Protein AF-0000000076605448 (afdb_homodimer)

Solvent-accessible surface area (backbone atoms only — not comparable to full-atom values): 35329 Å² total; per-residue (Å²): 127,83,78,73,81,75,77,63,27,32,28,42,49,19,48,53,49,54,51,42,38,50,31,31,46,46,46,43,55,46,53,42,50,64,69,63,55,75,52,65,72,60,41,52,53,51,51,50,52,46,49,53,36,51,49,51,47,53,51,50,50,51,52,27,58,76,66,60,32,56,75,71,80,66,45,50,75,84,36,37,42,72,81,44,75,69,47,61,39,64,70,44,54,48,54,51,46,44,49,50,22,48,49,46,35,53,52,27,52,55,41,49,71,63,40,75,54,64,70,61,34,52,51,30,53,49,52,28,53,54,26,50,50,50,33,51,53,40,50,52,50,29,51,76,69,70,65,61,76,68,58,58,65,60,82,65,56,86,61,79,48,59,40,77,54,73,52,68,40,36,29,48,98,82,52,82,59,68,53,55,34,14,52,39,48,33,35,49,47,52,51,40,52,51,33,40,49,49,31,29,50,36,54,47,48,52,43,23,47,77,50,67,69,58,41,52,51,40,52,52,51,35,51,50,26,52,52,52,45,50,58,53,42,48,59,34,48,75,46,75,37,86,66,75,75,78,54,53,84,36,37,51,86,55,54,61,56,38,52,31,62,65,52,52,50,52,48,48,36,51,54,42,26,50,44,33,32,52,40,22,48,35,46,40,60,46,62,35,51,47,60,43,51,50,40,53,48,51,42,52,54,38,51,55,51,36,54,54,46,50,51,54,30,33,77,68,62,65,32,68,51,69,54,59,45,69,62,66,75,65,56,67,74,104,126,83,79,73,79,75,76,61,26,31,30,42,50,18,48,52,49,52,51,43,38,52,31,30,46,44,48,43,55,45,54,42,50,63,69,63,54,75,52,67,73,60,41,53,53,51,51,50,52,48,50,54,35,53,49,50,46,53,51,48,50,50,52,27,60,77,64,61,34,56,76,71,81,65,45,50,74,85,37,37,43,72,82,44,76,68,48,60,40,64,70,46,55,48,52,51,44,44,48,50,23,48,50,47,35,53,54,27,52,55,41,50,71,64,40,75,55,65,71,61,34,53,50,29,53,48,52,28,54,54,27,49,50,50,32,52,53,38,49,52,51,29,50,75,69,70,65,61,75,68,59,57,65,61,81,66,56,87,59,81,48,61,40,79,53,73,51,68,40,37,27,48,97,84,53,80,58,68,52,54,33,14,50,41,48,34,35,51,46,53,50,42,53,49,34,38,48,48,30,31,50,36,54,47,49,52,44,23,48,77,50,67,68,58,40,53,51,40,52,51,52,35,51,51,27,53,50,52,41,50,57,54,41,50,59,33,47,75,47,76,37,85,67,77,76,78,54,55,83,36,38,50,87,56,54,62,55,36,52,31,60,64,53,53,52,51,50,49,37,52,54,43,26,50,45,32,32,51,41,21,49,36,47,41,61,47,62,35,50,48,59,44,51,50,39,53,50,52,41,51,54,38,51,54,52,37,52,54,47,50,51,54,30,33,76,69,61,64,33,68,50,69,53,60,46,68,60,66,75,66,55,69,75,102

Nearest PDB structures (foldseek):
  2rbd-assembly1_A  TM=9.156E-01  e=3.306E-04  Halalkalibacterium halodurans C-125
  2ib0-assembly1_B  TM=8.607E-01  e=9.104E-03  Mycobacterium tuberculosis
  2ib0-assembly1_A  TM=8.042E-01  e=9.982E-03  Mycobacterium tuberculosis
  2iu2-assembly1_A  TM=7.416E-01  e=3.624E-01  Homo sapiens
  6ls3-assembly1_A  TM=6.711E-01  e=2.749E-01  Thermotoga maritima

Structure (mmCIF, N/CA/C/O backbone):
data_AF-0000000076605448-model_v1
#
loop_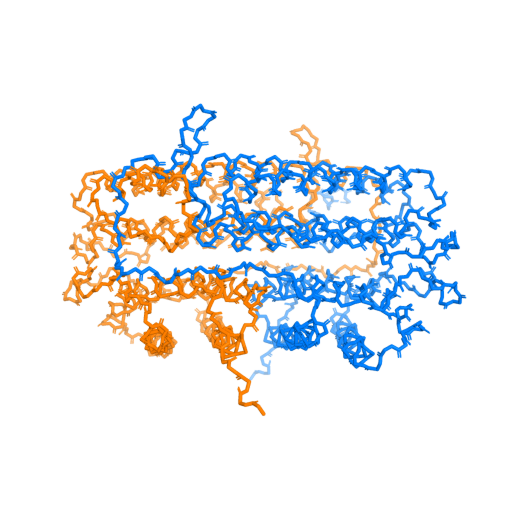
_entity.id
_entity.type
_entity.pdbx_description
1 polymer 'DUF3231 family protein'
#
loop_
_atom_site.group_PDB
_atom_site.id
_atom_site.type_symbol
_atom_site.label_atom_id
_atom_site.label_alt_id
_atom_site.label_comp_id
_atom_site.label_asym_id
_atom_site.label_entity_id
_atom_site.label_seq_id
_atom_site.pdbx_PDB_ins_code
_atom_site.Cartn_x
_atom_site.Cartn_y
_atom_site.Cartn_z
_atom_site.occupancy
_atom_site.B_iso_or_equiv
_atom_site.auth_seq_id
_atom_site.auth_comp_id
_atom_site.auth_asym_id
_atom_site.auth_atom_id
_atom_site.pdbx_PDB_model_num
ATOM 1 N N . MET A 1 1 ? 28.766 19.156 -20.5 1 31.03 1 MET A N 1
ATOM 2 C CA . MET A 1 1 ? 29.297 17.984 -19.781 1 31.03 1 MET A CA 1
ATOM 3 C C . MET A 1 1 ? 28.328 16.828 -19.812 1 31.03 1 MET A C 1
ATOM 5 O O . MET A 1 1 ? 27.156 16.984 -19.453 1 31.03 1 MET A O 1
ATOM 9 N N . SER A 1 2 ? 28.156 15.867 -20.625 1 38.28 2 SER A N 1
ATOM 10 C CA . SER A 1 2 ? 27.203 14.797 -20.906 1 38.28 2 SER A CA 1
ATOM 11 C C . SER A 1 2 ? 26.75 14.117 -19.625 1 38.28 2 SER A C 1
ATOM 13 O O . SER A 1 2 ? 27.562 13.586 -18.859 1 38.28 2 SER A O 1
ATOM 15 N N . MET A 1 3 ? 25.906 14.648 -18.797 1 47.44 3 MET A N 1
ATOM 16 C CA . MET A 1 3 ? 25.641 14.305 -17.406 1 47.44 3 MET A CA 1
ATOM 17 C C . MET A 1 3 ? 25.562 12.789 -17.234 1 47.44 3 MET A C 1
ATOM 19 O O . MET A 1 3 ? 24.766 12.117 -17.891 1 47.44 3 MET A O 1
ATOM 23 N N . GLU A 1 4 ? 26.562 11.984 -16.953 1 62.69 4 GLU A N 1
ATOM 24 C CA . GLU A 1 4 ? 26.781 10.562 -16.703 1 62.69 4 GLU A CA 1
ATOM 25 C C . GLU A 1 4 ? 25.609 9.938 -15.961 1 62.69 4 GLU A C 1
ATOM 27 O O . GLU A 1 4 ? 25.094 10.523 -15.008 1 62.69 4 GLU A O 1
ATOM 32 N N . LYS A 1 5 ? 25.047 8.984 -16.625 1 79.88 5 LYS A N 1
ATOM 33 C CA . LYS A 1 5 ? 23.953 8.188 -16.062 1 79.88 5 LYS A CA 1
ATOM 34 C C . LYS A 1 5 ? 24.359 7.586 -14.719 1 79.88 5 LYS A C 1
ATOM 36 O O . LYS A 1 5 ? 25.344 6.852 -14.641 1 79.88 5 LYS A O 1
ATOM 41 N N . PRO A 1 6 ? 23.719 8.062 -13.648 1 85.25 6 PRO A N 1
ATOM 42 C CA . PRO A 1 6 ? 24.094 7.5 -12.352 1 85.25 6 PRO A CA 1
ATOM 43 C C . PRO A 1 6 ? 23.891 5.988 -12.281 1 85.25 6 PRO A C 1
ATOM 45 O O . PRO A 1 6 ? 23.016 5.449 -12.969 1 85.25 6 PRO A O 1
ATOM 48 N N . ASN A 1 7 ? 24.734 5.367 -11.508 1 89.5 7 ASN A N 1
ATOM 49 C CA . ASN A 1 7 ? 24.562 3.938 -11.266 1 89.5 7 ASN A CA 1
ATOM 50 C C . ASN A 1 7 ? 23.25 3.654 -10.555 1 89.5 7 ASN A C 1
ATOM 52 O O . ASN A 1 7 ? 22.672 4.539 -9.906 1 89.5 7 ASN A O 1
ATOM 56 N N . LEU A 1 8 ? 22.766 2.438 -10.711 1 94.81 8 LEU A N 1
ATOM 57 C CA . LEU A 1 8 ? 21.578 2.025 -9.977 1 94.81 8 LEU A CA 1
ATOM 58 C C . LEU A 1 8 ? 21.828 2.064 -8.469 1 94.81 8 LEU A C 1
ATOM 60 O O . LEU A 1 8 ? 22.891 1.667 -8 1 94.81 8 LEU A O 1
ATOM 64 N N . THR A 1 9 ? 20.859 2.602 -7.793 1 94.69 9 THR A N 1
ATOM 65 C CA . THR A 1 9 ? 20.891 2.488 -6.34 1 94.69 9 THR A CA 1
ATOM 66 C C . THR A 1 9 ? 20.484 1.083 -5.898 1 94.69 9 THR A C 1
ATOM 68 O O . THR A 1 9 ? 19.922 0.316 -6.688 1 94.69 9 THR A O 1
ATOM 71 N N . LEU A 1 10 ? 20.781 0.785 -4.641 1 94.94 10 LEU A N 1
ATOM 72 C CA . LEU A 1 10 ? 20.344 -0.486 -4.074 1 94.94 10 LEU A CA 1
ATOM 73 C C . LEU A 1 10 ? 18.828 -0.64 -4.203 1 94.94 10 LEU A C 1
ATOM 75 O O . LEU A 1 10 ? 18.344 -1.722 -4.531 1 94.94 10 LEU A O 1
ATOM 79 N N . ALA A 1 11 ? 18.109 0.428 -3.949 1 95.81 11 ALA A N 1
ATOM 80 C CA . ALA A 1 11 ? 16.641 0.4 -4.055 1 95.81 11 ALA A CA 1
ATOM 81 C C . ALA A 1 11 ? 16.203 0.07 -5.48 1 95.81 11 ALA A C 1
ATOM 83 O O . ALA A 1 11 ? 15.297 -0.738 -5.684 1 95.81 11 ALA A O 1
ATOM 84 N N . GLU A 1 12 ? 16.844 0.663 -6.445 1 97.25 12 GLU A N 1
ATOM 85 C CA . GLU A 1 12 ? 16.5 0.428 -7.844 1 97.25 12 GLU A CA 1
ATOM 86 C C . GLU A 1 12 ? 16.844 -0.998 -8.266 1 97.25 12 GLU A C 1
ATOM 88 O O . GLU A 1 12 ? 16.078 -1.65 -8.961 1 97.25 12 GLU A O 1
ATOM 93 N N . MET A 1 13 ? 18.016 -1.539 -7.789 1 97.19 13 MET A N 1
ATOM 94 C CA . MET A 1 13 ? 18.391 -2.922 -8.07 1 97.19 13 MET A CA 1
ATOM 95 C C . MET A 1 13 ? 17.359 -3.893 -7.523 1 97.19 13 MET A C 1
ATOM 97 O O . MET A 1 13 ? 16.938 -4.816 -8.219 1 97.19 13 MET A O 1
ATOM 101 N N . GLY A 1 14 ? 16.984 -3.6 -6.305 1 97.06 14 GLY A N 1
ATOM 102 C CA . GLY A 1 14 ? 16 -4.461 -5.668 1 97.06 14 GLY A CA 1
ATOM 103 C C . GLY A 1 14 ? 14.648 -4.441 -6.359 1 97.06 14 GLY A C 1
ATOM 104 O O . GLY A 1 14 ? 14.055 -5.492 -6.602 1 97.06 14 GLY A O 1
ATOM 105 N N . LYS A 1 15 ? 14.164 -3.264 -6.695 1 97.94 15 LYS A N 1
ATOM 106 C CA . LYS A 1 15 ? 12.836 -3.135 -7.297 1 97.94 15 LYS A CA 1
ATOM 107 C C . LYS A 1 15 ? 12.812 -3.732 -8.695 1 97.94 15 LYS A C 1
ATOM 109 O O . LYS A 1 15 ? 11.844 -4.398 -9.078 1 97.94 15 LYS A O 1
ATOM 114 N N . LEU A 1 16 ? 13.859 -3.512 -9.438 1 98.5 16 LEU A N 1
ATOM 115 C CA . LEU A 1 16 ? 13.945 -4.121 -10.766 1 98.5 16 LEU A CA 1
ATOM 116 C C . LEU A 1 16 ? 13.984 -5.645 -10.656 1 98.5 16 LEU A C 1
ATOM 118 O O . LEU A 1 16 ? 13.305 -6.34 -11.406 1 98.5 16 LEU A O 1
ATOM 122 N N . TRP A 1 17 ? 14.773 -6.133 -9.719 1 98.19 17 TRP A N 1
ATOM 123 C CA . TRP A 1 17 ? 14.93 -7.57 -9.523 1 98.19 17 TRP A CA 1
ATOM 124 C C . TRP A 1 17 ? 13.586 -8.219 -9.195 1 98.19 17 TRP A C 1
ATOM 126 O O . TRP A 1 17 ? 13.18 -9.18 -9.844 1 98.19 17 TRP A O 1
ATOM 136 N N . VAL A 1 18 ? 12.898 -7.676 -8.234 1 97.94 18 VAL A N 1
ATOM 137 C CA . VAL A 1 18 ? 11.656 -8.289 -7.789 1 97.94 18 VAL A CA 1
ATOM 138 C C . VAL A 1 18 ? 10.602 -8.195 -8.891 1 97.94 18 VAL A C 1
ATOM 140 O O . VAL A 1 18 ? 9.773 -9.094 -9.047 1 97.94 18 VAL A O 1
ATOM 143 N N . THR A 1 19 ? 10.57 -7.09 -9.641 1 98.62 19 THR A N 1
ATOM 144 C CA . THR A 1 19 ? 9.656 -6.938 -10.758 1 98.62 19 THR A CA 1
ATOM 145 C C . THR A 1 19 ? 9.93 -7.996 -11.828 1 98.62 19 THR A C 1
ATOM 147 O O . THR A 1 19 ? 8.992 -8.578 -12.383 1 98.62 19 THR A O 1
ATOM 150 N N . TYR A 1 20 ? 11.219 -8.211 -12.086 1 98.62 20 TYR A N 1
ATOM 151 C CA . TYR A 1 20 ? 11.602 -9.242 -13.047 1 98.62 20 TYR A CA 1
ATOM 152 C C . TYR A 1 20 ? 11.133 -10.617 -12.586 1 98.62 20 TYR A C 1
ATOM 154 O O . TYR A 1 20 ? 10.516 -11.359 -13.352 1 98.62 20 TYR A O 1
ATOM 162 N N . MET A 1 21 ? 11.398 -10.953 -11.359 1 98.25 21 MET A N 1
ATOM 163 C CA . MET A 1 21 ? 11.008 -12.234 -10.797 1 98.25 21 MET A CA 1
ATOM 164 C C . MET A 1 21 ? 9.5 -12.438 -10.891 1 98.25 21 MET A C 1
ATOM 166 O O . MET A 1 21 ? 9.031 -13.484 -11.328 1 98.25 21 MET A O 1
ATOM 170 N N . GLY A 1 22 ? 8.773 -11.414 -10.461 1 98.06 22 GLY A N 1
ATOM 171 C CA . GLY A 1 22 ? 7.324 -11.508 -10.469 1 98.06 22 GLY A CA 1
ATOM 172 C C . GLY A 1 22 ? 6.746 -11.68 -11.859 1 98.06 22 GLY A C 1
ATOM 173 O O . GLY A 1 22 ? 5.809 -12.461 -12.047 1 98.06 22 GLY A O 1
ATOM 174 N N . ASN A 1 23 ? 7.281 -10.977 -12.773 1 98.69 23 ASN A N 1
ATOM 175 C CA . ASN A 1 23 ? 6.715 -11.023 -14.117 1 98.69 23 ASN A CA 1
ATOM 176 C C . ASN A 1 23 ? 7.117 -12.297 -14.852 1 98.69 23 ASN A C 1
ATOM 178 O O . ASN A 1 23 ? 6.363 -12.805 -15.68 1 98.69 23 ASN A O 1
ATOM 182 N N . THR A 1 24 ? 8.328 -12.898 -14.562 1 98.81 24 THR A N 1
ATOM 183 C CA . THR A 1 24 ? 8.641 -14.203 -15.133 1 98.81 24 THR A CA 1
ATOM 184 C C . THR A 1 24 ? 7.699 -15.273 -14.586 1 98.81 24 THR A C 1
ATOM 186 O O . THR A 1 24 ? 7.305 -16.188 -15.312 1 98.81 24 THR A O 1
ATOM 189 N N . MET A 1 25 ? 7.34 -15.18 -13.32 1 98.56 25 MET A N 1
ATOM 190 C CA . MET A 1 25 ? 6.316 -16.047 -12.742 1 98.56 25 MET A CA 1
ATOM 191 C C . MET A 1 25 ? 4.973 -15.844 -13.438 1 98.56 25 MET A C 1
ATOM 193 O O . MET A 1 25 ? 4.312 -16.812 -13.82 1 98.56 25 MET A O 1
ATOM 197 N N . GLY A 1 26 ? 4.594 -14.547 -13.578 1 98.44 26 GLY A N 1
ATOM 198 C CA . GLY A 1 26 ? 3.352 -14.195 -14.25 1 98.44 26 GLY A CA 1
ATOM 199 C C . GLY A 1 26 ? 3.281 -14.703 -15.68 1 98.44 26 GLY A C 1
ATOM 200 O O . GLY A 1 26 ? 2.223 -15.148 -16.141 1 98.44 26 GLY A O 1
ATOM 201 N N . LYS A 1 27 ? 4.383 -14.656 -16.344 1 98.56 27 LYS A N 1
ATOM 202 C CA . LYS A 1 27 ? 4.438 -15.133 -17.719 1 98.56 27 LYS A CA 1
ATOM 203 C C . LYS A 1 27 ? 4.078 -16.609 -17.797 1 98.56 27 LYS A C 1
ATOM 205 O O . LYS A 1 27 ? 3.328 -17.016 -18.688 1 98.56 27 LYS A O 1
ATOM 210 N N . CYS A 1 28 ? 4.625 -17.422 -16.906 1 98.62 28 CYS A N 1
ATOM 211 C CA . CYS A 1 28 ? 4.316 -18.844 -16.891 1 98.62 28 CYS A CA 1
ATOM 212 C C . CYS A 1 28 ? 2.826 -19.078 -16.656 1 98.62 28 CYS A C 1
ATOM 214 O O . CYS A 1 28 ? 2.191 -19.828 -17.406 1 98.62 28 CYS A O 1
ATOM 216 N N . ILE A 1 29 ? 2.236 -18.422 -15.703 1 98.5 29 ILE A N 1
ATOM 217 C CA . ILE A 1 29 ? 0.841 -18.609 -15.32 1 98.5 29 ILE A CA 1
ATOM 218 C C . ILE A 1 29 ? -0.073 -18.141 -16.453 1 98.5 29 ILE A C 1
ATOM 220 O O . ILE A 1 29 ? -0.992 -18.859 -16.859 1 98.5 29 ILE A O 1
ATOM 224 N N . LEU A 1 30 ? 0.195 -16.953 -16.969 1 98.56 30 LEU A N 1
ATOM 225 C CA . LEU A 1 30 ? -0.639 -16.359 -18.016 1 98.56 30 LEU A CA 1
ATOM 226 C C . LEU A 1 30 ? -0.559 -17.172 -19.297 1 98.56 30 LEU A C 1
ATOM 228 O O . LEU A 1 30 ? -1.541 -17.266 -20.047 1 98.56 30 LEU A O 1
ATOM 232 N N . SER A 1 31 ? 0.624 -17.703 -19.594 1 98.44 31 SER A N 1
ATOM 233 C CA . SER A 1 31 ? 0.763 -18.547 -20.781 1 98.44 31 SER A CA 1
ATOM 234 C C . SER A 1 31 ? -0.16 -19.75 -20.719 1 98.44 31 SER A C 1
ATOM 236 O O . SER A 1 31 ? -0.774 -20.125 -21.719 1 98.44 31 SER A O 1
ATOM 238 N N . TYR A 1 32 ? -0.255 -20.312 -19.594 1 98.56 32 TYR A N 1
ATOM 239 C CA . TYR A 1 32 ? -1.14 -21.453 -19.406 1 98.56 32 TYR A CA 1
ATOM 240 C C . TYR A 1 32 ? -2.6 -21.047 -19.562 1 98.56 32 TYR A C 1
ATOM 242 O O . TYR A 1 32 ? -3.385 -21.75 -20.203 1 98.56 32 TYR A O 1
ATOM 250 N N . TYR A 1 33 ? -2.984 -19.922 -18.922 1 98.62 33 TYR A N 1
ATOM 251 C CA . TYR A 1 33 ? -4.355 -19.438 -19.031 1 98.62 33 TYR A CA 1
ATOM 252 C C . TYR A 1 33 ? -4.715 -19.156 -20.484 1 98.62 33 TYR A C 1
ATOM 254 O O . TYR A 1 33 ? -5.82 -19.469 -20.922 1 98.62 33 TYR A O 1
ATOM 262 N N . ARG A 1 34 ? -3.83 -18.594 -21.234 1 97.56 34 ARG A N 1
ATOM 263 C CA . ARG A 1 34 ? -4.039 -18.234 -22.625 1 97.56 34 ARG A CA 1
ATOM 264 C C . ARG A 1 34 ? -4.293 -19.484 -23.469 1 97.56 34 ARG A C 1
ATOM 266 O O . ARG A 1 34 ? -5.016 -19.422 -24.469 1 97.56 34 ARG A O 1
ATOM 273 N N . ARG A 1 35 ? -3.709 -20.547 -23.109 1 97.25 35 ARG A N 1
ATOM 274 C CA . ARG A 1 35 ? -3.832 -21.797 -23.844 1 97.25 35 ARG A CA 1
ATOM 275 C C . ARG A 1 35 ? -5.246 -22.344 -23.75 1 97.25 35 ARG A C 1
ATOM 277 O O . ARG A 1 35 ? -5.727 -23.016 -24.672 1 97.25 35 ARG A O 1
ATOM 284 N N . HIS A 1 36 ? -5.977 -22 -22.688 1 97.88 36 HIS A N 1
ATOM 285 C CA . HIS A 1 36 ? -7.219 -22.719 -22.406 1 97.88 36 HIS A CA 1
ATOM 286 C C . HIS A 1 36 ? -8.422 -21.781 -22.484 1 97.88 36 HIS A C 1
ATOM 288 O O . HIS A 1 36 ? -9.57 -22.234 -22.453 1 97.88 36 HIS A O 1
ATOM 294 N N . ILE A 1 37 ? -8.195 -20.5 -22.609 1 98.31 37 ILE A N 1
ATOM 295 C CA . ILE A 1 37 ? -9.25 -19.5 -22.562 1 98.31 37 ILE A CA 1
ATOM 296 C C . ILE A 1 37 ? -10.211 -19.703 -23.734 1 98.31 37 ILE A C 1
ATOM 298 O O . ILE A 1 37 ? -9.781 -19.969 -24.859 1 98.31 37 ILE A O 1
ATOM 302 N N . GLU A 1 38 ? -11.523 -19.609 -23.469 1 97.88 38 GLU A N 1
ATOM 303 C CA . GLU A 1 38 ? -12.547 -19.797 -24.5 1 97.88 38 GLU A CA 1
ATOM 304 C C . GLU A 1 38 ? -13.367 -18.516 -24.688 1 97.88 38 GLU A C 1
ATOM 306 O O . GLU A 1 38 ? -13.789 -18.203 -25.797 1 97.88 38 GLU A O 1
ATOM 311 N N . ASP A 1 39 ? -13.641 -17.797 -23.625 1 97.88 39 ASP A N 1
ATOM 312 C CA . ASP A 1 39 ? -14.445 -16.578 -23.672 1 97.88 39 ASP A CA 1
ATOM 313 C C . ASP A 1 39 ? -13.672 -15.43 -24.328 1 97.88 39 ASP A C 1
ATOM 315 O O . ASP A 1 39 ? -12.656 -14.984 -23.797 1 97.88 39 ASP A O 1
ATOM 319 N N . PRO A 1 40 ? -14.156 -14.875 -25.375 1 97.69 40 PRO A N 1
ATOM 320 C CA . PRO A 1 40 ? -13.383 -13.875 -26.109 1 97.69 40 PRO A CA 1
ATOM 321 C C . PRO A 1 40 ? -13.18 -12.586 -25.312 1 97.69 40 PRO A C 1
ATOM 323 O O . PRO A 1 40 ? -12.156 -11.922 -25.469 1 97.69 40 PRO A O 1
ATOM 326 N N . ASP A 1 41 ? -14.164 -12.227 -24.547 1 97.31 41 ASP A N 1
ATOM 327 C CA . ASP A 1 41 ? -14.016 -11.023 -23.734 1 97.31 41 ASP A CA 1
ATOM 328 C C . ASP A 1 41 ? -12.898 -11.188 -22.703 1 97.31 41 ASP A C 1
ATOM 330 O O . ASP A 1 41 ? -12.078 -10.281 -22.516 1 97.31 41 ASP A O 1
ATOM 334 N N . ILE A 1 42 ? -12.898 -12.328 -22.094 1 98.31 42 ILE A N 1
ATOM 335 C CA . ILE A 1 42 ? -11.875 -12.602 -21.094 1 98.31 42 ILE A CA 1
ATOM 336 C C . ILE A 1 42 ? -10.516 -12.781 -21.781 1 98.31 42 ILE A C 1
ATOM 338 O O . ILE A 1 42 ? -9.484 -12.375 -21.25 1 98.31 42 ILE A O 1
ATOM 342 N N . GLN A 1 43 ? -10.531 -13.312 -22.969 1 98.44 43 GLN A N 1
ATOM 343 C CA . GLN A 1 43 ? -9.305 -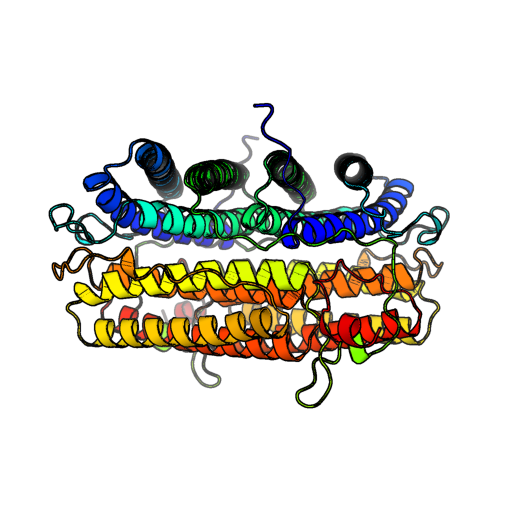13.492 -23.734 1 98.44 43 GLN A CA 1
ATOM 344 C C . GLN A 1 43 ? -8.633 -12.148 -24.016 1 98.44 43 GLN A C 1
ATOM 346 O O . GLN A 1 43 ? -7.406 -12.039 -23.969 1 98.44 43 GLN A O 1
ATOM 351 N N . SER A 1 44 ? -9.383 -11.133 -24.281 1 98.06 44 SER A N 1
ATOM 352 C CA . SER A 1 44 ? -8.82 -9.828 -24.594 1 98.06 44 SER A CA 1
ATOM 353 C C . SER A 1 44 ? -8.023 -9.266 -23.422 1 98.06 44 SER A C 1
ATOM 355 O O . SER A 1 44 ? -6.93 -8.727 -23.609 1 98.06 44 SER A O 1
ATOM 357 N N . VAL A 1 45 ? -8.578 -9.375 -22.219 1 98.25 45 VAL A N 1
ATOM 358 C CA . VAL A 1 45 ? -7.887 -8.828 -21.062 1 98.25 45 VAL A CA 1
ATOM 359 C C . VAL A 1 45 ? -6.691 -9.719 -20.703 1 98.25 45 VAL A C 1
ATOM 361 O O . VAL A 1 45 ? -5.648 -9.219 -20.281 1 98.25 45 VAL A O 1
ATOM 364 N N . LEU A 1 46 ? -6.824 -11 -20.875 1 98.44 46 LEU A N 1
ATOM 365 C CA . LEU A 1 46 ? -5.719 -11.922 -20.656 1 98.44 46 LEU A CA 1
ATOM 366 C C . LEU A 1 46 ? -4.562 -11.633 -21.594 1 98.44 46 LEU A C 1
ATOM 368 O O . LEU A 1 46 ? -3.398 -11.664 -21.203 1 98.44 46 LEU A O 1
ATOM 372 N N . GLU A 1 47 ? -4.855 -11.336 -22.859 1 98.56 47 GLU A N 1
ATOM 373 C CA . GLU A 1 47 ? -3.834 -11.008 -23.859 1 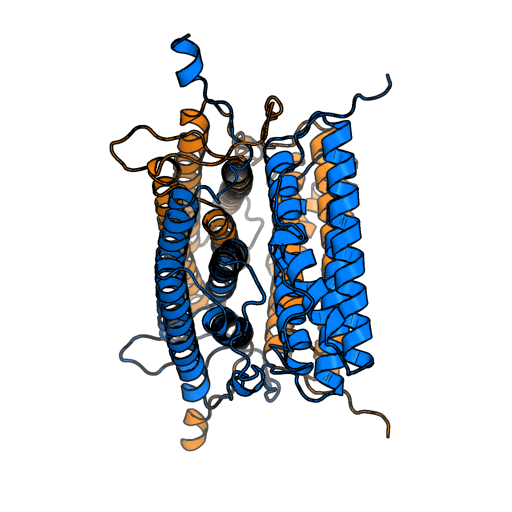98.56 47 GLU A CA 1
ATOM 374 C C . GLU A 1 47 ? -3.131 -9.695 -23.516 1 98.56 47 GLU A C 1
ATOM 376 O O . GLU A 1 47 ? -1.922 -9.562 -23.719 1 98.56 47 GLU A O 1
ATOM 381 N N . TYR A 1 48 ? -3.902 -8.789 -23.047 1 98.69 48 TYR A N 1
ATOM 382 C CA . TYR A 1 48 ? -3.303 -7.531 -22.609 1 98.69 48 TYR A CA 1
ATOM 383 C C . TYR A 1 48 ? -2.326 -7.766 -21.453 1 98.69 48 TYR A C 1
ATOM 385 O O . TYR A 1 48 ? -1.198 -7.266 -21.484 1 98.69 48 TYR A O 1
ATOM 393 N N . ALA A 1 49 ? -2.758 -8.531 -20.453 1 98.81 49 ALA A N 1
ATOM 394 C CA . ALA A 1 49 ? -1.907 -8.852 -19.312 1 98.81 49 ALA A CA 1
ATOM 395 C C . ALA A 1 49 ? -0.624 -9.547 -19.766 1 98.81 49 ALA A C 1
ATOM 397 O O . ALA A 1 49 ? 0.466 -9.219 -19.281 1 98.81 49 ALA A O 1
ATOM 398 N N . TRP A 1 50 ? -0.77 -10.484 -20.625 1 98.5 50 TRP A N 1
ATOM 399 C CA . TRP A 1 50 ? 0.374 -11.219 -21.156 1 98.5 50 TRP A CA 1
ATOM 400 C C . TRP A 1 50 ? 1.338 -10.281 -21.875 1 98.5 50 TRP A C 1
ATOM 402 O O . TRP A 1 50 ? 2.555 -10.383 -21.719 1 98.5 50 TRP A O 1
ATOM 412 N N . THR A 1 51 ? 0.839 -9.359 -22.641 1 98.69 51 THR A N 1
ATOM 413 C CA . THR A 1 51 ? 1.649 -8.445 -23.438 1 98.69 51 THR A CA 1
ATOM 414 C C . THR A 1 51 ? 2.467 -7.523 -22.531 1 98.69 51 THR A C 1
ATOM 416 O O . THR A 1 51 ? 3.674 -7.363 -22.719 1 98.69 51 THR A O 1
ATOM 419 N N . ILE A 1 52 ? 1.816 -6.953 -21.562 1 98.75 52 ILE A N 1
ATOM 420 C CA . ILE A 1 52 ? 2.545 -6.004 -20.719 1 98.75 52 ILE A CA 1
ATOM 421 C C . ILE A 1 52 ? 3.559 -6.75 -19.859 1 98.75 52 ILE A C 1
ATOM 423 O O . ILE A 1 52 ? 4.656 -6.246 -19.609 1 98.75 52 ILE A O 1
ATOM 427 N N . THR A 1 53 ? 3.232 -7.949 -19.438 1 98.75 53 THR A N 1
ATOM 428 C CA . THR A 1 53 ? 4.156 -8.781 -18.672 1 98.75 53 THR A CA 1
ATOM 429 C C . THR A 1 53 ? 5.422 -9.062 -19.469 1 98.75 53 THR A C 1
ATOM 431 O O . THR A 1 53 ? 6.531 -8.883 -18.969 1 98.75 53 THR A O 1
ATOM 434 N N . ASN A 1 54 ? 5.285 -9.438 -20.688 1 98.62 54 ASN A N 1
ATOM 435 C CA . ASN A 1 54 ? 6.422 -9.727 -21.547 1 98.62 54 ASN A CA 1
ATOM 436 C C . ASN A 1 54 ? 7.238 -8.477 -21.859 1 98.62 54 ASN A C 1
ATOM 438 O O . ASN A 1 54 ? 8.469 -8.531 -21.922 1 98.62 54 ASN A O 1
ATOM 442 N N . ASN A 1 55 ? 6.535 -7.395 -22.062 1 98.75 55 ASN A N 1
ATOM 443 C CA . ASN A 1 55 ? 7.223 -6.129 -22.312 1 98.75 55 ASN A CA 1
ATOM 444 C C . ASN A 1 55 ? 8.078 -5.715 -21.125 1 98.75 55 ASN A C 1
ATOM 446 O O . ASN A 1 55 ? 9.188 -5.207 -21.297 1 98.75 55 ASN A O 1
ATOM 450 N N . TYR A 1 56 ? 7.547 -5.871 -19.922 1 98.81 56 TYR A N 1
ATOM 451 C CA . TYR A 1 56 ? 8.297 -5.527 -18.719 1 98.81 56 TYR A CA 1
ATOM 452 C C . TYR A 1 56 ? 9.562 -6.367 -18.609 1 98.81 56 TYR A C 1
ATOM 454 O O . TYR A 1 56 ? 10.641 -5.844 -18.312 1 98.81 56 TYR A O 1
ATOM 462 N N . ILE A 1 57 ? 9.43 -7.695 -18.828 1 98.81 57 ILE A N 1
ATOM 463 C CA . ILE A 1 57 ? 10.578 -8.594 -18.766 1 98.81 57 ILE A CA 1
ATOM 464 C C . ILE A 1 57 ? 11.641 -8.148 -19.766 1 98.81 57 ILE A C 1
ATOM 466 O O . ILE A 1 57 ? 12.82 -8.062 -19.422 1 98.81 57 ILE A O 1
ATOM 470 N N . LYS A 1 58 ? 11.219 -7.863 -20.969 1 98.75 58 LYS A N 1
ATOM 471 C CA . LYS A 1 58 ? 12.133 -7.438 -22.016 1 98.75 58 LYS A CA 1
ATOM 472 C C . LYS A 1 58 ? 12.852 -6.148 -21.641 1 98.75 58 LYS A C 1
ATOM 474 O O . LYS A 1 58 ? 14.062 -6.031 -21.812 1 98.75 58 LYS A O 1
ATOM 479 N N . GLU A 1 59 ? 12.133 -5.215 -21.141 1 98.69 59 GLU A N 1
ATOM 480 C CA . GLU A 1 59 ? 12.711 -3.914 -20.812 1 98.69 59 GLU A CA 1
ATOM 481 C C . GLU A 1 59 ? 13.672 -4.023 -19.641 1 98.69 59 GLU A C 1
ATOM 483 O O . GLU A 1 59 ? 14.734 -3.389 -19.625 1 98.69 59 GLU A O 1
ATOM 488 N N . ILE A 1 60 ? 13.312 -4.773 -18.641 1 98.81 60 ILE A N 1
ATOM 489 C CA . ILE A 1 60 ? 14.188 -4.945 -17.484 1 98.81 60 ILE A CA 1
ATOM 490 C C . ILE A 1 60 ? 15.461 -5.684 -17.906 1 98.81 60 ILE A C 1
ATOM 492 O O . ILE A 1 60 ? 16.562 -5.359 -17.453 1 98.81 60 ILE A O 1
ATOM 496 N N . THR A 1 61 ? 15.305 -6.707 -18.75 1 98.69 61 THR A N 1
ATOM 497 C CA . THR A 1 61 ? 16.453 -7.41 -19.281 1 98.69 61 THR A CA 1
ATOM 498 C C . THR A 1 61 ? 17.406 -6.441 -19.984 1 98.69 61 THR A C 1
ATOM 500 O O . THR A 1 61 ? 18.625 -6.52 -19.812 1 98.69 61 THR A O 1
ATOM 503 N N . HIS A 1 62 ? 16.859 -5.555 -20.766 1 98.56 62 HIS A N 1
ATOM 504 C CA . HIS A 1 62 ? 17.656 -4.539 -21.438 1 98.56 62 HIS A CA 1
ATOM 505 C C . HIS A 1 62 ? 18.391 -3.662 -20.422 1 98.56 62 HIS A C 1
ATOM 507 O O . HIS A 1 62 ? 19.578 -3.393 -20.594 1 98.56 62 HIS A O 1
ATOM 513 N N . ILE A 1 63 ? 17.719 -3.221 -19.375 1 97.94 63 ILE A N 1
ATOM 514 C CA . ILE A 1 63 ? 18.312 -2.398 -18.328 1 97.94 63 ILE A CA 1
ATOM 515 C C . ILE A 1 63 ? 19.453 -3.17 -17.656 1 97.94 63 ILE A C 1
ATOM 517 O O . ILE A 1 63 ? 20.531 -2.631 -17.453 1 97.94 63 ILE A O 1
ATOM 521 N N . PHE A 1 64 ? 19.234 -4.438 -17.297 1 98 64 PHE A N 1
ATOM 522 C CA . PHE A 1 64 ? 20.234 -5.266 -16.641 1 98 64 PHE A CA 1
ATOM 523 C C . PHE A 1 64 ? 21.469 -5.43 -17.516 1 98 64 PHE A C 1
ATOM 525 O O . PHE A 1 64 ? 22.594 -5.352 -17.031 1 98 64 PHE A O 1
ATOM 532 N N . ASN A 1 65 ? 21.234 -5.66 -18.797 1 97.69 65 ASN A N 1
ATOM 533 C CA . ASN A 1 65 ? 22.344 -5.777 -19.719 1 97.69 65 ASN A CA 1
ATOM 534 C C . ASN A 1 65 ? 23.156 -4.488 -19.797 1 97.69 65 ASN A C 1
ATOM 536 O O . ASN A 1 65 ? 24.391 -4.52 -19.734 1 97.69 65 ASN A O 1
ATOM 540 N N . GLU A 1 66 ? 22.5 -3.361 -19.891 1 96.25 66 GLU A N 1
ATOM 541 C CA . GLU A 1 66 ? 23.156 -2.064 -19.969 1 96.25 66 GLU A CA 1
ATOM 542 C C . GLU A 1 66 ? 23.969 -1.787 -18.703 1 96.25 66 GLU A C 1
ATOM 544 O O . GLU A 1 66 ? 25.031 -1.161 -18.75 1 96.25 66 GLU A O 1
ATOM 549 N N . GLU A 1 67 ? 23.469 -2.33 -17.609 1 96.06 67 GLU A N 1
ATOM 550 C CA . GLU A 1 67 ? 24.094 -2.047 -16.312 1 96.06 67 GLU A CA 1
ATOM 551 C C . GLU A 1 67 ? 25.062 -3.156 -15.914 1 96.06 67 GLU A C 1
ATOM 553 O O . GLU A 1 67 ? 25.656 -3.104 -14.836 1 96.06 67 GLU A O 1
ATOM 558 N N . ASN A 1 68 ? 25.219 -4.18 -16.75 1 95.62 68 ASN A N 1
ATOM 559 C CA . ASN A 1 68 ? 26.016 -5.359 -16.438 1 95.62 68 ASN A CA 1
ATOM 560 C C . ASN A 1 68 ? 25.547 -6.039 -15.156 1 95.62 68 ASN A C 1
ATOM 562 O O . ASN A 1 68 ? 26.359 -6.434 -14.32 1 95.62 68 ASN A O 1
ATOM 566 N N . PHE A 1 69 ? 24.297 -5.934 -14.898 1 96.44 69 PHE A N 1
ATOM 567 C CA . PHE A 1 69 ? 23.625 -6.672 -13.836 1 96.44 69 PHE A CA 1
ATOM 568 C C . PHE A 1 69 ? 23.234 -8.062 -14.312 1 96.44 69 PHE A C 1
ATOM 570 O O . PHE A 1 69 ? 22.625 -8.219 -15.375 1 96.44 69 PHE A O 1
ATOM 577 N N . PRO A 1 70 ? 23.641 -9.094 -13.586 1 97.25 70 PRO A N 1
ATOM 578 C CA . PRO A 1 70 ? 23.297 -10.43 -14.055 1 97.25 70 PRO A CA 1
ATOM 579 C C . PRO A 1 70 ? 21.781 -10.648 -14.164 1 97.25 70 PRO A C 1
ATOM 581 O O . PRO A 1 70 ? 21.031 -10.273 -13.258 1 97.25 70 PRO A O 1
ATOM 584 N N . ILE A 1 71 ? 21.359 -11.195 -15.227 1 98.06 71 ILE A N 1
ATOM 585 C CA . ILE A 1 71 ? 19.938 -11.484 -15.414 1 98.06 71 ILE A CA 1
ATOM 586 C C . ILE A 1 71 ? 19.516 -12.609 -14.477 1 98.06 71 ILE A C 1
ATOM 588 O O . ILE A 1 71 ? 20.062 -13.711 -14.531 1 98.06 71 ILE A O 1
ATOM 592 N N . PRO A 1 72 ? 18.547 -12.367 -13.617 1 97.94 72 PRO A N 1
ATOM 593 C CA . PRO A 1 72 ? 18.047 -13.453 -12.758 1 97.94 72 PRO A CA 1
ATOM 594 C C . PRO A 1 72 ? 17.5 -14.633 -13.562 1 97.94 72 PRO A C 1
ATOM 596 O O . PRO A 1 72 ? 17 -14.445 -14.68 1 97.94 72 PRO A O 1
ATOM 599 N N . VAL A 1 73 ? 17.562 -15.805 -12.969 1 97.81 73 VAL A N 1
ATOM 600 C CA . VAL A 1 73 ? 17.016 -16.984 -13.633 1 97.81 73 VAL A CA 1
ATOM 601 C C . VAL A 1 73 ? 15.5 -16.875 -13.727 1 97.81 73 VAL A C 1
ATOM 603 O O . VAL A 1 73 ? 14.914 -17.125 -14.781 1 97.81 73 VAL A O 1
ATOM 606 N N . GLY A 1 74 ? 14.891 -16.422 -12.57 1 97.81 74 GLY A N 1
ATOM 607 C CA . GLY A 1 74 ? 13.445 -16.312 -12.508 1 97.81 74 GLY A CA 1
ATOM 608 C C . GLY A 1 74 ? 12.734 -17.625 -12.773 1 97.81 74 GLY A C 1
ATOM 609 O O . GLY A 1 74 ? 13.164 -18.672 -12.281 1 97.81 74 GLY A O 1
ATOM 610 N N . PHE A 1 75 ? 11.602 -17.594 -13.414 1 98.56 75 PHE A N 1
ATOM 611 C CA . PHE A 1 75 ? 10.812 -18.75 -13.805 1 98.56 75 PHE A CA 1
ATOM 612 C C . PHE A 1 75 ? 10.812 -18.906 -15.32 1 98.56 75 PHE A C 1
ATOM 614 O O . PHE A 1 75 ? 10.828 -17.922 -16.062 1 98.56 75 PHE A O 1
ATOM 621 N N . THR A 1 76 ? 10.836 -20.125 -15.75 1 97.69 76 THR A N 1
ATOM 622 C CA . THR A 1 76 ? 11.031 -20.422 -17.172 1 97.69 76 THR A CA 1
ATOM 623 C C . THR A 1 76 ? 9.953 -21.375 -17.672 1 97.69 76 THR A C 1
ATOM 625 O O . THR A 1 76 ? 9.039 -21.734 -16.922 1 97.69 76 THR A O 1
ATOM 628 N N . GLU A 1 77 ? 10.086 -21.75 -18.891 1 96.06 77 GLU A N 1
ATOM 629 C CA . GLU A 1 77 ? 9.141 -22.672 -19.5 1 96.06 77 GLU A CA 1
ATOM 630 C C . GLU A 1 77 ? 9.148 -24.031 -18.797 1 96.06 77 GLU A C 1
ATOM 632 O O . GLU A 1 77 ? 8.203 -24.812 -18.906 1 96.06 77 GLU A O 1
ATOM 637 N N . GLU A 1 78 ? 10.188 -24.281 -18.047 1 97.12 78 GLU A N 1
ATOM 638 C CA . GLU A 1 78 ? 10.273 -25.531 -17.297 1 97.12 78 GLU A CA 1
ATOM 639 C C . GLU A 1 78 ? 9.312 -25.531 -16.109 1 97.12 78 GLU A C 1
ATOM 641 O O . GLU A 1 78 ? 9.039 -26.578 -15.523 1 97.12 78 GLU A O 1
ATOM 646 N N . ASP A 1 79 ? 8.758 -24.406 -15.82 1 98.38 79 ASP A N 1
ATOM 647 C CA . ASP A 1 79 ? 7.938 -24.281 -14.625 1 98.38 79 ASP A CA 1
ATOM 648 C C . ASP A 1 79 ? 6.453 -24.391 -14.961 1 98.38 79 ASP A C 1
ATOM 650 O O . ASP A 1 79 ? 5.602 -24.234 -14.086 1 98.38 79 ASP A O 1
ATOM 654 N N . VAL A 1 80 ? 6.113 -24.641 -16.188 1 98.62 80 VAL A N 1
ATOM 655 C CA . VAL A 1 80 ? 4.711 -24.719 -16.578 1 98.62 80 VAL A CA 1
ATOM 656 C C . VAL A 1 80 ? 4.551 -25.734 -17.703 1 98.62 80 VAL A C 1
ATOM 658 O O . VAL A 1 80 ? 5.395 -25.812 -18.594 1 98.62 80 VAL A O 1
ATOM 661 N N . ASN A 1 81 ? 3.59 -26.594 -17.594 1 98.31 81 ASN A N 1
ATOM 662 C CA . ASN A 1 81 ? 3.195 -27.547 -18.641 1 98.31 81 ASN A CA 1
ATOM 663 C C . ASN A 1 81 ? 1.981 -27.047 -19.422 1 98.31 81 ASN A C 1
ATOM 665 O O . ASN A 1 81 ? 0.841 -27.25 -19 1 98.31 81 ASN A O 1
ATOM 669 N N . LEU A 1 82 ? 2.152 -26.484 -20.578 1 97.62 82 LEU A N 1
ATOM 670 C CA . LEU A 1 82 ? 1.098 -25.844 -21.344 1 97.62 82 LEU A CA 1
ATOM 671 C C . LEU A 1 82 ? 0.16 -26.891 -21.953 1 97.62 82 LEU A C 1
ATOM 673 O O . LEU A 1 82 ? -0.939 -26.547 -22.406 1 97.62 82 LEU A O 1
ATOM 677 N N . ASP A 1 83 ? 0.577 -28.109 -21.953 1 96.56 83 ASP A N 1
ATOM 678 C CA . ASP A 1 83 ? -0.209 -29.156 -22.594 1 96.56 83 ASP A CA 1
ATOM 679 C C . ASP A 1 83 ? -1.143 -29.828 -21.594 1 96.56 83 ASP A C 1
ATOM 681 O O . ASP A 1 83 ? -1.979 -30.656 -21.969 1 96.56 83 ASP A O 1
ATOM 685 N N . ALA A 1 84 ? -0.943 -29.516 -20.344 1 97.69 84 ALA A N 1
ATOM 686 C CA . ALA A 1 84 ? -1.82 -30.078 -19.328 1 97.69 84 ALA A CA 1
ATOM 687 C C . ALA A 1 84 ? -3.268 -29.641 -19.547 1 97.69 84 ALA A C 1
ATOM 689 O O . ALA A 1 84 ? -3.523 -28.562 -20.078 1 97.69 84 ALA A O 1
ATOM 690 N N . PRO A 1 85 ? -4.219 -30.531 -19.125 1 97.81 85 PRO A N 1
ATOM 691 C CA . PRO A 1 85 ? -5.629 -30.141 -19.234 1 97.81 85 PRO A CA 1
ATOM 692 C C . PRO A 1 85 ? -5.965 -28.891 -18.438 1 97.81 85 PRO A C 1
ATOM 694 O O . PRO A 1 85 ? -5.207 -28.5 -17.547 1 97.81 85 PRO A O 1
ATOM 697 N N . ARG A 1 86 ? -7.09 -28.344 -18.766 1 97.38 86 ARG A N 1
ATOM 698 C CA . ARG A 1 86 ? -7.547 -27.094 -18.141 1 97.38 86 ARG A CA 1
ATOM 699 C C . ARG A 1 86 ? -7.738 -27.281 -16.641 1 97.38 86 ARG A C 1
ATOM 701 O O . ARG A 1 86 ? -8.414 -28.219 -16.203 1 97.38 86 ARG A O 1
ATOM 708 N N . LEU A 1 87 ? -7.188 -26.328 -15.883 1 98 87 LEU A N 1
ATOM 709 C CA . LEU A 1 87 ? -7.234 -26.406 -14.422 1 98 87 LEU A CA 1
ATOM 710 C C . LEU A 1 87 ? -8.273 -25.438 -13.859 1 98 87 LEU A C 1
ATOM 712 O O . LEU A 1 87 ? -8.852 -25.688 -12.797 1 98 87 LEU A O 1
ATOM 716 N N . PHE A 1 88 ? -8.508 -24.297 -14.516 1 98.56 88 PHE A N 1
ATOM 717 C CA . PHE A 1 88 ? -9.438 -23.266 -14.07 1 98.56 88 PHE A CA 1
ATOM 718 C C . PHE A 1 88 ? -10.422 -22.906 -15.172 1 98.56 88 PHE A C 1
ATOM 720 O O . PHE A 1 88 ? -10.055 -22.875 -16.344 1 98.56 88 PHE A O 1
ATOM 727 N N . LYS A 1 89 ? -11.625 -22.609 -14.789 1 98.5 89 LYS A N 1
ATOM 728 C CA . LYS A 1 89 ? -12.609 -22.094 -15.727 1 98.5 89 LYS A CA 1
ATOM 729 C C . LYS A 1 89 ? -12.297 -20.641 -16.094 1 98.5 89 LYS A C 1
ATOM 731 O O . LYS A 1 89 ? -11.594 -19.953 -15.359 1 98.5 89 LYS A O 1
ATOM 736 N N . ASP A 1 90 ? -12.867 -20.172 -17.172 1 98.38 90 ASP A N 1
ATOM 737 C CA . ASP A 1 90 ? -12.562 -18.844 -17.719 1 98.38 90 ASP A CA 1
ATOM 738 C C . ASP A 1 90 ? -12.805 -17.75 -16.672 1 98.38 90 ASP A C 1
ATOM 740 O O . ASP A 1 90 ? -12.016 -16.812 -16.578 1 98.38 90 ASP A O 1
ATOM 744 N N . GLU A 1 91 ? -13.859 -17.875 -15.914 1 98.25 91 GLU A N 1
ATOM 745 C CA . GLU A 1 91 ? -14.234 -16.844 -14.953 1 98.25 91 GLU A CA 1
ATOM 746 C C . GLU A 1 91 ? -13.148 -16.641 -13.898 1 98.25 91 GLU A C 1
ATOM 748 O O . GLU A 1 91 ? -12.953 -15.531 -13.406 1 98.25 91 GLU A O 1
ATOM 753 N N . PHE A 1 92 ? -12.469 -17.734 -13.625 1 98.56 92 PHE A N 1
ATOM 754 C CA . PHE A 1 92 ? -11.406 -17.641 -12.625 1 98.56 92 PHE A CA 1
ATOM 755 C C . PHE A 1 92 ? -10.32 -16.672 -13.078 1 98.56 92 PHE A C 1
ATOM 757 O O . PHE A 1 92 ? -9.734 -15.969 -12.266 1 98.56 92 PHE A O 1
ATOM 764 N N . TYR A 1 93 ? -10.055 -16.672 -14.383 1 98.69 93 TYR A N 1
ATOM 765 C CA . TYR A 1 93 ? -9 -15.82 -14.906 1 98.69 93 TYR A CA 1
ATOM 766 C C . TYR A 1 93 ? -9.273 -14.359 -14.594 1 98.69 93 TYR A C 1
ATOM 768 O O . TYR A 1 93 ? -8.336 -13.578 -14.375 1 98.69 93 TYR A O 1
ATOM 776 N N . LEU A 1 94 ? -10.523 -13.953 -14.539 1 98.19 94 LEU A N 1
ATOM 777 C CA . LEU A 1 94 ? -10.875 -12.57 -14.219 1 98.19 94 LEU A CA 1
ATOM 778 C C . LEU A 1 94 ? -10.531 -12.242 -12.773 1 98.19 94 LEU A C 1
ATOM 780 O O . LEU A 1 94 ? -9.969 -11.18 -12.492 1 98.19 94 LEU A O 1
ATOM 784 N N . TYR A 1 95 ? -10.883 -13.156 -11.883 1 98.12 95 TYR A N 1
ATOM 785 C CA . TYR A 1 95 ? -10.586 -12.938 -10.469 1 98.12 95 TYR A CA 1
ATOM 786 C C . TYR A 1 95 ? -9.078 -12.906 -10.227 1 98.12 95 TYR A C 1
ATOM 788 O O . TYR A 1 95 ? -8.586 -12.109 -9.438 1 98.12 95 TYR A O 1
ATOM 796 N N . TYR A 1 96 ? -8.398 -13.781 -10.953 1 98.5 96 TYR A N 1
ATOM 797 C CA . TYR A 1 96 ? -6.941 -13.812 -10.852 1 98.5 96 TYR A CA 1
ATOM 798 C C . TYR A 1 96 ? -6.336 -12.508 -11.352 1 98.5 96 TYR A C 1
ATOM 800 O O . TYR A 1 96 ? -5.434 -11.953 -10.719 1 98.5 96 TYR A O 1
ATOM 808 N N . LEU A 1 97 ? -6.82 -12.016 -12.461 1 98.56 97 LEU A N 1
ATOM 809 C CA . LEU A 1 97 ? -6.301 -10.773 -13.039 1 98.56 97 LEU A CA 1
ATOM 810 C C . LEU A 1 97 ? -6.648 -9.578 -12.156 1 98.56 97 LEU A C 1
ATOM 812 O O . LEU A 1 97 ? -5.871 -8.625 -12.062 1 98.56 97 LEU A O 1
ATOM 816 N N . GLN A 1 98 ? -7.812 -9.586 -11.547 1 97.56 98 GLN A N 1
ATOM 817 C CA . GLN A 1 98 ? -8.156 -8.547 -10.586 1 97.56 98 GLN A CA 1
ATOM 818 C C . GLN A 1 98 ? -7.152 -8.5 -9.438 1 97.56 98 GLN A C 1
ATOM 820 O O . GLN A 1 98 ? -6.664 -7.426 -9.078 1 97.56 98 GLN A O 1
ATOM 825 N N . TYR A 1 99 ? -6.867 -9.672 -8.953 1 97.38 99 TYR A N 1
ATOM 826 C CA . TYR A 1 99 ? -5.898 -9.758 -7.871 1 97.38 99 TYR A CA 1
ATOM 827 C C . TYR A 1 99 ? -4.52 -9.297 -8.328 1 97.38 99 TYR A C 1
ATOM 829 O O . TYR A 1 99 ? -3.893 -8.453 -7.68 1 97.38 99 TYR A O 1
ATOM 837 N N . THR A 1 100 ? -4.023 -9.812 -9.398 1 97.75 100 THR A N 1
ATOM 838 C CA . THR A 1 100 ? -2.666 -9.5 -9.844 1 97.75 100 THR A CA 1
ATOM 839 C C . THR A 1 100 ? -2.553 -8.039 -10.258 1 97.75 100 THR A C 1
ATOM 841 O O . THR A 1 100 ? -1.499 -7.418 -10.086 1 97.75 100 THR A O 1
ATOM 844 N N . GLY A 1 101 ? -3.666 -7.492 -10.844 1 97.38 101 GLY A N 1
ATOM 845 C CA . GLY A 1 101 ? -3.678 -6.062 -11.117 1 97.38 101 GLY A CA 1
ATOM 846 C C . GLY A 1 101 ? -3.469 -5.219 -9.875 1 97.38 101 GLY A C 1
ATOM 847 O O . GLY A 1 101 ? -2.688 -4.266 -9.891 1 97.38 101 GLY A O 1
ATOM 848 N N . LYS A 1 102 ? -4.129 -5.59 -8.805 1 97.12 102 LYS A N 1
ATOM 849 C CA . LYS A 1 102 ? -3.975 -4.887 -7.539 1 97.12 102 LYS A CA 1
ATOM 850 C C . LYS A 1 102 ? -2.545 -5.008 -7.016 1 97.12 102 LYS A C 1
ATOM 852 O O . LYS A 1 102 ? -1.977 -4.035 -6.512 1 97.12 102 LYS A O 1
ATOM 857 N N . VAL A 1 103 ? -2.029 -6.16 -7.137 1 96.75 103 VAL A N 1
ATOM 858 C CA . VAL A 1 103 ? -0.667 -6.422 -6.688 1 96.75 103 VAL A CA 1
ATOM 859 C C . VAL A 1 103 ? 0.313 -5.562 -7.484 1 96.75 103 VAL A C 1
ATOM 861 O O . VAL A 1 103 ? 1.176 -4.895 -6.91 1 96.75 103 VAL A O 1
ATOM 864 N N . GLY A 1 104 ? 0.178 -5.629 -8.812 1 97.38 104 GLY A N 1
ATOM 865 C CA . GLY A 1 104 ? 1.041 -4.82 -9.656 1 97.38 104 GLY A CA 1
ATOM 866 C C . GLY A 1 104 ? 0.983 -3.342 -9.328 1 97.38 104 GLY A C 1
ATOM 867 O O . GLY A 1 104 ? 2.02 -2.682 -9.227 1 97.38 104 GLY A O 1
ATOM 868 N N . MET A 1 105 ? -0.215 -2.865 -9.148 1 97.38 105 MET A N 1
ATOM 869 C CA . MET A 1 105 ? -0.385 -1.457 -8.797 1 97.38 105 MET A CA 1
ATOM 870 C C . MET A 1 105 ? 0.341 -1.127 -7.5 1 97.38 105 MET A C 1
ATOM 872 O O . MET A 1 105 ? 0.999 -0.09 -7.398 1 97.38 105 MET A O 1
ATOM 876 N N . SER A 1 106 ? 0.212 -1.997 -6.555 1 95.94 106 SER A N 1
ATOM 877 C CA . SER A 1 106 ? 0.874 -1.815 -5.266 1 95.94 106 SER A CA 1
ATOM 878 C C . SER A 1 106 ? 2.391 -1.815 -5.422 1 95.94 106 SER A C 1
ATOM 880 O O . SER A 1 106 ? 3.078 -0.962 -4.855 1 95.94 106 SER A O 1
ATOM 882 N N . ILE A 1 107 ? 2.92 -2.699 -6.184 1 96.69 107 ILE A N 1
ATOM 883 C CA . ILE A 1 107 ? 4.359 -2.875 -6.344 1 96.69 107 ILE A CA 1
ATOM 884 C C . ILE A 1 107 ? 4.938 -1.692 -7.117 1 96.69 107 ILE A C 1
ATOM 886 O O . ILE A 1 107 ? 5.953 -1.118 -6.715 1 96.69 107 ILE A O 1
ATOM 890 N N . TYR A 1 108 ? 4.312 -1.279 -8.133 1 98.38 108 TYR A N 1
ATOM 891 C CA . TYR A 1 108 ? 4.879 -0.252 -9 1 98.38 108 TYR A CA 1
ATOM 892 C C . TYR A 1 108 ? 4.746 1.129 -8.375 1 98.38 108 TYR A C 1
ATOM 894 O O . TYR A 1 108 ? 5.629 1.977 -8.523 1 98.38 108 TYR A O 1
ATOM 902 N N . SER A 1 109 ? 3.613 1.346 -7.668 1 97.56 109 SER A N 1
ATOM 903 C CA . SER A 1 109 ? 3.52 2.594 -6.918 1 97.56 109 SER A CA 1
ATOM 904 C C . SER A 1 109 ? 4.598 2.676 -5.844 1 97.56 109 SER A C 1
ATOM 906 O O . SER A 1 109 ? 5.191 3.736 -5.633 1 97.56 109 SER A O 1
ATOM 908 N N . SER A 1 110 ? 4.836 1.595 -5.203 1 96.38 110 SER A N 1
ATOM 909 C CA . SER A 1 110 ? 5.883 1.547 -4.188 1 96.38 110 SER A CA 1
ATOM 910 C C . SER A 1 110 ? 7.258 1.779 -4.801 1 96.38 110 SER A C 1
ATOM 912 O O . SER A 1 110 ? 8.125 2.389 -4.176 1 96.38 110 SER A O 1
ATOM 914 N N . ALA A 1 111 ? 7.445 1.253 -5.961 1 97.75 111 ALA A N 1
ATOM 915 C CA . ALA A 1 111 ? 8.711 1.466 -6.652 1 97.75 111 ALA A CA 1
ATOM 916 C C . ALA A 1 111 ? 8.914 2.939 -6.992 1 97.75 111 ALA A C 1
ATOM 918 O O . ALA A 1 111 ? 9.984 3.496 -6.762 1 97.75 111 ALA A O 1
ATOM 919 N N . ILE A 1 112 ? 7.898 3.57 -7.477 1 97.88 112 ILE A N 1
ATOM 920 C CA . ILE A 1 112 ? 7.965 4.98 -7.844 1 97.88 112 ILE A CA 1
ATOM 921 C C . ILE A 1 112 ? 8.375 5.812 -6.633 1 97.88 112 ILE A C 1
ATOM 923 O O . ILE A 1 112 ? 9.109 6.797 -6.766 1 97.88 112 ILE A O 1
ATOM 927 N N . SER A 1 113 ? 8.031 5.406 -5.465 1 95.62 113 SER A N 1
ATOM 928 C CA . SER A 1 113 ? 8.289 6.145 -4.234 1 95.62 113 SER A CA 1
ATOM 929 C C . SER A 1 113 ? 9.773 6.152 -3.895 1 95.62 113 SER A C 1
ATOM 931 O O . SER A 1 113 ? 10.242 7.027 -3.162 1 95.62 113 SER A O 1
ATOM 933 N N . VAL A 1 114 ? 10.555 5.199 -4.5 1 94.94 114 VAL A N 1
ATOM 934 C CA . VAL A 1 114 ? 11.898 5.074 -3.949 1 94.94 114 VAL A CA 1
ATOM 935 C C . VAL A 1 114 ? 12.93 5.176 -5.07 1 94.94 114 VAL A C 1
ATOM 937 O O . VAL A 1 114 ? 14.117 5.355 -4.816 1 94.94 114 VAL A O 1
ATOM 940 N N . VAL A 1 115 ? 12.484 5 -6.305 1 95.81 115 VAL A N 1
ATOM 941 C CA . VAL A 1 115 ? 13.445 5.082 -7.398 1 95.81 115 VAL A CA 1
ATOM 942 C C . VAL A 1 115 ? 13.711 6.543 -7.746 1 95.81 115 VAL A C 1
ATOM 944 O O . VAL A 1 115 ? 12.828 7.391 -7.605 1 95.81 115 VAL A O 1
ATOM 947 N N . THR A 1 116 ? 14.891 6.863 -8.266 1 91.81 116 THR A N 1
ATOM 948 C CA . THR A 1 116 ? 15.242 8.266 -8.469 1 91.81 116 THR A CA 1
ATOM 949 C C . THR A 1 116 ? 15.789 8.484 -9.883 1 91.81 116 THR A C 1
ATOM 951 O O . THR A 1 116 ? 15.688 9.586 -10.422 1 91.81 116 THR A O 1
ATOM 954 N N . ARG A 1 117 ? 16.484 7.484 -10.43 1 94.19 117 ARG A N 1
ATOM 955 C CA . ARG A 1 117 ? 16.984 7.652 -11.789 1 94.19 117 ARG A CA 1
ATOM 956 C C . ARG A 1 117 ? 15.836 7.863 -12.773 1 94.19 117 ARG A C 1
ATOM 958 O O . ARG A 1 117 ? 14.812 7.172 -12.703 1 94.19 117 ARG A O 1
ATOM 965 N N . LYS A 1 118 ? 15.984 8.758 -13.664 1 94.62 118 LYS A N 1
ATOM 966 C CA . LYS A 1 118 ? 14.898 9.234 -14.516 1 94.62 118 LYS A CA 1
ATOM 967 C C . LYS A 1 118 ? 14.328 8.102 -15.359 1 94.62 118 LYS A C 1
ATOM 969 O O . LYS A 1 118 ? 13.109 7.926 -15.438 1 94.62 118 LYS A O 1
ATOM 974 N N . ASP A 1 119 ? 15.148 7.344 -16.031 1 96.44 119 ASP A N 1
ATOM 975 C CA . ASP A 1 119 ? 14.664 6.293 -16.922 1 96.44 119 ASP A CA 1
ATOM 976 C C . ASP A 1 119 ? 13.977 5.18 -16.141 1 96.44 119 ASP A C 1
ATOM 978 O O . ASP A 1 119 ? 13 4.586 -16.609 1 96.44 119 ASP A O 1
ATOM 982 N N . ILE A 1 120 ? 14.492 4.902 -14.914 1 97.69 120 ILE A N 1
ATOM 983 C CA . ILE A 1 120 ? 13.875 3.891 -14.07 1 97.69 120 ILE A CA 1
ATOM 984 C C . ILE A 1 120 ? 12.523 4.391 -13.562 1 97.69 120 ILE A C 1
ATOM 986 O O . ILE A 1 120 ? 11.547 3.635 -13.539 1 97.69 120 ILE A O 1
ATOM 990 N N . ASN A 1 121 ? 12.523 5.633 -13.164 1 97.38 121 ASN A N 1
ATOM 991 C CA . ASN A 1 121 ? 11.258 6.23 -12.758 1 97.38 121 ASN A CA 1
ATOM 992 C C . ASN A 1 121 ? 10.227 6.176 -13.883 1 97.38 121 ASN A C 1
ATOM 994 O O . ASN A 1 121 ? 9.07 5.82 -13.656 1 97.38 121 ASN A O 1
ATOM 998 N N . GLU A 1 122 ? 10.578 6.52 -15.062 1 97.88 122 GLU A N 1
ATOM 999 C CA . GLU A 1 122 ? 9.68 6.5 -16.219 1 97.88 122 GLU A CA 1
ATOM 1000 C C . GLU A 1 122 ? 9.172 5.09 -16.5 1 97.88 122 GLU A C 1
ATOM 1002 O O . GLU A 1 122 ? 8.008 4.902 -16.859 1 97.88 122 GLU A O 1
ATOM 1007 N N . PHE A 1 123 ? 10.094 4.117 -16.375 1 98.62 123 PHE A N 1
ATOM 1008 C CA . PHE A 1 123 ? 9.711 2.719 -16.531 1 98.62 123 PHE A CA 1
ATOM 1009 C C . PHE A 1 123 ? 8.57 2.359 -15.57 1 98.62 123 PHE A C 1
ATOM 1011 O O . PHE A 1 123 ? 7.551 1.813 -15.992 1 98.62 123 PHE A O 1
ATOM 1018 N N . TYR A 1 124 ? 8.672 2.744 -14.32 1 98.75 124 TYR A N 1
ATOM 1019 C CA . TYR A 1 124 ? 7.684 2.342 -13.32 1 98.75 124 TYR A CA 1
ATOM 1020 C C . TYR A 1 124 ? 6.402 3.158 -13.461 1 98.75 124 TYR A C 1
ATOM 1022 O O . TYR A 1 124 ? 5.309 2.662 -13.188 1 98.75 124 TYR A O 1
ATOM 1030 N N . VAL A 1 125 ? 6.504 4.395 -13.852 1 98.56 125 VAL A N 1
ATOM 1031 C CA . VAL A 1 125 ? 5.309 5.184 -14.133 1 98.56 125 VAL A CA 1
ATOM 1032 C C . VAL A 1 125 ? 4.484 4.512 -15.227 1 98.56 125 VAL A C 1
ATOM 1034 O O . VAL A 1 125 ? 3.266 4.387 -15.109 1 98.56 125 VAL A O 1
ATOM 1037 N N . ARG A 1 126 ? 5.133 4.035 -16.219 1 98.44 126 ARG A N 1
ATOM 1038 C CA . ARG A 1 126 ? 4.438 3.33 -17.281 1 98.44 126 ARG A CA 1
ATOM 1039 C C . ARG A 1 126 ? 3.85 2.014 -16.781 1 98.44 126 ARG A C 1
ATOM 1041 O O . ARG A 1 126 ? 2.713 1.671 -17.109 1 98.44 126 ARG A O 1
ATOM 1048 N N . CYS A 1 127 ? 4.664 1.23 -16.047 1 98.81 127 CYS A N 1
ATOM 1049 C CA . CYS A 1 127 ? 4.148 -0.006 -15.469 1 98.81 127 CYS A CA 1
ATOM 1050 C C . CYS A 1 127 ? 2.857 0.246 -14.695 1 98.81 127 CYS A C 1
ATOM 1052 O O . CYS A 1 127 ? 1.89 -0.504 -14.836 1 98.81 127 CYS A O 1
ATOM 1054 N N . LEU A 1 128 ? 2.863 1.319 -13.906 1 98.69 128 LEU A N 1
ATOM 1055 C CA . LEU A 1 128 ? 1.694 1.646 -13.102 1 98.69 128 LEU A CA 1
ATOM 1056 C C . LEU A 1 128 ? 0.499 1.98 -13.984 1 98.69 128 LEU A C 1
ATOM 1058 O O . LEU A 1 128 ? -0.605 1.478 -13.758 1 98.69 128 LEU A O 1
ATOM 1062 N N . GLN A 1 129 ? 0.715 2.771 -14.977 1 98.44 129 GLN A N 1
ATOM 1063 C CA . GLN A 1 129 ? -0.361 3.178 -15.875 1 98.44 129 GLN A CA 1
ATOM 1064 C C . GLN A 1 129 ? -0.958 1.974 -16.594 1 98.44 129 GLN A C 1
ATOM 1066 O O . GLN A 1 129 ? -2.18 1.846 -16.688 1 98.44 129 GLN A O 1
ATOM 1071 N N . GLU A 1 130 ? -0.135 1.109 -17.047 1 98.81 130 GLU A N 1
ATOM 1072 C CA . GLU A 1 130 ? -0.586 -0.069 -17.781 1 98.81 130 GLU A CA 1
ATOM 1073 C C . GLU A 1 130 ? -1.305 -1.051 -16.875 1 98.81 130 GLU A C 1
ATOM 1075 O O . GLU A 1 130 ? -2.264 -1.708 -17.281 1 98.81 130 GLU A O 1
ATOM 1080 N N . THR A 1 131 ? -0.86 -1.159 -15.664 1 98.62 131 THR A N 1
ATOM 1081 C CA . THR A 1 131 ? -1.498 -2.033 -14.688 1 98.62 131 THR A CA 1
ATOM 1082 C C . THR A 1 131 ? -2.865 -1.488 -14.289 1 98.62 131 THR A C 1
ATOM 1084 O O . THR A 1 131 ? -3.811 -2.254 -14.086 1 98.62 131 THR A O 1
ATOM 1087 N N . VAL A 1 132 ? -2.955 -0.175 -14.141 1 98.5 132 VAL A N 1
ATOM 1088 C CA . VAL A 1 132 ? -4.238 0.459 -13.859 1 98.5 132 VAL A CA 1
ATOM 1089 C C . VAL A 1 132 ? -5.215 0.168 -15 1 98.5 132 VAL A C 1
ATOM 1091 O O . VAL A 1 132 ? -6.387 -0.129 -14.758 1 98.5 132 VAL A O 1
ATOM 1094 N N . LYS A 1 133 ? -4.73 0.281 -16.219 1 98.38 133 LYS A N 1
ATOM 1095 C CA . LYS A 1 133 ? -5.562 -0.054 -17.359 1 98.38 133 LYS A CA 1
ATOM 1096 C C . LYS A 1 133 ? -6.023 -1.508 -17.312 1 98.38 133 LYS A C 1
ATOM 1098 O O . LYS A 1 133 ? -7.188 -1.807 -17.578 1 98.38 133 LYS A O 1
ATOM 1103 N N . LEU A 1 134 ? -5.148 -2.43 -16.969 1 98.56 134 LEU A N 1
ATOM 1104 C CA . LEU A 1 134 ? -5.492 -3.838 -16.812 1 98.56 134 LEU A CA 1
ATOM 1105 C C . LEU A 1 134 ? -6.621 -4.016 -15.805 1 98.56 134 LEU A C 1
ATOM 1107 O O . LEU A 1 134 ? -7.586 -4.738 -16.062 1 98.56 134 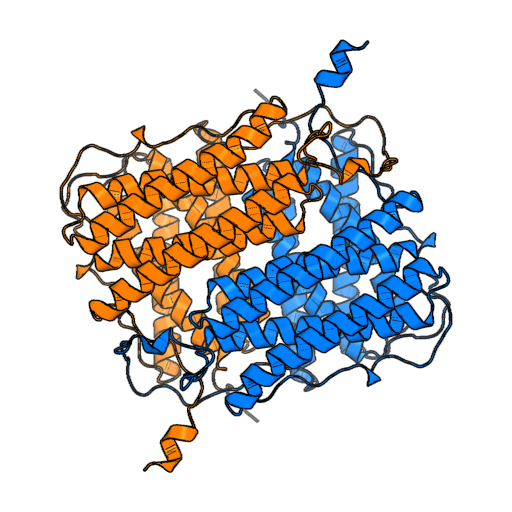LEU A O 1
ATOM 1111 N N . LEU A 1 135 ? -6.496 -3.387 -14.695 1 97.75 135 LEU A N 1
ATOM 1112 C CA . LEU A 1 135 ? -7.488 -3.498 -13.633 1 97.75 135 LEU A CA 1
ATOM 1113 C C . LEU A 1 135 ? -8.828 -2.932 -14.086 1 97.75 135 LEU A C 1
ATOM 1115 O O . LEU A 1 135 ? -9.883 -3.502 -13.789 1 97.75 135 LEU A O 1
ATOM 1119 N N . THR A 1 136 ? -8.766 -1.826 -14.781 1 97 136 THR A N 1
ATOM 1120 C CA . THR A 1 136 ? -9.977 -1.197 -15.281 1 97 136 THR A CA 1
ATOM 1121 C C . THR A 1 136 ? -10.688 -2.107 -16.281 1 97 136 THR A C 1
ATOM 1123 O O . THR A 1 136 ? -11.898 -2.316 -16.203 1 97 136 THR A O 1
ATOM 1126 N N . MET A 1 137 ? -9.93 -2.701 -17.203 1 97.38 137 MET A N 1
ATOM 1127 C CA . MET A 1 137 ? -10.484 -3.645 -18.172 1 97.38 137 MET A CA 1
ATOM 1128 C C . MET A 1 137 ? -11.125 -4.836 -17.469 1 97.38 137 MET A C 1
ATOM 1130 O O . MET A 1 137 ? -12.227 -5.254 -17.812 1 97.38 137 MET A O 1
ATOM 1134 N N . THR A 1 138 ? -10.422 -5.348 -16.516 1 97.81 138 THR A N 1
ATOM 1135 C CA . THR A 1 138 ? -10.883 -6.52 -15.773 1 97.81 138 THR A CA 1
ATOM 1136 C C . THR A 1 138 ? -12.188 -6.215 -15.047 1 97.81 138 THR A C 1
ATOM 1138 O O . THR A 1 138 ? -13.133 -7.004 -15.102 1 97.81 138 THR A O 1
ATOM 1141 N N . LYS A 1 139 ? -12.25 -5.066 -14.422 1 95.5 139 LYS A N 1
ATOM 1142 C CA . LYS A 1 139 ? -13.445 -4.656 -13.688 1 95.5 139 LYS A CA 1
ATOM 1143 C C . LYS A 1 139 ? -14.641 -4.488 -14.625 1 95.5 139 LYS A C 1
ATOM 1145 O O . LYS A 1 139 ? -15.758 -4.855 -14.281 1 95.5 139 LYS A O 1
ATOM 1150 N N . GLU A 1 140 ? -14.398 -3.943 -15.742 1 95.56 140 GLU A N 1
ATOM 1151 C CA . GLU A 1 140 ? -15.461 -3.736 -16.719 1 95.56 140 GLU A CA 1
ATOM 1152 C C . GLU A 1 140 ? -16.047 -5.066 -17.188 1 95.56 140 GLU A C 1
ATOM 1154 O O . GLU A 1 140 ? -17.266 -5.203 -17.297 1 95.56 140 GLU A O 1
ATOM 1159 N N . ILE A 1 141 ? -15.219 -6.039 -17.422 1 97.19 141 ILE A N 1
ATOM 1160 C CA . ILE A 1 141 ? -15.688 -7.34 -17.875 1 97.19 141 ILE A CA 1
ATOM 1161 C C . ILE A 1 141 ? -16.391 -8.07 -16.719 1 97.19 141 ILE A C 1
ATOM 1163 O O . ILE A 1 141 ? -17.438 -8.688 -16.922 1 97.19 141 ILE A O 1
ATOM 1167 N N . LEU A 1 142 ? -15.797 -7.992 -15.508 1 96.56 142 LEU A N 1
ATOM 1168 C CA . LEU A 1 142 ? -16.453 -8.57 -14.336 1 96.56 142 LEU A CA 1
ATOM 1169 C C . LEU A 1 142 ? -17.844 -7.996 -14.148 1 96.56 142 LEU A C 1
ATOM 1171 O O . LEU A 1 142 ? -18.797 -8.727 -13.859 1 96.56 142 LEU A O 1
ATOM 1175 N N . THR A 1 143 ? -17.953 -6.695 -14.312 1 93.62 143 THR A N 1
ATOM 1176 C CA . THR A 1 143 ? -19.234 -6.016 -14.172 1 93.62 143 THR A CA 1
ATOM 1177 C C . THR A 1 143 ? -20.203 -6.461 -15.258 1 93.62 143 THR A C 1
ATOM 1179 O O . THR A 1 143 ? -21.359 -6.805 -14.969 1 93.62 143 THR A O 1
ATOM 1182 N N . ALA A 1 144 ? -19.75 -6.477 -16.484 1 94.88 144 ALA A N 1
ATOM 1183 C CA . ALA A 1 144 ? -20.578 -6.832 -17.625 1 94.88 144 ALA A CA 1
ATOM 1184 C C . ALA A 1 144 ? -21.094 -8.258 -17.5 1 94.88 144 ALA A C 1
ATOM 1186 O O . ALA A 1 144 ? -22.219 -8.555 -17.922 1 94.88 144 ALA A O 1
ATOM 1187 N N . LYS A 1 145 ? -20.375 -9.148 -16.844 1 95.88 145 LYS A N 1
ATOM 1188 C CA . LYS A 1 145 ? -20.734 -10.562 -16.766 1 95.88 145 LYS A CA 1
ATOM 1189 C C . LYS A 1 145 ? -21.453 -10.867 -15.445 1 95.88 145 LYS A C 1
ATOM 1191 O O . LYS A 1 145 ? -21.828 -12.016 -15.188 1 95.88 145 LYS A O 1
ATOM 1196 N N . GLY A 1 146 ? -21.609 -9.836 -14.625 1 93.44 146 GLY A N 1
ATOM 1197 C CA . GLY A 1 146 ? -22.297 -10.016 -13.352 1 93.44 146 GLY A CA 1
ATOM 1198 C C . GLY A 1 146 ? -21.484 -10.797 -12.344 1 93.44 146 GLY A C 1
ATOM 1199 O O . GLY A 1 146 ? -22.047 -11.5 -11.5 1 93.44 146 GLY A O 1
ATOM 1200 N N . LEU A 1 147 ? -20.156 -10.688 -12.438 1 94.94 147 LEU A N 1
ATOM 1201 C CA . LEU A 1 147 ? -19.266 -11.492 -11.609 1 94.94 147 LEU A CA 1
ATOM 1202 C C . LEU A 1 147 ? -18.578 -10.633 -10.555 1 94.94 147 LEU A C 1
ATOM 1204 O O . LEU A 1 147 ? -17.844 -11.148 -9.711 1 94.94 147 LEU A O 1
ATOM 1208 N N . LEU A 1 148 ? -18.859 -9.32 -10.602 1 90.62 148 LEU A N 1
ATOM 1209 C CA . LEU A 1 148 ? -18.203 -8.414 -9.664 1 90.62 148 LEU A CA 1
ATOM 1210 C C . LEU A 1 148 ? -18.766 -8.602 -8.258 1 90.62 148 LEU A C 1
ATOM 1212 O O . LEU A 1 148 ? -19.969 -8.617 -8.055 1 90.62 148 LEU A O 1
ATOM 1216 N N . MET A 1 149 ? -17.875 -8.836 -7.312 1 86.31 149 MET A N 1
ATOM 1217 C CA . MET A 1 149 ? -18.234 -8.945 -5.906 1 86.31 149 MET A CA 1
ATOM 1218 C C . MET A 1 149 ? -17.828 -7.699 -5.133 1 86.31 149 MET A C 1
ATOM 1220 O O . MET A 1 149 ? -16.734 -7.648 -4.566 1 86.31 149 MET A O 1
ATOM 1224 N N . ASN A 1 150 ? -18.656 -6.715 -5.051 1 81.88 150 ASN A N 1
ATOM 1225 C CA . ASN A 1 150 ? -18.344 -5.426 -4.453 1 81.88 150 ASN A CA 1
ATOM 1226 C C . ASN A 1 150 ? -19.172 -5.172 -3.197 1 81.88 150 ASN A C 1
ATOM 1228 O O . ASN A 1 150 ? -20.109 -5.906 -2.916 1 81.88 150 ASN A O 1
ATOM 1232 N N . ALA A 1 151 ? -18.656 -4.129 -2.506 1 85.5 151 ALA A N 1
ATOM 1233 C CA . ALA A 1 151 ? -19.422 -3.674 -1.355 1 85.5 151 ALA A CA 1
ATOM 1234 C C . ALA A 1 151 ? -20.812 -3.193 -1.784 1 85.5 151 ALA A C 1
ATOM 1236 O O . ALA A 1 151 ? -20.969 -2.623 -2.865 1 85.5 151 ALA A O 1
ATOM 1237 N N . PRO A 1 152 ? -21.75 -3.463 -0.94 1 86.06 152 PRO A N 1
ATOM 1238 C CA . PRO A 1 152 ? -23.109 -3.029 -1.297 1 86.06 152 PRO A CA 1
ATOM 1239 C C . PRO A 1 152 ? -23.297 -1.521 -1.163 1 86.06 152 PRO A C 1
ATOM 1241 O O . PRO A 1 152 ? -22.422 -0.829 -0.632 1 86.06 152 PRO A O 1
ATOM 1244 N N . GLY A 1 153 ? -24.406 -1.09 -1.753 1 84.62 153 GLY A N 1
ATOM 1245 C CA . GLY A 1 153 ? -24.812 0.286 -1.508 1 84.62 153 GLY A CA 1
ATOM 1246 C C . GLY A 1 153 ? -25.578 0.46 -0.215 1 84.62 153 GLY A C 1
ATOM 1247 O O . GLY A 1 153 ? -25.938 -0.522 0.436 1 84.62 153 GLY A O 1
ATOM 1248 N N . THR A 1 154 ? -25.688 1.681 0.256 1 83.88 154 THR A N 1
ATOM 1249 C CA . THR A 1 154 ? -26.531 2.072 1.378 1 83.88 154 THR A CA 1
ATOM 1250 C C . THR A 1 154 ? -27.203 3.42 1.11 1 83.88 154 THR A C 1
ATOM 1252 O O . THR A 1 154 ? -26.812 4.137 0.187 1 83.88 154 THR A O 1
ATOM 1255 N N . PRO A 1 155 ? -28.312 3.568 1.826 1 82.69 155 PRO A N 1
ATOM 1256 C CA . PRO A 1 155 ? -28.875 4.918 1.705 1 82.69 155 PRO A CA 1
ATOM 1257 C C . PRO A 1 155 ? -27.859 6.008 2.068 1 82.69 155 PRO A C 1
ATOM 1259 O O . PRO A 1 155 ? -27.031 5.805 2.949 1 82.69 155 PRO A O 1
ATOM 1262 N N . MET A 1 156 ? -28.016 7.086 1.324 1 88.12 156 MET A N 1
ATOM 1263 C CA . MET A 1 156 ? -27.141 8.219 1.606 1 88.12 156 MET A CA 1
ATOM 1264 C C . MET A 1 156 ? -27.422 8.797 2.988 1 88.12 156 MET A C 1
ATOM 1266 O O . MET A 1 156 ? -28.578 8.859 3.41 1 88.12 156 MET A O 1
ATOM 1270 N N . PRO A 1 157 ? -26.328 9.172 3.68 1 88.94 157 PRO A N 1
ATOM 1271 C CA . PRO A 1 157 ? -26.594 9.883 4.934 1 88.94 157 PRO A CA 1
ATOM 1272 C C . PRO A 1 157 ? -27.359 11.18 4.723 1 88.94 157 PRO A C 1
ATOM 1274 O O . PRO A 1 157 ? -27.188 11.852 3.709 1 88.94 157 PRO A O 1
ATOM 1277 N N . GLU A 1 158 ? -28.156 11.516 5.688 1 89.06 158 GLU A N 1
ATOM 1278 C CA . GLU A 1 158 ? -29 12.695 5.566 1 89.06 158 GLU A CA 1
ATOM 1279 C C . GLU A 1 158 ? -28.234 13.961 5.93 1 89.06 158 GLU A C 1
ATOM 1281 O O . GLU A 1 158 ? -28.516 15.039 5.402 1 89.06 158 GLU A O 1
ATOM 1286 N N . GLU A 1 159 ? -27.344 13.805 6.875 1 92.5 159 GLU A N 1
ATOM 1287 C CA . GLU A 1 159 ? -26.594 14.961 7.344 1 92.5 159 GLU A CA 1
ATOM 1288 C C . GLU A 1 159 ? -25.203 14.547 7.832 1 92.5 159 GLU A C 1
ATOM 1290 O O . GLU A 1 159 ? -24.938 13.359 8.047 1 92.5 159 GLU A O 1
ATOM 1295 N N . VAL A 1 160 ? -24.406 15.539 7.91 1 93.88 160 VAL A N 1
ATOM 1296 C CA . VAL A 1 160 ? -23.094 15.328 8.508 1 93.88 160 VAL A CA 1
ATOM 1297 C C . VAL A 1 160 ? -23.234 15.094 10.008 1 93.88 160 VAL A C 1
ATOM 1299 O O . VAL A 1 160 ? -24 15.789 10.68 1 93.88 160 VAL A O 1
ATOM 1302 N N . GLN A 1 161 ? -22.531 14.102 10.492 1 90.69 161 GLN A N 1
ATOM 1303 C CA . GLN A 1 161 ? -22.562 13.805 11.922 1 90.69 161 GLN A CA 1
ATOM 1304 C C . GLN A 1 161 ? -21.156 13.75 12.508 1 90.69 161 GLN A C 1
ATOM 1306 O O . GLN A 1 161 ? -20.203 13.438 11.797 1 90.69 161 GLN A O 1
ATOM 1311 N N . PHE A 1 162 ? -21.078 14.156 13.734 1 93.5 162 PHE A N 1
ATOM 1312 C CA . PHE A 1 162 ? -19.828 14.039 14.477 1 93.5 162 PHE A CA 1
ATOM 1313 C C . PHE A 1 162 ? -19.922 12.945 15.531 1 93.5 162 PHE A C 1
ATOM 1315 O O . PHE A 1 162 ? -20.969 12.766 16.156 1 93.5 162 PHE A O 1
ATOM 1322 N N . VAL A 1 163 ? -18.844 12.25 15.703 1 90.44 163 VAL A N 1
ATOM 1323 C CA . VAL A 1 163 ? -18.812 11.133 16.641 1 90.44 163 VAL A CA 1
ATOM 1324 C C . VAL A 1 163 ? -18.906 11.664 18.078 1 90.44 163 VAL A C 1
ATOM 1326 O O . VAL A 1 163 ? -18.172 12.57 18.469 1 90.44 163 VAL A O 1
ATOM 1329 N N . LYS A 1 164 ? -19.828 11.102 18.891 1 82.69 164 LYS A N 1
ATOM 1330 C CA . LYS A 1 164 ? -20.094 11.633 20.219 1 82.69 164 LYS A CA 1
ATOM 1331 C C . LYS A 1 164 ? -19.578 10.68 21.297 1 82.69 164 LYS A C 1
ATOM 1333 O O . LYS A 1 164 ? -19.281 11.102 22.422 1 82.69 164 LYS A O 1
ATOM 1338 N N . ASN A 1 165 ? -19.625 9.438 21.016 1 74.19 165 ASN A N 1
ATOM 1339 C CA . ASN A 1 165 ? -19.219 8.555 22.109 1 74.19 165 ASN A CA 1
ATOM 1340 C C . ASN A 1 165 ? -18 7.719 21.75 1 74.19 165 ASN A C 1
ATOM 1342 O O . ASN A 1 165 ? -17.766 7.445 20.562 1 74.19 165 ASN A O 1
ATOM 1346 N N . LYS A 1 166 ? -17.328 7.531 22.812 1 65.19 166 LYS A N 1
ATOM 1347 C CA . LYS A 1 166 ? -16.094 6.754 22.719 1 65.19 166 LYS A CA 1
ATOM 1348 C C . LYS A 1 166 ? -16.391 5.336 22.219 1 65.19 166 LYS A C 1
ATOM 1350 O O . LYS A 1 166 ? -15.477 4.648 21.75 1 65.19 166 LYS A O 1
ATOM 1355 N N . SER A 1 167 ? -17.609 5.078 22.297 1 65.88 167 SER A N 1
ATOM 1356 C CA . SER A 1 167 ? -17.938 3.727 21.859 1 65.88 167 SER A CA 1
ATOM 1357 C C . SER A 1 167 ? -17.734 3.562 20.359 1 65.88 167 SER A C 1
ATOM 1359 O O . SER A 1 167 ? -17.766 2.445 19.844 1 65.88 167 SER A O 1
ATOM 1361 N N . PHE A 1 168 ? -17.5 4.613 19.766 1 71.06 168 PHE A N 1
ATOM 1362 C CA . PHE A 1 168 ? -17.25 4.57 18.328 1 71.06 168 PHE A CA 1
ATOM 1363 C C . PHE A 1 168 ? -16.016 3.742 18 1 71.06 168 PHE A C 1
ATOM 1365 O O . PHE A 1 168 ? -15.953 3.082 16.969 1 71.06 168 PHE A O 1
ATOM 1372 N N . SER A 1 169 ? -15.172 3.904 18.953 1 64.81 169 SER A N 1
ATOM 1373 C CA . SER A 1 169 ? -13.93 3.16 18.766 1 64.81 169 SER A CA 1
ATOM 1374 C C . SER A 1 169 ? -14.023 1.766 19.375 1 64.81 169 SER A C 1
ATOM 1376 O O . SER A 1 169 ? -13.164 0.913 19.109 1 64.81 169 SER A O 1
ATOM 1378 N N . SER A 1 170 ? -15.07 1.635 20.391 1 59.34 170 SER A N 1
ATOM 1379 C CA . SER A 1 170 ? -15.172 0.452 21.234 1 59.34 170 SER A CA 1
ATOM 1380 C C . SER A 1 170 ? -15.836 -0.705 20.5 1 59.34 170 SER A C 1
ATOM 1382 O O . SER A 1 170 ? -16.938 -0.564 19.969 1 59.34 170 SER A O 1
ATOM 1384 N N . GLY A 1 171 ? -15.188 -1.44 19.766 1 59.06 171 GLY A N 1
ATOM 1385 C CA . GLY A 1 171 ? -15.609 -2.768 19.359 1 59.06 171 GLY A CA 1
ATOM 1386 C C . GLY A 1 171 ? -15.219 -3.855 20.328 1 59.06 171 GLY A C 1
ATOM 1387 O O . GLY A 1 171 ? -14.789 -4.938 19.938 1 59.06 171 GLY A O 1
ATOM 1388 N N . GLY A 1 172 ? -15.242 -3.418 21.625 1 51.56 172 GLY A N 1
ATOM 1389 C CA . GLY A 1 172 ? -14.75 -4.324 22.656 1 51.56 172 GLY A CA 1
ATOM 1390 C C . GLY A 1 172 ? -15.445 -5.672 22.641 1 51.56 172 GLY A C 1
ATOM 1391 O O . GLY A 1 172 ? -16.453 -5.852 21.953 1 51.56 172 GLY A O 1
ATOM 1392 N N . PHE A 1 173 ? -14.828 -6.676 23.266 1 52.5 173 PHE A N 1
ATOM 1393 C CA . PHE A 1 173 ? -15.281 -8.062 23.266 1 52.5 173 PHE A CA 1
ATOM 1394 C C . PHE A 1 173 ? -16.625 -8.188 23.969 1 52.5 173 PHE A C 1
ATOM 1396 O O . PHE A 1 173 ? -17.422 -9.062 23.641 1 52.5 173 PHE A O 1
ATOM 1403 N N . LEU A 1 174 ? -17.016 -7.184 24.781 1 52.28 174 LEU A N 1
ATOM 1404 C CA . LEU A 1 174 ? -18.188 -7.434 25.594 1 52.28 174 LEU A CA 1
ATOM 1405 C C . LEU A 1 174 ? -19.297 -6.445 25.266 1 52.28 174 LEU A C 1
ATOM 1407 O O . LEU A 1 174 ? -20.484 -6.707 25.531 1 52.28 174 LEU A O 1
ATOM 1411 N N . GLY A 1 175 ? -18.938 -5.352 24.609 1 58.75 175 GLY A N 1
ATOM 1412 C CA . GLY A 1 175 ? -19.984 -4.359 24.469 1 58.75 175 GLY A CA 1
ATOM 1413 C C . GLY A 1 175 ? -20.547 -4.289 23.047 1 58.75 175 GLY A C 1
ATOM 1414 O O . GLY A 1 175 ? -20.125 -5.059 22.172 1 58.75 175 GLY A O 1
ATOM 1415 N N . LYS A 1 176 ? -21.672 -3.586 22.969 1 69.25 176 LYS A N 1
ATOM 1416 C CA . LYS A 1 176 ? -22.344 -3.391 21.672 1 69.25 176 LYS A CA 1
ATOM 1417 C C . LYS A 1 176 ? -21.391 -2.762 20.656 1 69.25 176 LYS A C 1
ATOM 1419 O O . LYS A 1 176 ? -20.688 -1.798 20.969 1 69.25 176 LYS A O 1
ATOM 1424 N N . LYS A 1 177 ? -21.344 -3.389 19.516 1 82.06 177 LYS A N 1
ATOM 1425 C CA . LYS A 1 177 ? -20.453 -2.928 18.453 1 82.06 177 LYS A CA 1
ATOM 1426 C C . LYS A 1 177 ? -21.203 -2.072 17.438 1 82.06 177 LYS A C 1
ATOM 1428 O O . LYS A 1 177 ? -22.344 -2.381 17.094 1 82.06 177 LYS A O 1
ATOM 1433 N N . ARG A 1 178 ? -20.562 -0.958 17.141 1 85.81 178 ARG A N 1
ATOM 1434 C CA . ARG A 1 178 ? -21.172 -0.18 16.062 1 85.81 178 ARG A CA 1
ATOM 1435 C C . ARG A 1 178 ? -21.062 -0.914 14.727 1 85.81 178 ARG A C 1
ATOM 1437 O O . ARG A 1 178 ? -20.203 -1.791 14.562 1 85.81 178 ARG A O 1
ATOM 1444 N N . ALA A 1 179 ? -21.922 -0.466 13.836 1 88.5 179 ALA A N 1
ATOM 1445 C CA . ALA A 1 179 ? -21.766 -0.939 12.461 1 88.5 179 ALA A CA 1
ATOM 1446 C C . ALA A 1 179 ? -20.438 -0.467 11.867 1 88.5 179 ALA A C 1
ATOM 1448 O O . ALA A 1 179 ? -19.953 0.607 12.219 1 88.5 179 ALA A O 1
ATOM 1449 N N . PRO A 1 180 ? -19.859 -1.316 11.023 1 92.75 180 PRO A N 1
ATOM 1450 C CA . PRO A 1 180 ? -18.641 -0.828 10.367 1 92.75 180 PRO A CA 1
ATOM 1451 C C . PRO A 1 180 ? -18.906 0.394 9.484 1 92.75 180 PRO A C 1
ATOM 1453 O O . PRO A 1 180 ? -19.969 0.499 8.867 1 92.75 180 PRO A O 1
ATOM 1456 N N . HIS A 1 181 ? -17.969 1.331 9.539 1 94.19 181 HIS A N 1
ATOM 1457 C CA . HIS A 1 181 ? -18.125 2.453 8.617 1 94.19 181 HIS A CA 1
ATOM 1458 C C . HIS A 1 181 ? -17.641 2.082 7.215 1 94.19 181 HIS A C 1
ATOM 1460 O O . HIS A 1 181 ? -17.078 1.003 7.012 1 94.19 181 HIS A O 1
ATOM 1466 N N . ALA A 1 182 ? -17.844 2.936 6.285 1 95.5 182 ALA A N 1
ATOM 1467 C CA . ALA A 1 182 ? -17.719 2.666 4.855 1 95.5 182 ALA A CA 1
ATOM 1468 C C . ALA A 1 182 ? -16.297 2.207 4.504 1 95.5 182 ALA A C 1
ATOM 1470 O O . ALA A 1 182 ? -16.125 1.302 3.686 1 95.5 182 ALA A O 1
ATOM 1471 N N . LEU A 1 183 ? -15.266 2.814 5.082 1 96.44 183 LEU A N 1
ATOM 1472 C CA . LEU A 1 183 ? -13.883 2.459 4.781 1 96.44 183 LEU A CA 1
ATOM 1473 C C . LEU A 1 183 ? -13.547 1.072 5.32 1 96.44 183 LEU A C 1
ATOM 1475 O O . LEU A 1 183 ? -12.812 0.316 4.684 1 96.44 183 LEU A O 1
ATOM 1479 N N . GLU A 1 184 ? -14.047 0.744 6.477 1 96.44 184 GLU A N 1
ATOM 1480 C CA . GLU A 1 184 ? -13.867 -0.597 7.023 1 96.44 184 GLU A CA 1
ATOM 1481 C C . GLU A 1 184 ? -14.484 -1.653 6.109 1 96.44 184 GLU A C 1
ATOM 1483 O O . GLU A 1 184 ? -13.836 -2.654 5.785 1 96.44 184 GLU A O 1
ATOM 1488 N N . VAL A 1 185 ? -15.703 -1.364 5.664 1 96.12 185 VAL A N 1
ATOM 1489 C CA . VAL A 1 185 ? -16.406 -2.289 4.777 1 96.12 185 VAL A CA 1
ATOM 1490 C C . VAL A 1 185 ? -15.617 -2.453 3.477 1 96.12 185 VAL A C 1
ATOM 1492 O O . VAL A 1 185 ? -15.445 -3.57 2.986 1 96.12 185 VAL A O 1
ATOM 1495 N N . ALA A 1 186 ? -15.133 -1.359 2.961 1 96.12 186 ALA A N 1
ATOM 1496 C CA . ALA A 1 186 ? -14.391 -1.381 1.705 1 96.12 186 ALA A CA 1
ATOM 1497 C C . ALA A 1 186 ? -13.188 -2.316 1.796 1 96.12 186 ALA A C 1
ATOM 1499 O O . ALA A 1 186 ? -12.969 -3.143 0.907 1 96.12 186 ALA A O 1
ATOM 1500 N N . HIS A 1 187 ? -12.445 -2.266 2.84 1 96.69 187 HIS A N 1
ATOM 1501 C CA . HIS A 1 187 ? -11.203 -3.021 2.934 1 96.69 187 HIS A CA 1
ATOM 1502 C C . HIS A 1 187 ? -11.461 -4.457 3.385 1 96.69 187 HIS A C 1
ATOM 1504 O O . HIS A 1 187 ? -10.711 -5.367 3.033 1 96.69 187 HIS A O 1
ATOM 1510 N N . ILE A 1 188 ? -12.523 -4.641 4.148 1 96.88 188 ILE A N 1
ATOM 1511 C CA . ILE A 1 188 ? -12.922 -6.012 4.457 1 96.88 188 ILE A CA 1
ATOM 1512 C C . ILE A 1 188 ? -13.289 -6.742 3.166 1 96.88 188 ILE A C 1
ATOM 1514 O O . ILE A 1 188 ? -12.836 -7.867 2.936 1 96.88 188 ILE A O 1
ATOM 1518 N N . PHE A 1 189 ? -14.031 -6.117 2.311 1 95.25 189 PHE A N 1
ATOM 1519 C CA . PHE A 1 189 ? -14.406 -6.723 1.038 1 95.25 189 PHE A CA 1
ATOM 1520 C C . PHE A 1 189 ? -13.18 -6.984 0.175 1 95.25 189 PHE A C 1
ATOM 1522 O O . PHE A 1 189 ? -13.078 -8.031 -0.467 1 95.25 189 PHE A O 1
ATOM 1529 N N . ASP A 1 190 ? -12.32 -6.047 0.115 1 95.81 190 ASP A N 1
ATOM 1530 C CA . ASP A 1 190 ? -11.102 -6.199 -0.68 1 95.81 190 ASP A CA 1
ATOM 1531 C C . ASP A 1 190 ? -10.289 -7.406 -0.219 1 95.81 190 ASP A C 1
ATOM 1533 O O . ASP A 1 190 ? -9.836 -8.203 -1.042 1 95.81 190 ASP A O 1
ATOM 1537 N N . ASN A 1 191 ? -10.109 -7.535 1.063 1 97.5 191 ASN A N 1
ATOM 1538 C CA . ASN A 1 191 ? -9.352 -8.648 1.622 1 97.5 191 ASN A CA 1
ATOM 1539 C C . ASN A 1 191 ? -10.07 -9.984 1.408 1 97.5 191 ASN A C 1
ATOM 1541 O O . ASN A 1 191 ? -9.43 -10.992 1.119 1 97.5 191 ASN A O 1
ATOM 1545 N N . LEU A 1 192 ? -11.375 -9.945 1.529 1 97.75 192 LEU A N 1
ATOM 1546 C CA . LEU A 1 192 ? -12.164 -11.148 1.287 1 97.75 192 LEU A CA 1
ATOM 1547 C C . LEU A 1 192 ? -12 -11.617 -0.154 1 97.75 192 LEU A C 1
ATOM 1549 O O . LEU A 1 192 ? -11.789 -12.812 -0.403 1 97.75 192 LEU A O 1
ATOM 1553 N N . ASN A 1 193 ? -12.078 -10.688 -1.03 1 96.56 193 ASN A N 1
ATOM 1554 C CA . ASN A 1 193 ? -11.906 -11.039 -2.436 1 96.56 193 ASN A CA 1
ATOM 1555 C C . ASN A 1 193 ? -10.539 -11.672 -2.688 1 96.56 193 ASN A C 1
ATOM 1557 O O . ASN A 1 193 ? -10.43 -12.648 -3.43 1 96.56 193 ASN A O 1
ATOM 1561 N N . ASN A 1 194 ? -9.531 -11.117 -2.104 1 97.31 194 ASN A N 1
ATOM 1562 C CA . ASN A 1 194 ? -8.188 -11.656 -2.246 1 97.31 194 ASN A CA 1
ATOM 1563 C C . ASN A 1 194 ? -8.086 -13.07 -1.678 1 97.31 194 ASN A C 1
ATOM 1565 O O . ASN A 1 194 ? -7.492 -13.953 -2.299 1 97.31 194 ASN A O 1
ATOM 1569 N N . ASP A 1 195 ? -8.656 -13.258 -0.517 1 98.38 195 ASP A N 1
ATOM 1570 C CA . ASP A 1 195 ? -8.57 -14.547 0.162 1 98.38 195 ASP A CA 1
ATOM 1571 C C . ASP A 1 195 ? -9.359 -15.617 -0.591 1 98.38 195 ASP A C 1
ATOM 1573 O O . ASP A 1 195 ? -8.922 -16.766 -0.679 1 98.38 195 ASP A O 1
ATOM 1577 N N . VAL A 1 196 ? -10.5 -15.234 -1.102 1 98.44 196 VAL A N 1
ATOM 1578 C CA . VAL A 1 196 ? -11.328 -16.156 -1.874 1 98.44 196 VAL A CA 1
ATOM 1579 C C . VAL A 1 196 ? -10.578 -16.594 -3.125 1 98.44 196 VAL A C 1
ATOM 1581 O O . VAL A 1 196 ? -10.531 -17.797 -3.434 1 98.44 196 VAL A O 1
ATOM 1584 N N . THR A 1 197 ? -9.992 -15.703 -3.797 1 98.44 197 THR A N 1
ATOM 1585 C CA . THR A 1 197 ? -9.219 -16.016 -4.996 1 98.44 197 THR A CA 1
ATOM 1586 C C . THR A 1 197 ? -8 -16.859 -4.648 1 98.44 197 THR A C 1
ATOM 1588 O O . THR A 1 197 ? -7.688 -17.828 -5.355 1 98.44 197 THR A O 1
ATOM 1591 N N . SER A 1 198 ? -7.336 -16.5 -3.564 1 98.69 198 SER A N 1
ATOM 1592 C CA . SER A 1 198 ? -6.16 -17.234 -3.115 1 98.69 198 SER A CA 1
ATOM 1593 C C . SER A 1 198 ? -6.504 -18.688 -2.799 1 98.69 198 SER A C 1
ATOM 1595 O O . SER A 1 198 ? -5.762 -19.594 -3.164 1 98.69 198 SER A O 1
ATOM 1597 N N . LYS A 1 199 ? -7.578 -18.859 -2.121 1 98.81 199 LYS A N 1
ATOM 1598 C CA . LYS A 1 199 ? -8 -20.203 -1.752 1 98.81 199 LYS A CA 1
ATOM 1599 C C . LYS A 1 199 ? -8.258 -21.062 -2.99 1 98.81 199 LYS A C 1
ATOM 1601 O O . LYS A 1 199 ? -7.789 -22.203 -3.072 1 98.81 199 LYS A O 1
ATOM 1606 N N . ALA A 1 200 ? -8.969 -20.516 -3.93 1 98.75 200 ALA A N 1
ATOM 1607 C CA . ALA A 1 200 ? -9.258 -21.234 -5.164 1 98.75 200 ALA A CA 1
ATOM 1608 C C . ALA A 1 200 ? -7.973 -21.594 -5.902 1 98.75 200 ALA A C 1
ATOM 1610 O O . ALA A 1 200 ? -7.836 -22.703 -6.426 1 98.75 200 ALA A O 1
ATOM 1611 N N . LEU A 1 201 ? -7.094 -20.672 -5.961 1 98.81 201 LEU A N 1
ATOM 1612 C CA . LEU A 1 201 ? -5.816 -20.906 -6.625 1 98.81 201 LEU A CA 1
ATOM 1613 C C . LEU A 1 201 ? -5.062 -22.047 -5.953 1 98.81 201 LEU A C 1
ATOM 1615 O O . LEU A 1 201 ? -4.484 -22.906 -6.629 1 98.81 201 LEU A O 1
ATOM 1619 N N . ILE A 1 202 ? -5.047 -22.078 -4.625 1 98.81 202 ILE A N 1
ATOM 1620 C CA . ILE A 1 202 ? -4.34 -23.109 -3.873 1 98.81 202 ILE A CA 1
ATOM 1621 C C . ILE A 1 202 ? -4.969 -24.469 -4.156 1 98.81 202 ILE A C 1
ATOM 1623 O O . ILE A 1 202 ? -4.262 -25.469 -4.273 1 98.81 202 ILE A O 1
ATOM 1627 N N . ILE A 1 203 ? -6.281 -24.484 -4.234 1 98.69 203 ILE A N 1
ATOM 1628 C CA . ILE A 1 203 ? -6.961 -25.734 -4.562 1 98.69 203 ILE A CA 1
ATOM 1629 C C . ILE A 1 203 ? -6.453 -26.25 -5.906 1 98.69 203 ILE A C 1
ATOM 1631 O O . ILE A 1 203 ? -6.113 -27.438 -6.031 1 98.69 203 ILE A O 1
ATOM 1635 N N . GLY A 1 204 ? -6.355 -25.391 -6.883 1 98.56 204 GLY A N 1
ATOM 1636 C CA . GLY A 1 204 ? -5.812 -25.781 -8.172 1 98.56 204 GLY A CA 1
ATOM 1637 C C . GLY A 1 204 ? -4.379 -26.281 -8.094 1 98.56 204 GLY A C 1
ATOM 1638 O O . GLY A 1 204 ? -4.035 -27.312 -8.672 1 98.56 204 GLY A O 1
ATOM 1639 N N . PHE A 1 205 ? -3.529 -25.547 -7.398 1 98.62 205 PHE A N 1
ATOM 1640 C CA . PHE A 1 205 ? -2.129 -25.906 -7.23 1 98.62 205 PHE A CA 1
ATOM 1641 C C . PHE A 1 205 ? -2.008 -27.266 -6.527 1 98.62 205 PHE A C 1
ATOM 1643 O O . PHE A 1 205 ? -1.216 -28.109 -6.941 1 98.62 205 PHE A O 1
ATOM 1650 N N . TYR A 1 206 ? -2.77 -27.406 -5.504 1 98.12 206 TYR A N 1
ATOM 1651 C CA . TYR A 1 206 ? -2.73 -28.594 -4.652 1 98.12 206 TYR A CA 1
ATOM 1652 C C . TYR A 1 206 ? -2.982 -29.859 -5.461 1 98.12 206 TYR A C 1
ATOM 1654 O O . TYR A 1 206 ? -2.373 -30.891 -5.207 1 98.12 206 TYR A O 1
ATOM 1662 N N . GLN A 1 207 ? -3.848 -29.797 -6.469 1 97.12 207 GLN A N 1
ATOM 1663 C CA . GLN A 1 207 ? -4.27 -30.938 -7.277 1 97.12 207 GLN A CA 1
ATOM 1664 C C . GLN A 1 207 ? -3.109 -31.484 -8.102 1 97.12 207 GLN A C 1
ATOM 1666 O O . GLN A 1 207 ? -3.078 -32.688 -8.414 1 97.12 207 GLN A O 1
ATOM 1671 N N . GLY A 1 208 ? -2.131 -30.641 -8.406 1 95.69 208 GLY A N 1
ATOM 1672 C CA . GLY A 1 208 ? -1.062 -31.078 -9.297 1 95.69 208 GLY A CA 1
ATOM 1673 C C . GLY A 1 208 ? 0.289 -31.141 -8.609 1 95.69 208 GLY A C 1
ATOM 1674 O O . GLY A 1 208 ? 1.282 -31.547 -9.227 1 95.69 208 GLY A O 1
ATOM 1675 N N . THR A 1 209 ? 0.378 -30.797 -7.332 1 97.12 209 THR A N 1
ATOM 1676 C CA . THR A 1 209 ? 1.643 -30.734 -6.605 1 97.12 209 THR A CA 1
ATOM 1677 C C . THR A 1 209 ? 2.199 -32.156 -6.391 1 97.12 209 THR A C 1
ATOM 1679 O O . THR A 1 209 ? 1.442 -33.094 -6.184 1 97.12 209 THR A O 1
ATOM 1682 N N . GLN A 1 210 ? 3.545 -32.281 -6.445 1 95.88 210 GLN A N 1
ATOM 1683 C CA . GLN A 1 210 ? 4.176 -33.594 -6.32 1 95.88 210 GLN A CA 1
ATOM 1684 C C . GLN A 1 210 ? 5.043 -33.688 -5.066 1 95.88 210 GLN A C 1
ATOM 1686 O O . GLN A 1 210 ? 5.18 -34.75 -4.465 1 95.88 210 GLN A O 1
ATOM 1691 N N . ASP A 1 211 ? 5.641 -32.656 -4.688 1 96.5 211 ASP A N 1
ATOM 1692 C CA . ASP A 1 211 ? 6.484 -32.594 -3.498 1 96.5 211 ASP A CA 1
ATOM 1693 C C . ASP A 1 211 ? 5.641 -32.594 -2.225 1 96.5 211 ASP A C 1
ATOM 1695 O O . ASP A 1 211 ? 4.738 -31.781 -2.07 1 96.5 211 ASP A O 1
ATOM 1699 N N . LYS A 1 212 ? 5.992 -33.5 -1.32 1 97.06 212 LYS A N 1
ATOM 1700 C CA . LYS A 1 212 ? 5.188 -33.688 -0.114 1 97.06 212 LYS A CA 1
ATOM 1701 C C . LYS A 1 212 ? 5.211 -32.438 0.759 1 97.06 212 LYS A C 1
ATOM 1703 O O . LYS A 1 212 ? 4.191 -32.062 1.34 1 97.06 212 LYS A O 1
ATOM 1708 N N . LYS A 1 213 ? 6.328 -31.828 0.92 1 97.75 213 LYS A N 1
ATOM 1709 C CA . LYS A 1 213 ? 6.445 -30.641 1.743 1 97.75 213 LYS A CA 1
ATOM 1710 C C . LYS A 1 213 ? 5.66 -29.469 1.138 1 97.75 213 LYS A C 1
ATOM 1712 O O . LYS A 1 213 ? 5.023 -28.703 1.86 1 97.75 213 LYS A O 1
ATOM 1717 N N . VAL A 1 214 ? 5.727 -29.375 -0.138 1 98.44 214 VAL A N 1
ATOM 1718 C CA . VAL A 1 214 ? 4.98 -28.328 -0.826 1 98.44 214 VAL A CA 1
ATOM 1719 C C . VAL A 1 214 ? 3.482 -28.594 -0.698 1 98.44 214 VAL A C 1
ATOM 1721 O O . VAL A 1 214 ? 2.695 -27.656 -0.51 1 98.44 214 VAL A O 1
ATOM 1724 N N . LYS A 1 215 ? 3.115 -29.812 -0.818 1 98.25 215 LYS A N 1
ATOM 1725 C CA . LYS A 1 215 ? 1.712 -30.188 -0.666 1 98.25 215 LYS A CA 1
ATOM 1726 C C . LYS A 1 215 ? 1.181 -29.781 0.706 1 98.25 215 LYS A C 1
ATOM 1728 O O . LYS A 1 215 ? 0.096 -29.203 0.812 1 98.25 215 LYS A O 1
ATOM 1733 N N . GLU A 1 216 ? 1.92 -30.094 1.736 1 98.5 216 GLU A N 1
ATOM 1734 C CA . GLU A 1 216 ? 1.539 -29.703 3.092 1 98.5 216 GLU A CA 1
ATOM 1735 C C . GLU A 1 216 ? 1.475 -28.188 3.236 1 98.5 216 GLU A C 1
ATOM 1737 O O . GLU A 1 216 ? 0.581 -27.656 3.9 1 98.5 216 GLU A O 1
ATOM 1742 N N . PHE A 1 217 ? 2.424 -27.562 2.682 1 98.69 217 PHE A N 1
ATOM 1743 C CA . PHE A 1 217 ? 2.471 -26.109 2.689 1 98.69 217 PHE A CA 1
ATOM 1744 C C . PHE A 1 217 ? 1.216 -25.516 2.055 1 98.69 217 PHE A C 1
ATOM 1746 O O . PHE A 1 217 ? 0.603 -24.609 2.609 1 98.69 217 PHE A O 1
ATOM 1753 N N . LEU A 1 218 ? 0.849 -26.016 0.927 1 98.81 218 LEU A N 1
ATOM 1754 C CA . LEU A 1 218 ? -0.336 -25.531 0.228 1 98.81 218 LEU A CA 1
ATOM 1755 C C . LEU A 1 218 ? -1.595 -25.797 1.05 1 98.81 218 LEU A C 1
ATOM 1757 O O . LEU A 1 218 ? -2.482 -24.938 1.117 1 98.81 218 LEU A O 1
ATOM 1761 N N . GLU A 1 219 ? -1.664 -26.922 1.643 1 98.62 219 GLU A N 1
ATOM 1762 C CA . GLU A 1 219 ? -2.812 -27.25 2.482 1 98.62 219 GLU A CA 1
ATOM 1763 C C . GLU A 1 219 ? -2.941 -26.266 3.646 1 98.62 219 GLU A C 1
ATOM 1765 O O . GLU A 1 219 ? -4.051 -25.859 3.992 1 98.62 219 GLU A O 1
ATOM 1770 N N . ARG A 1 220 ? -1.87 -25.953 4.262 1 98.69 220 ARG A N 1
ATOM 1771 C CA . ARG A 1 220 ? -1.883 -24.969 5.348 1 98.69 220 ARG A CA 1
ATOM 1772 C C . ARG A 1 220 ? -2.354 -23.609 4.852 1 98.69 220 ARG A C 1
ATOM 1774 O O . ARG A 1 220 ? -3.096 -22.906 5.547 1 98.69 220 ARG A O 1
ATOM 1781 N N . GLY A 1 221 ? -1.868 -23.203 3.664 1 98.75 221 GLY A N 1
ATOM 1782 C CA . GLY A 1 221 ? -2.32 -21.953 3.084 1 98.75 221 GLY A CA 1
ATOM 1783 C C . GLY A 1 221 ? -3.816 -21.906 2.838 1 98.75 221 GLY A C 1
ATOM 1784 O O . GLY A 1 221 ? -4.465 -20.891 3.098 1 98.75 221 GLY A O 1
ATOM 1785 N N . LYS A 1 222 ? -4.328 -23.031 2.328 1 98.75 222 LYS A N 1
ATOM 1786 C CA . LYS A 1 222 ? -5.766 -23.156 2.121 1 98.75 222 LYS A CA 1
ATOM 1787 C C . LYS A 1 222 ? -6.531 -22.953 3.428 1 98.75 222 LYS A C 1
ATOM 1789 O O . LYS A 1 222 ? -7.535 -22.234 3.463 1 98.75 222 LYS A O 1
ATOM 1794 N N . ASN A 1 223 ? -6.051 -23.531 4.461 1 98.69 223 ASN A N 1
ATOM 1795 C CA . ASN A 1 223 ? -6.703 -23.438 5.762 1 98.69 223 ASN A CA 1
ATOM 1796 C C . ASN A 1 223 ? -6.617 -22.031 6.344 1 98.69 223 ASN A C 1
ATOM 1798 O O . ASN A 1 223 ? -7.555 -21.562 6.992 1 98.69 223 ASN A O 1
ATOM 1802 N N . ILE A 1 224 ? -5.516 -21.359 6.137 1 98.81 224 ILE A N 1
ATOM 1803 C CA . ILE A 1 224 ? -5.375 -19.969 6.574 1 98.81 224 ILE A CA 1
ATOM 1804 C C . ILE A 1 224 ? -6.395 -19.094 5.848 1 98.81 224 ILE A C 1
ATOM 1806 O O . ILE A 1 224 ? -7.078 -18.281 6.473 1 98.81 224 ILE A O 1
ATOM 1810 N N . ASN A 1 225 ? -6.492 -19.312 4.539 1 98.75 225 ASN A N 1
ATOM 1811 C CA . ASN A 1 225 ? -7.484 -18.562 3.781 1 98.75 225 ASN A CA 1
ATOM 1812 C C . ASN A 1 225 ? -8.898 -18.812 4.301 1 98.75 225 ASN A C 1
ATOM 1814 O O . ASN A 1 225 ? -9.68 -17.875 4.445 1 98.75 225 ASN A O 1
ATOM 1818 N N . LYS A 1 226 ? -9.219 -20.062 4.527 1 98.56 226 LYS A N 1
ATOM 1819 C CA . LYS A 1 226 ? -10.539 -20.422 5.055 1 98.56 226 LYS A CA 1
ATOM 1820 C C . LYS A 1 226 ? -10.812 -19.688 6.367 1 98.56 226 LYS A C 1
ATOM 1822 O O . LYS A 1 226 ? -11.898 -19.125 6.555 1 98.56 226 LYS A O 1
ATOM 1827 N N . LYS A 1 227 ? -9.875 -19.719 7.215 1 98.62 227 LYS A N 1
ATOM 1828 C CA . LYS A 1 227 ? -9.992 -19.062 8.516 1 98.62 227 LYS A CA 1
ATOM 1829 C C . LYS A 1 227 ? -10.203 -17.547 8.352 1 98.62 227 LYS A C 1
ATOM 1831 O O . LYS A 1 227 ? -11.07 -16.969 9 1 98.62 227 LYS A O 1
ATOM 1836 N N . HIS A 1 228 ? -9.383 -16.891 7.559 1 98.75 228 HIS A N 1
ATOM 1837 C CA . HIS A 1 228 ? -9.484 -15.453 7.336 1 98.75 228 HIS A CA 1
ATOM 1838 C C . HIS A 1 228 ? -10.828 -15.086 6.711 1 98.75 228 HIS A C 1
ATOM 1840 O O . HIS A 1 228 ? -11.445 -14.094 7.094 1 98.75 228 HIS A O 1
ATOM 1846 N N . ILE A 1 229 ? -11.258 -15.867 5.723 1 98.56 229 ILE A N 1
ATOM 1847 C CA . ILE A 1 229 ? -12.555 -15.648 5.086 1 98.56 229 ILE A CA 1
ATOM 1848 C C . ILE A 1 229 ? -13.664 -15.703 6.137 1 98.56 229 ILE A C 1
ATOM 1850 O O . ILE A 1 229 ? -14.539 -14.836 6.164 1 98.56 229 ILE A O 1
ATOM 1854 N N . GLU A 1 230 ? -13.594 -16.688 6.992 1 98.38 230 GLU A N 1
ATOM 1855 C CA . GLU A 1 230 ? -14.609 -16.828 8.031 1 98.38 230 GLU A CA 1
ATOM 1856 C C . GLU A 1 230 ? -14.609 -15.633 8.977 1 98.38 230 GLU A C 1
ATOM 1858 O O . GLU A 1 230 ? -15.664 -15.086 9.297 1 98.38 230 GLU A O 1
ATOM 1863 N N . LEU A 1 231 ? -13.477 -15.227 9.453 1 98 231 LEU A N 1
ATOM 1864 C CA . LEU A 1 231 ? -13.344 -14.109 10.383 1 98 231 LEU A CA 1
ATOM 1865 C C . LEU A 1 231 ? -13.922 -12.828 9.781 1 98 231 LEU A C 1
ATOM 1867 O O . LEU A 1 231 ? -14.695 -12.125 10.43 1 98 231 LEU A O 1
ATOM 1871 N N . LEU A 1 232 ? -13.555 -12.531 8.578 1 97.75 232 LEU A N 1
ATOM 1872 C CA . LEU A 1 232 ? -13.977 -11.281 7.941 1 97.75 232 LEU A CA 1
ATOM 1873 C C . LEU A 1 232 ? -15.445 -11.344 7.535 1 97.75 232 LEU A C 1
ATOM 1875 O O . LEU A 1 232 ? -16.156 -10.352 7.641 1 97.75 232 LEU A O 1
ATOM 1879 N N . THR A 1 233 ? -15.852 -12.5 7.043 1 97.5 233 THR A N 1
ATOM 1880 C CA . THR A 1 233 ? -17.25 -12.695 6.703 1 97.5 233 THR A CA 1
ATOM 1881 C C . THR A 1 233 ? -18.141 -12.469 7.922 1 97.5 233 THR A C 1
ATOM 1883 O O . THR A 1 233 ? -19.219 -11.867 7.812 1 97.5 233 THR A O 1
ATOM 1886 N N . ASN A 1 234 ? -17.719 -12.945 9.055 1 96.12 234 ASN A N 1
ATOM 1887 C CA . ASN A 1 234 ? -18.5 -12.797 10.281 1 96.12 234 ASN A CA 1
ATOM 1888 C C . ASN A 1 234 ? -18.688 -11.336 10.648 1 96.12 234 ASN A C 1
ATOM 1890 O O . ASN A 1 234 ? -19.75 -10.953 11.172 1 96.12 234 ASN A O 1
ATOM 1894 N N . ILE A 1 235 ? -17.734 -10.477 10.422 1 94.19 235 ILE A N 1
ATOM 1895 C CA . ILE A 1 235 ? -17.859 -9.047 10.695 1 94.19 235 ILE A CA 1
ATOM 1896 C C . ILE A 1 235 ? -18.984 -8.461 9.836 1 94.19 235 ILE A C 1
ATOM 1898 O O . ILE A 1 235 ? -19.812 -7.695 10.328 1 94.19 235 ILE A O 1
ATOM 1902 N N . LEU A 1 236 ? -19.016 -8.797 8.539 1 94 236 LEU A N 1
ATOM 1903 C CA . LEU A 1 236 ? -20.031 -8.297 7.621 1 94 236 LEU A CA 1
ATOM 1904 C C . LEU A 1 236 ? -21.406 -8.82 8 1 94 236 LEU A C 1
ATOM 1906 O O . LEU A 1 236 ? -22.375 -8.055 8.07 1 94 236 LEU A O 1
ATOM 1910 N N . ASN A 1 237 ? -21.453 -10.078 8.289 1 92.94 237 ASN A N 1
ATOM 1911 C CA . ASN A 1 237 ? -22.734 -10.703 8.625 1 92.94 237 ASN A CA 1
ATOM 1912 C C . ASN A 1 237 ? -23.328 -10.117 9.898 1 92.94 237 ASN A C 1
ATOM 1914 O O . ASN A 1 237 ? -24.531 -9.961 10.008 1 92.94 237 ASN A O 1
ATOM 1918 N N . ASP A 1 238 ? -22.484 -9.859 10.852 1 89.31 238 ASP A N 1
ATOM 1919 C CA . ASP A 1 238 ? -22.922 -9.258 12.109 1 89.31 238 ASP A CA 1
ATOM 1920 C C . ASP A 1 238 ? -23.562 -7.895 11.867 1 89.31 238 ASP A C 1
ATOM 1922 O O . ASP A 1 238 ? -24.312 -7.395 12.719 1 89.31 238 ASP A O 1
ATOM 1926 N N . SER A 1 239 ? -23.328 -7.316 10.727 1 87.81 239 SER A N 1
ATOM 1927 C CA . SER A 1 239 ? -23.891 -6.016 10.391 1 87.81 239 SER A CA 1
ATOM 1928 C C . SER A 1 239 ? -24.875 -6.125 9.234 1 87.81 239 SER A C 1
ATOM 1930 O O . SER A 1 239 ? -25.141 -5.141 8.531 1 87.81 239 SER A O 1
ATOM 1932 N N . ASP A 1 240 ? -25.266 -7.367 8.922 1 89.88 240 ASP A N 1
ATOM 1933 C CA . ASP A 1 240 ? -26.266 -7.699 7.91 1 89.88 240 ASP A CA 1
ATOM 1934 C C . ASP A 1 240 ? -25.797 -7.297 6.516 1 89.88 240 ASP A C 1
ATOM 1936 O O . ASP A 1 240 ? -26.578 -6.801 5.707 1 89.88 240 ASP A O 1
ATOM 1940 N N . LEU A 1 241 ? -24.547 -7.336 6.348 1 92.69 241 LEU A N 1
ATOM 1941 C CA . LEU A 1 241 ? -23.984 -7.094 5.027 1 92.69 241 LEU A CA 1
ATOM 1942 C C . LEU A 1 241 ? -23.625 -8.406 4.34 1 92.69 241 LEU A C 1
ATOM 1944 O O . LEU A 1 241 ? -23.203 -9.359 5 1 92.69 241 LEU A O 1
ATOM 1948 N N . PRO A 1 242 ? -23.812 -8.438 3.051 1 92.5 242 PRO A N 1
ATOM 1949 C CA . PRO A 1 242 ? -23.406 -9.648 2.33 1 92.5 242 PRO A CA 1
ATOM 1950 C C . PRO A 1 242 ? -21.891 -9.805 2.213 1 92.5 242 PRO A C 1
ATOM 1952 O O . PRO A 1 242 ? -21.172 -8.812 2.309 1 92.5 242 PRO A O 1
ATOM 1955 N N . ALA A 1 243 ? -21.422 -11 2.064 1 94.25 243 ALA A N 1
ATOM 1956 C CA . ALA A 1 243 ? -20.016 -11.32 1.778 1 94.25 243 ALA A CA 1
ATOM 1957 C C . ALA A 1 243 ? -19.875 -11.938 0.393 1 94.25 243 ALA A C 1
ATOM 1959 O O . ALA A 1 243 ? -20.844 -12.461 -0.166 1 94.25 243 ALA A O 1
ATOM 1960 N N . PRO A 1 244 ? -18.641 -11.828 -0.195 1 94.06 244 PRO A N 1
ATOM 1961 C CA . PRO A 1 244 ? -18.422 -12.469 -1.496 1 94.06 244 PRO A CA 1
ATOM 1962 C C . PRO A 1 244 ? -18.594 -13.984 -1.446 1 94.06 244 PRO A C 1
ATOM 1964 O O . PRO A 1 244 ? -18.359 -14.602 -0.406 1 94.06 244 PRO A O 1
ATOM 1967 N N . THR A 1 245 ? -19.016 -14.492 -2.566 1 93.81 245 THR A N 1
ATOM 1968 C CA . THR A 1 245 ? -19.156 -15.938 -2.686 1 93.81 245 THR A CA 1
ATOM 1969 C C . THR A 1 245 ? -17.797 -16.594 -2.918 1 93.81 245 THR A C 1
ATOM 1971 O O . THR A 1 245 ? -16.891 -15.984 -3.486 1 93.81 245 THR A O 1
ATOM 1974 N N . LEU A 1 246 ? -17.719 -17.812 -2.387 1 97.25 246 LEU A N 1
ATOM 1975 C CA . LEU A 1 246 ? -16.547 -18.609 -2.719 1 97.25 246 LEU A CA 1
ATOM 1976 C C . LEU A 1 246 ? -16.516 -18.953 -4.207 1 97.25 246 LEU A C 1
ATOM 1978 O O . LEU A 1 246 ? -17.562 -19 -4.855 1 97.25 246 LEU A O 1
ATOM 1982 N N . ILE A 1 247 ? -15.328 -19.203 -4.746 1 98.12 247 ILE A N 1
ATOM 1983 C CA . ILE A 1 247 ? -15.242 -19.453 -6.18 1 98.12 247 ILE A CA 1
ATOM 1984 C C . ILE A 1 247 ? -14.5 -20.781 -6.418 1 98.12 247 ILE A C 1
ATOM 1986 O O . ILE A 1 247 ? -13.891 -20.969 -7.469 1 98.12 247 ILE A O 1
ATOM 1990 N N . ASP A 1 248 ? -14.516 -21.656 -5.457 1 97.81 248 ASP A N 1
ATOM 1991 C CA . ASP A 1 248 ? -13.82 -22.938 -5.539 1 97.81 248 ASP A CA 1
ATOM 1992 C C . ASP A 1 248 ? -14.352 -23.781 -6.699 1 97.81 248 ASP A C 1
ATOM 1994 O O . ASP A 1 248 ? -13.625 -24.609 -7.254 1 97.81 248 ASP A O 1
ATOM 1998 N N . HIS A 1 249 ? -15.602 -23.594 -7.059 1 97.62 249 HIS A N 1
ATOM 1999 C CA . HIS A 1 249 ? -16.25 -24.375 -8.109 1 97.62 249 HIS A CA 1
ATOM 2000 C C . HIS A 1 249 ? -15.641 -24.062 -9.477 1 97.62 249 HIS A C 1
ATOM 2002 O O . HIS A 1 249 ? -15.891 -24.766 -10.453 1 97.62 249 HIS A O 1
ATOM 2008 N N . LEU A 1 250 ? -14.828 -23.031 -9.531 1 98.38 250 LEU A N 1
ATOM 2009 C CA . LEU A 1 250 ? -14.203 -22.641 -10.789 1 98.38 250 LEU A CA 1
ATOM 2010 C C . LEU A 1 250 ? -12.914 -23.422 -11.031 1 98.38 250 LEU A C 1
ATOM 2012 O O . LEU A 1 250 ? -12.281 -23.281 -12.078 1 98.38 250 LEU A O 1
ATOM 2016 N N . VAL A 1 251 ? -12.516 -24.281 -10.102 1 98.56 251 VAL A N 1
ATOM 2017 C CA . VAL A 1 251 ? -11.383 -25.188 -10.25 1 98.56 251 VAL A CA 1
ATOM 2018 C C . VAL A 1 251 ? -11.859 -26.516 -10.797 1 98.56 251 VAL A C 1
ATOM 2020 O O . VAL A 1 251 ? -12.82 -27.109 -10.281 1 98.56 251 VAL A O 1
ATOM 2023 N N . THR A 1 252 ? -11.281 -26.953 -11.859 1 98.19 252 THR A N 1
ATOM 2024 C CA . THR A 1 252 ? -11.672 -28.234 -12.43 1 98.19 252 THR A CA 1
ATOM 2025 C C . THR A 1 252 ? -11.156 -29.391 -11.578 1 98.19 252 THR A C 1
ATOM 2027 O O . THR A 1 252 ? -10.484 -29.172 -10.562 1 98.19 252 THR A O 1
ATOM 2030 N N . ASP A 1 253 ? -11.383 -30.641 -12.023 1 96.81 253 ASP A N 1
ATOM 2031 C CA . ASP A 1 253 ? -10.984 -31.812 -11.234 1 96.81 253 ASP A CA 1
ATOM 2032 C C . ASP A 1 253 ? -9.703 -32.438 -11.773 1 96.81 253 ASP A C 1
ATOM 2034 O O . ASP A 1 253 ? -9.336 -33.531 -11.391 1 96.81 253 ASP A O 1
ATOM 2038 N N . SER A 1 254 ? -9.039 -31.75 -12.695 1 97.69 254 SER A N 1
ATOM 2039 C CA . SER A 1 254 ? -7.785 -32.25 -13.234 1 97.69 254 SER A CA 1
ATOM 2040 C C . SER A 1 254 ? -6.734 -32.406 -12.141 1 97.69 254 SER A C 1
ATOM 2042 O O . SER A 1 254 ? -6.598 -31.547 -11.273 1 97.69 254 SER A O 1
ATOM 2044 N N . THR A 1 255 ? -6.008 -33.438 -12.133 1 96.69 255 THR A N 1
ATOM 2045 C CA . THR A 1 255 ? -4.941 -33.688 -11.172 1 96.69 255 THR A CA 1
ATOM 2046 C C . THR A 1 255 ? -3.582 -33.719 -11.859 1 96.69 255 THR A C 1
ATOM 2048 O O . THR A 1 255 ? -2.574 -34.062 -11.242 1 96.69 255 THR A O 1
ATOM 2051 N N . THR A 1 256 ? -3.602 -33.344 -13.133 1 97.56 256 THR A N 1
ATOM 2052 C CA . THR A 1 256 ? -2.359 -33.281 -13.898 1 97.56 256 THR A CA 1
ATOM 2053 C C . THR A 1 256 ? -1.469 -32.156 -13.422 1 97.56 256 THR A C 1
ATOM 2055 O O . THR A 1 256 ? -1.955 -31.047 -13.156 1 97.56 256 THR A O 1
ATOM 2058 N N . LYS A 1 257 ? -0.213 -32.438 -13.305 1 96.56 257 LYS A N 1
ATOM 2059 C CA . LYS A 1 257 ? 0.739 -31.391 -12.914 1 96.56 257 LYS A CA 1
ATOM 2060 C C . LYS A 1 257 ? 0.843 -30.312 -13.992 1 96.56 257 LYS A C 1
ATOM 2062 O O . LYS A 1 257 ? 1.252 -30.594 -15.125 1 96.56 257 LYS A O 1
ATOM 2067 N N . VAL A 1 258 ? 0.5 -29.109 -13.633 1 98.31 258 VAL A N 1
ATOM 2068 C CA . VAL A 1 258 ? 0.561 -27.984 -14.57 1 98.31 258 VAL A CA 1
ATOM 2069 C C . VAL A 1 258 ? 1.796 -27.141 -14.281 1 98.31 258 VAL A C 1
ATOM 2071 O O . VAL A 1 258 ? 2.543 -26.781 -15.195 1 98.31 258 VAL A O 1
ATOM 2074 N N . PHE A 1 259 ? 1.971 -26.781 -13.016 1 98.62 259 PHE A N 1
ATOM 2075 C CA . PHE A 1 259 ? 3.031 -25.875 -12.578 1 98.62 259 PHE A CA 1
ATOM 2076 C C . PHE A 1 259 ? 4.055 -26.625 -11.727 1 98.62 259 PHE A C 1
ATOM 2078 O O . PHE A 1 259 ? 3.709 -27.562 -11.008 1 98.62 259 PHE A O 1
ATOM 2085 N N . SER A 1 260 ? 5.316 -26.25 -11.836 1 98.5 260 SER A N 1
ATOM 2086 C CA . SER A 1 260 ? 6.328 -26.844 -10.969 1 98.5 260 SER A CA 1
ATOM 2087 C C . SER A 1 260 ? 6.039 -26.547 -9.5 1 98.5 260 SER A C 1
ATOM 2089 O O . SER A 1 260 ? 5.383 -25.562 -9.172 1 98.5 260 SER A O 1
ATOM 2091 N N . ASP A 1 261 ? 6.496 -27.438 -8.609 1 98.44 261 ASP A N 1
ATOM 2092 C CA . ASP A 1 261 ? 6.375 -27.188 -7.18 1 98.44 261 ASP A CA 1
ATOM 2093 C C . ASP A 1 261 ? 7.043 -25.859 -6.801 1 98.44 261 ASP A C 1
ATOM 2095 O O . ASP A 1 261 ? 6.551 -25.141 -5.93 1 98.44 261 ASP A O 1
ATOM 2099 N N . LYS A 1 262 ? 8.109 -25.531 -7.52 1 98.12 262 LYS A N 1
ATOM 2100 C CA . LYS A 1 262 ? 8.852 -24.297 -7.297 1 98.12 262 LYS A CA 1
ATOM 2101 C C . LYS A 1 262 ? 7.965 -23.078 -7.531 1 98.12 262 LYS A C 1
ATOM 2103 O O . LYS A 1 262 ? 7.883 -22.188 -6.684 1 98.12 262 LYS A O 1
ATOM 2108 N N . ILE A 1 263 ? 7.312 -23.031 -8.641 1 98.5 263 ILE A N 1
ATOM 2109 C CA . ILE A 1 263 ? 6.539 -21.844 -8.984 1 98.5 263 ILE A CA 1
ATOM 2110 C C . ILE A 1 263 ? 5.297 -21.766 -8.094 1 98.5 263 ILE A C 1
ATOM 2112 O O . ILE A 1 263 ? 4.863 -20.672 -7.715 1 98.5 263 ILE A O 1
ATOM 2116 N N . MET A 1 264 ? 4.676 -22.891 -7.742 1 98.69 264 MET A N 1
ATOM 2117 C CA . MET A 1 264 ? 3.518 -22.875 -6.848 1 98.69 264 MET A CA 1
ATOM 2118 C C . MET A 1 264 ? 3.889 -22.312 -5.48 1 98.69 264 MET A C 1
ATOM 2120 O O . MET A 1 264 ? 3.172 -21.484 -4.934 1 98.69 264 MET A O 1
ATOM 2124 N N . LEU A 1 265 ? 5.016 -22.797 -5.008 1 98.44 265 LEU A N 1
ATOM 2125 C CA . LEU A 1 265 ? 5.5 -22.328 -3.707 1 98.44 265 LEU A CA 1
ATOM 2126 C C . LEU A 1 265 ? 5.844 -20.844 -3.746 1 98.44 265 LEU A C 1
ATOM 2128 O O . LEU A 1 265 ? 5.418 -20.094 -2.879 1 98.44 265 LEU A O 1
ATOM 2132 N N . ALA A 1 266 ? 6.586 -20.438 -4.719 1 98.31 266 ALA A N 1
ATOM 2133 C CA . ALA A 1 266 ? 6.992 -19.031 -4.859 1 98.31 266 ALA A CA 1
ATOM 2134 C C . ALA A 1 266 ? 5.773 -18.125 -4.988 1 98.31 266 ALA A C 1
ATOM 2136 O O . ALA A 1 266 ? 5.742 -17.031 -4.41 1 98.31 266 ALA A O 1
ATOM 2137 N N . HIS A 1 267 ? 4.836 -18.562 -5.762 1 98.56 267 HIS A N 1
ATOM 2138 C CA . HIS A 1 267 ? 3.617 -17.781 -5.977 1 98.56 267 HIS A CA 1
ATOM 2139 C C . HIS A 1 267 ? 2.877 -17.547 -4.664 1 98.56 267 HIS A C 1
ATOM 2141 O O . HIS A 1 267 ? 2.443 -16.422 -4.387 1 98.56 267 HIS A O 1
ATOM 2147 N N . LYS A 1 268 ? 2.76 -18.547 -3.906 1 98.62 268 LYS A N 1
ATOM 2148 C CA . LYS A 1 268 ? 1.979 -18.406 -2.682 1 98.62 268 LYS A CA 1
ATOM 2149 C C . LYS A 1 268 ? 2.746 -17.609 -1.63 1 98.62 268 LYS A C 1
ATOM 2151 O O . LYS A 1 268 ? 2.15 -16.844 -0.867 1 98.62 268 LYS A O 1
ATOM 2156 N N . ILE A 1 269 ? 4.074 -17.766 -1.604 1 97.94 269 ILE A N 1
ATOM 2157 C CA . ILE A 1 269 ? 4.867 -16.875 -0.752 1 97.94 269 ILE A CA 1
ATOM 2158 C C . ILE A 1 269 ? 4.602 -15.422 -1.132 1 97.94 269 ILE A C 1
ATOM 2160 O O . ILE A 1 269 ? 4.312 -14.594 -0.267 1 97.94 269 ILE A O 1
ATOM 2164 N N . ASP A 1 270 ? 4.641 -15.188 -2.391 1 97.62 270 ASP A N 1
ATOM 2165 C CA . ASP A 1 270 ? 4.438 -13.836 -2.902 1 97.62 270 ASP A CA 1
ATOM 2166 C C . ASP A 1 270 ? 3.037 -13.336 -2.572 1 97.62 270 ASP A C 1
ATOM 2168 O O . ASP A 1 270 ? 2.875 -12.211 -2.092 1 97.62 270 ASP A O 1
ATOM 2172 N N . MET A 1 271 ? 2.029 -14.117 -2.834 1 98.31 271 MET A N 1
ATOM 2173 C CA . MET A 1 271 ? 0.643 -13.711 -2.621 1 98.31 271 MET A CA 1
ATOM 2174 C C . MET A 1 271 ? 0.375 -13.445 -1.144 1 98.31 271 MET A C 1
ATOM 2176 O O . MET A 1 271 ? -0.308 -12.477 -0.799 1 98.31 271 MET A O 1
ATOM 2180 N N . PHE A 1 272 ? 0.895 -14.281 -0.283 1 98.44 272 PHE A N 1
ATOM 2181 C CA . PHE A 1 272 ? 0.681 -14.094 1.146 1 98.44 272 PHE A CA 1
ATOM 2182 C C . PHE A 1 272 ? 1.497 -12.914 1.664 1 98.44 272 PHE A C 1
ATOM 2184 O O . PHE A 1 272 ? 1.083 -12.227 2.602 1 98.44 272 PHE A O 1
ATOM 2191 N N . SER A 1 273 ? 2.633 -12.641 1.042 1 97.62 273 SER A N 1
ATOM 2192 C CA . SER A 1 273 ? 3.361 -11.414 1.362 1 97.62 273 SER A CA 1
ATOM 2193 C C . SER A 1 273 ? 2.527 -10.18 1.049 1 97.62 273 SER A C 1
ATOM 2195 O O . SER A 1 273 ? 2.494 -9.227 1.837 1 97.62 273 SER A O 1
ATOM 2197 N N . MET A 1 274 ? 1.854 -10.219 -0.048 1 96.94 274 MET A N 1
ATOM 2198 C CA . MET A 1 274 ? 1.03 -9.094 -0.465 1 96.94 274 MET A CA 1
ATOM 2199 C C . MET A 1 274 ? -0.176 -8.93 0.454 1 96.94 274 MET A C 1
ATOM 2201 O O . MET A 1 274 ? -0.697 -7.824 0.613 1 96.94 274 MET A O 1
ATOM 2205 N N . LYS A 1 275 ? -0.596 -10.055 1.046 1 97.75 275 LYS A N 1
ATOM 2206 C CA . LYS A 1 275 ? -1.705 -9.977 1.992 1 97.75 275 LYS A CA 1
ATOM 2207 C C . LYS A 1 275 ? -1.333 -9.141 3.209 1 97.75 275 LYS A C 1
ATOM 2209 O O . LYS A 1 275 ? -2.188 -8.469 3.791 1 97.75 275 LYS A O 1
ATOM 2214 N N . ILE A 1 276 ? -0.052 -9.148 3.566 1 97.62 276 ILE A N 1
ATOM 2215 C CA . ILE A 1 276 ? 0.399 -8.312 4.672 1 97.62 276 ILE A CA 1
ATOM 2216 C C . ILE A 1 276 ? 0.102 -6.844 4.359 1 97.62 276 ILE A C 1
ATOM 2218 O O . ILE A 1 276 ? -0.416 -6.113 5.207 1 97.62 276 ILE A O 1
ATOM 2222 N N . ARG A 1 277 ? 0.41 -6.484 3.141 1 96.62 277 ARG A N 1
ATOM 2223 C CA . ARG A 1 277 ? 0.16 -5.113 2.709 1 96.62 277 ARG A CA 1
ATOM 2224 C C . ARG A 1 277 ? -1.33 -4.793 2.738 1 96.62 277 ARG A C 1
ATOM 2226 O O . ARG A 1 277 ? -1.731 -3.717 3.186 1 96.62 277 ARG A O 1
ATOM 2233 N N . SER A 1 278 ? -2.111 -5.734 2.295 1 97.31 278 SER A N 1
ATOM 2234 C CA . SER A 1 278 ? -3.551 -5.516 2.215 1 97.31 278 SER A CA 1
ATOM 2235 C C . SER A 1 278 ? -4.172 -5.398 3.604 1 97.31 278 SER A C 1
ATOM 2237 O O . SER A 1 278 ? -5.012 -4.531 3.846 1 97.31 278 SER A O 1
ATOM 2239 N N . TYR A 1 279 ? -3.773 -6.246 4.492 1 97.56 279 TYR A N 1
ATOM 2240 C CA . TYR A 1 279 ? -4.25 -6.156 5.867 1 97.56 279 TYR A CA 1
ATOM 2241 C C . TYR A 1 279 ? -3.781 -4.863 6.523 1 97.56 279 TYR A C 1
ATOM 2243 O O . TYR A 1 279 ? -4.512 -4.258 7.312 1 97.56 279 TYR A O 1
ATOM 2251 N N . GLY A 1 280 ? -2.551 -4.508 6.168 1 96.5 280 GLY A N 1
ATOM 2252 C CA . GLY A 1 280 ? -2.061 -3.227 6.652 1 96.5 280 GLY A CA 1
ATOM 2253 C C . GLY A 1 280 ? -2.896 -2.051 6.184 1 96.5 280 GLY A C 1
ATOM 2254 O O . GLY A 1 280 ? -3.193 -1.144 6.961 1 96.5 280 GLY A O 1
ATOM 2255 N N . LYS A 1 281 ? -3.285 -2.061 4.973 1 96.31 281 LYS A N 1
ATOM 2256 C CA . LYS A 1 281 ? -4.156 -1.019 4.438 1 96.31 281 LYS A CA 1
ATOM 2257 C C . LYS A 1 281 ? -5.48 -0.964 5.199 1 96.31 281 LYS A C 1
ATOM 2259 O O . LYS A 1 281 ? -5.934 0.115 5.582 1 96.31 281 LYS A O 1
ATOM 2264 N N . GLY A 1 282 ? -6.062 -2.135 5.367 1 96.62 282 GLY A N 1
ATOM 2265 C CA . GLY A 1 282 ? -7.309 -2.195 6.117 1 96.62 282 GLY A CA 1
ATOM 2266 C C . GLY A 1 282 ? -7.168 -1.693 7.543 1 96.62 282 GLY A C 1
ATOM 2267 O O . GLY A 1 282 ? -8.016 -0.934 8.023 1 96.62 282 GLY A O 1
ATOM 2268 N N . SER A 1 283 ? -6.102 -2.051 8.148 1 96.25 283 SER A N 1
ATOM 2269 C CA . SER A 1 283 ? -5.848 -1.651 9.523 1 96.25 283 SER A CA 1
ATOM 2270 C C . SER A 1 283 ? -5.664 -0.142 9.641 1 96.25 283 SER A C 1
ATOM 2272 O O . SER A 1 283 ? -6.059 0.461 10.641 1 96.25 283 SER A O 1
ATOM 2274 N N . SER A 1 284 ? -5.078 0.458 8.664 1 95.88 284 SER A N 1
ATOM 2275 C CA . SER A 1 284 ? -4.742 1.878 8.695 1 95.88 284 SER A CA 1
ATOM 2276 C C . SER A 1 284 ? -6 2.742 8.648 1 95.88 284 SER A C 1
ATOM 2278 O O . SER A 1 284 ? -5.973 3.906 9.047 1 95.88 284 SER A O 1
ATOM 2280 N N . LEU A 1 285 ? -7.129 2.211 8.188 1 94.31 285 LEU A N 1
ATOM 2281 C CA . LEU A 1 285 ? -8.336 3.01 8.031 1 94.31 285 LEU A CA 1
ATOM 2282 C C . LEU A 1 285 ? -9.453 2.477 8.922 1 94.31 285 LEU A C 1
ATOM 2284 O O . LEU A 1 285 ? -10.625 2.795 8.711 1 94.31 285 LEU A O 1
ATOM 2288 N N . ASN A 1 286 ? -9.031 1.633 9.852 1 93.88 286 ASN A N 1
ATOM 2289 C CA . ASN A 1 286 ? -9.977 1.02 10.781 1 93.88 286 ASN A CA 1
ATOM 2290 C C . ASN A 1 286 ? -10.031 1.767 12.109 1 93.88 286 ASN A C 1
ATOM 2292 O O . ASN A 1 286 ? -9 2.24 12.594 1 93.88 286 ASN A O 1
ATOM 2296 N N . GLY A 1 287 ? -11.211 1.88 12.68 1 90.38 287 GLY A N 1
ATOM 2297 C CA . GLY A 1 287 ? -11.359 2.514 13.984 1 90.38 287 GLY A CA 1
ATOM 2298 C C . GLY A 1 287 ? -11.836 1.562 15.062 1 90.38 287 GLY A C 1
ATOM 2299 O O . GLY A 1 287 ? -11.836 1.904 16.25 1 90.38 287 GLY A O 1
ATOM 2300 N N . ARG A 1 288 ? -12.203 0.377 14.688 1 92.06 288 ARG A N 1
ATOM 2301 C CA . ARG A 1 288 ? -12.719 -0.603 15.648 1 92.06 288 ARG A CA 1
ATOM 2302 C C . ARG A 1 288 ? -11.594 -1.487 16.172 1 92.06 288 ARG A C 1
ATOM 2304 O O . ARG A 1 288 ? -10.828 -2.062 15.398 1 92.06 288 ARG A O 1
ATOM 2311 N N . THR A 1 289 ? -11.641 -1.683 17.438 1 90.88 289 THR A N 1
ATOM 2312 C CA . THR A 1 289 ? -10.57 -2.43 18.094 1 90.88 289 THR A CA 1
ATOM 2313 C C . THR A 1 289 ? -10.641 -3.908 17.719 1 90.88 289 THR A C 1
ATOM 2315 O O . THR A 1 289 ? -9.609 -4.559 17.547 1 90.88 289 THR A O 1
ATOM 2318 N N . ASP A 1 290 ? -11.773 -4.504 17.641 1 92.81 290 ASP A N 1
ATOM 2319 C CA . ASP A 1 290 ? -11.883 -5.922 17.312 1 92.81 290 ASP A CA 1
ATOM 2320 C C . ASP A 1 290 ? -11.445 -6.203 15.883 1 92.81 290 ASP A C 1
ATOM 2322 O O . ASP A 1 290 ? -10.797 -7.219 15.617 1 92.81 290 ASP A O 1
ATOM 2326 N N . ILE A 1 291 ? -11.836 -5.301 15.008 1 95.12 291 ILE A N 1
ATOM 2327 C CA . ILE A 1 291 ? -11.398 -5.461 13.625 1 95.12 291 ILE A CA 1
ATOM 2328 C C . ILE A 1 291 ? -9.883 -5.336 13.547 1 95.12 291 ILE A C 1
ATOM 2330 O O . ILE A 1 291 ? -9.219 -6.105 12.844 1 95.12 291 ILE A O 1
ATOM 2334 N N . GLY A 1 292 ? -9.367 -4.355 14.266 1 94.88 292 GLY A N 1
ATOM 2335 C CA . GLY A 1 292 ? -7.918 -4.219 14.344 1 94.88 292 GLY A CA 1
ATOM 2336 C C . GLY A 1 292 ? -7.227 -5.473 14.852 1 94.88 292 GLY A C 1
ATOM 2337 O O . GLY A 1 292 ? -6.191 -5.875 14.312 1 94.88 292 GLY A O 1
ATOM 2338 N N . ALA A 1 293 ? -7.766 -6.078 15.859 1 94.31 293 ALA A N 1
ATOM 2339 C CA . ALA A 1 293 ? -7.211 -7.309 16.406 1 94.31 293 ALA A CA 1
ATOM 2340 C C . ALA A 1 293 ? -7.254 -8.445 15.391 1 94.31 293 ALA A C 1
ATOM 2342 O O . ALA A 1 293 ? -6.328 -9.258 15.32 1 94.31 293 ALA A O 1
ATOM 2343 N N . ILE A 1 294 ? -8.281 -8.5 14.648 1 96.5 294 ILE A N 1
ATOM 2344 C CA . ILE A 1 294 ? -8.422 -9.523 13.609 1 96.5 294 ILE A CA 1
ATOM 2345 C C . ILE A 1 294 ? -7.34 -9.328 12.547 1 96.5 294 ILE A C 1
ATOM 2347 O O . ILE A 1 294 ? -6.68 -10.281 12.148 1 96.5 294 ILE A O 1
ATOM 2351 N N . TYR A 1 295 ? -7.125 -8.086 12.102 1 97.25 295 TYR A N 1
ATOM 2352 C CA . TYR A 1 295 ? -6.082 -7.816 11.117 1 97.25 295 TYR A CA 1
ATOM 2353 C C . TYR A 1 295 ? -4.707 -8.18 11.672 1 97.25 295 TYR A C 1
ATOM 2355 O O . TYR A 1 295 ? -3.867 -8.727 10.953 1 97.25 295 TYR A O 1
ATOM 2363 N N . ALA A 1 296 ? -4.492 -7.879 12.922 1 95.69 296 ALA A N 1
ATOM 2364 C CA . ALA A 1 296 ? -3.223 -8.25 13.547 1 95.69 296 ALA A CA 1
ATOM 2365 C C . ALA A 1 296 ? -3.023 -9.758 13.531 1 95.69 296 ALA A C 1
ATOM 2367 O O . ALA A 1 296 ? -1.929 -10.25 13.234 1 95.69 296 ALA A O 1
ATOM 2368 N N . ARG A 1 297 ? -4.016 -10.461 13.844 1 96.75 297 ARG A N 1
ATOM 2369 C CA . ARG A 1 297 ? -3.965 -11.922 13.82 1 96.75 297 ARG A CA 1
ATOM 2370 C C . ARG A 1 297 ? -3.709 -12.438 12.414 1 96.75 297 ARG A C 1
ATOM 2372 O O . ARG A 1 297 ? -2.91 -13.359 12.219 1 96.75 297 ARG A O 1
ATOM 2379 N N . CYS A 1 298 ? -4.414 -11.891 11.453 1 98.06 298 CYS A N 1
ATOM 2380 C CA . CYS A 1 298 ? -4.227 -12.297 10.062 1 98.06 298 CYS A CA 1
ATOM 2381 C C . CYS A 1 298 ? -2.785 -12.07 9.617 1 98.06 298 CYS A C 1
ATOM 2383 O O . CYS A 1 298 ? -2.189 -12.938 8.977 1 98.06 298 CYS A O 1
ATOM 2385 N N . ILE A 1 299 ? -2.213 -10.938 9.969 1 97.44 299 ILE A N 1
ATOM 2386 C CA . ILE A 1 299 ? -0.837 -10.617 9.609 1 97.44 299 ILE A CA 1
ATOM 2387 C C . ILE A 1 299 ? 0.116 -11.617 10.258 1 97.44 299 ILE A C 1
ATOM 2389 O O . ILE A 1 299 ? 1.059 -12.094 9.617 1 97.44 299 ILE A O 1
ATOM 2393 N N . ALA A 1 300 ? -0.155 -11.992 11.5 1 95.88 300 ALA A N 1
ATOM 2394 C CA . ALA A 1 300 ? 0.688 -12.961 12.188 1 95.88 300 ALA A CA 1
ATOM 2395 C C . ALA A 1 300 ? 0.64 -14.32 11.5 1 95.88 300 ALA A C 1
ATOM 2397 O O . ALA A 1 300 ? 1.68 -14.945 11.266 1 95.88 300 ALA A O 1
ATOM 2398 N N . ASP A 1 301 ? -0.574 -14.789 11.117 1 97.38 301 ASP A N 1
ATOM 2399 C CA . ASP A 1 301 ? -0.748 -16.047 10.406 1 97.38 301 ASP A CA 1
ATOM 2400 C C . ASP A 1 301 ? 0.066 -16.062 9.117 1 97.38 301 ASP A C 1
ATOM 2402 O O . ASP A 1 301 ? 0.787 -17.031 8.844 1 97.38 301 ASP A O 1
ATOM 2406 N N . VAL A 1 302 ? -0.051 -15.023 8.414 1 97.88 302 VAL A N 1
ATOM 2407 C CA . VAL A 1 302 ? 0.553 -14.93 7.086 1 97.88 302 VAL A CA 1
ATOM 2408 C C . VAL A 1 302 ? 2.072 -14.859 7.215 1 97.88 302 VAL A C 1
ATOM 2410 O O . VAL A 1 302 ? 2.799 -15.453 6.414 1 97.88 302 VAL A O 1
ATOM 2413 N N . SER A 1 303 ? 2.557 -14.148 8.219 1 96.31 303 SER A N 1
ATOM 2414 C CA . SER A 1 303 ? 3.994 -14 8.414 1 96.31 303 SER A CA 1
ATOM 2415 C C . SER A 1 303 ? 4.652 -15.344 8.695 1 96.31 303 SER A C 1
ATOM 2417 O O . SER A 1 303 ? 5.707 -15.656 8.133 1 96.31 303 SER A O 1
ATOM 2419 N N . LEU A 1 304 ? 4.031 -16.141 9.531 1 95.44 304 LEU A N 1
ATOM 2420 C CA . LEU A 1 304 ? 4.555 -17.453 9.844 1 95.44 304 LEU A CA 1
ATOM 2421 C C . LEU A 1 304 ? 4.5 -18.375 8.625 1 95.44 304 LEU A C 1
ATOM 2423 O O . LEU A 1 304 ? 5.41 -19.172 8.398 1 95.44 304 LEU A O 1
ATOM 2427 N N . TYR A 1 305 ? 3.463 -18.266 7.879 1 97.94 305 TYR A N 1
ATOM 2428 C CA . TYR A 1 305 ? 3.289 -19.047 6.66 1 97.94 305 TYR A CA 1
ATOM 2429 C C . TYR A 1 305 ? 4.379 -18.734 5.645 1 97.94 305 TYR A C 1
ATOM 2431 O O . TYR A 1 305 ? 4.98 -19.641 5.062 1 97.94 305 TYR A O 1
ATOM 2439 N N . ILE A 1 306 ? 4.672 -17.453 5.48 1 97.31 306 ILE A N 1
ATOM 2440 C CA . ILE A 1 306 ? 5.688 -17 4.535 1 97.31 306 ILE A CA 1
ATOM 2441 C C . ILE A 1 306 ? 7.059 -17.531 4.957 1 97.31 306 ILE A C 1
ATOM 2443 O O . ILE A 1 306 ? 7.836 -17.984 4.121 1 97.31 306 ILE A O 1
ATOM 2447 N N . LYS A 1 307 ? 7.363 -17.469 6.23 1 94.25 307 LYS A N 1
ATOM 2448 C CA . LYS A 1 307 ? 8.641 -17.953 6.742 1 94.25 307 LYS A CA 1
ATOM 2449 C C . LYS A 1 307 ? 8.828 -19.438 6.43 1 94.25 307 LYS A C 1
ATOM 2451 O O . LYS A 1 307 ? 9.898 -19.859 5.992 1 94.25 307 LYS A O 1
ATOM 2456 N N . SER A 1 308 ? 7.805 -20.188 6.668 1 95.5 308 SER A N 1
ATOM 2457 C CA . SER A 1 308 ? 7.875 -21.625 6.387 1 95.5 308 SER A CA 1
ATOM 2458 C C . SER A 1 308 ? 8.102 -21.891 4.902 1 95.5 308 SER A C 1
ATOM 2460 O O . SER A 1 308 ? 8.828 -22.812 4.535 1 95.5 308 SER A O 1
ATOM 2462 N N . GLY A 1 309 ? 7.398 -21.125 4.062 1 96.75 309 GLY A N 1
ATOM 2463 C CA . GLY A 1 309 ? 7.605 -21.266 2.629 1 96.75 309 GLY A CA 1
ATOM 2464 C C . GLY A 1 309 ? 9.023 -20.953 2.201 1 96.75 309 GLY A C 1
ATOM 2465 O O . GLY A 1 309 ? 9.602 -21.656 1.371 1 96.75 309 GLY A O 1
ATOM 2466 N N . ALA A 1 310 ? 9.586 -19.891 2.766 1 94.69 310 ALA A N 1
ATOM 2467 C CA . ALA A 1 310 ? 10.969 -19.516 2.465 1 94.69 310 ALA A CA 1
ATOM 2468 C C . ALA A 1 310 ? 11.938 -20.625 2.852 1 94.69 310 ALA A C 1
ATOM 2470 O O . ALA A 1 310 ? 12.906 -20.891 2.135 1 94.69 310 ALA A O 1
ATOM 2471 N N . ASP A 1 311 ? 11.68 -21.234 3.949 1 94.19 311 ASP A N 1
ATOM 2472 C CA . ASP A 1 311 ? 12.523 -22.344 4.395 1 94.19 311 ASP A CA 1
ATOM 2473 C C . ASP A 1 311 ? 12.523 -23.484 3.379 1 94.19 311 ASP A C 1
ATOM 2475 O O . ASP A 1 311 ? 13.57 -24.062 3.084 1 94.19 311 ASP A O 1
ATOM 2479 N N . ILE A 1 312 ? 11.375 -23.812 2.859 1 96.56 312 ILE A N 1
ATOM 2480 C CA . ILE A 1 312 ? 11.258 -24.891 1.87 1 96.56 312 ILE A CA 1
ATOM 2481 C C . ILE A 1 312 ? 12 -24.484 0.598 1 96.56 312 ILE A C 1
ATOM 2483 O O . ILE A 1 312 ? 12.703 -25.312 0.005 1 96.56 312 ILE A O 1
ATOM 2487 N N . MET A 1 313 ? 11.867 -23.25 0.188 1 96.5 313 MET A N 1
ATOM 2488 C CA . MET A 1 313 ? 12.586 -22.766 -0.986 1 96.5 313 MET A CA 1
ATOM 2489 C C . MET A 1 313 ? 14.094 -22.938 -0.815 1 96.5 313 MET A C 1
ATOM 2491 O O . MET A 1 313 ? 14.781 -23.375 -1.739 1 96.5 313 MET A O 1
ATOM 2495 N N . ILE A 1 314 ? 14.594 -22.547 0.298 1 94.31 314 ILE A N 1
ATOM 2496 C CA . ILE A 1 314 ? 16.031 -22.594 0.581 1 94.31 314 ILE A CA 1
ATOM 2497 C C . ILE A 1 314 ? 16.5 -24.047 0.602 1 94.31 314 ILE A C 1
ATOM 2499 O O . ILE A 1 314 ? 17.516 -24.375 0 1 94.31 314 ILE A O 1
ATOM 2503 N N . GLN A 1 315 ? 15.727 -24.875 1.255 1 94 315 GLN A N 1
ATOM 2504 C CA . GLN A 1 315 ? 16.078 -26.281 1.381 1 94 315 GLN A CA 1
ATOM 2505 C C . GLN A 1 315 ? 16.172 -26.953 0.012 1 94 315 GLN A C 1
ATOM 2507 O O . GLN A 1 315 ? 16.969 -27.859 -0.187 1 94 315 GLN A O 1
ATOM 2512 N N . ASN A 1 316 ? 15.414 -26.484 -0.938 1 95.25 316 ASN A N 1
ATOM 2513 C CA . ASN A 1 316 ? 15.367 -27.078 -2.27 1 95.25 316 ASN A CA 1
ATOM 2514 C C . ASN A 1 316 ? 16.25 -26.312 -3.256 1 95.25 316 ASN A C 1
ATOM 2516 O O . ASN A 1 316 ? 16.188 -26.562 -4.461 1 95.25 316 ASN A O 1
ATOM 2520 N N . ASP A 1 317 ? 16.969 -25.266 -2.824 1 95 317 ASP A N 1
ATOM 2521 C CA . ASP A 1 317 ? 17.828 -24.422 -3.637 1 95 317 ASP A CA 1
ATOM 2522 C C . ASP A 1 317 ? 17.031 -23.672 -4.707 1 95 317 ASP A C 1
ATOM 2524 O O . ASP A 1 317 ? 17.484 -23.547 -5.848 1 95 317 ASP A O 1
ATOM 2528 N N . TRP A 1 318 ? 15.797 -23.328 -4.348 1 96.62 318 TRP A N 1
ATOM 2529 C CA . TRP A 1 318 ? 14.914 -22.656 -5.289 1 96.62 318 TRP A CA 1
ATOM 2530 C C . TRP A 1 318 ? 14.953 -21.141 -5.094 1 96.62 318 TRP A C 1
ATOM 2532 O O . TRP A 1 318 ? 14.484 -20.391 -5.949 1 96.62 318 TRP A O 1
ATOM 2542 N N . MET A 1 319 ? 15.516 -20.625 -3.98 1 95.56 319 MET A N 1
ATOM 2543 C CA . MET A 1 319 ? 15.43 -19.203 -3.641 1 95.56 319 MET A CA 1
ATOM 2544 C C . MET A 1 319 ? 16.609 -18.422 -4.227 1 95.56 319 MET A C 1
ATOM 2546 O O . MET A 1 319 ? 17.734 -18.531 -3.727 1 95.56 319 MET A O 1
ATOM 2550 N N . GLU A 1 320 ? 16.328 -17.719 -5.266 1 95.62 320 GLU A N 1
ATOM 2551 C CA . GLU A 1 320 ? 17.344 -16.812 -5.805 1 95.62 320 GLU A CA 1
ATOM 2552 C C . GLU A 1 320 ? 17.609 -15.641 -4.855 1 95.62 320 GLU A C 1
ATOM 2554 O O . GLU A 1 320 ? 16.672 -15.07 -4.289 1 95.62 320 GLU A O 1
ATOM 2559 N N . GLN A 1 321 ? 18.828 -15.359 -4.637 1 94 321 GLN A N 1
ATOM 2560 C CA . GLN A 1 321 ? 19.203 -14.297 -3.711 1 94 321 GLN A CA 1
ATOM 2561 C C . GLN A 1 321 ? 18.984 -12.922 -4.328 1 94 321 GLN A C 1
ATOM 2563 O O . GLN A 1 321 ? 19.469 -12.641 -5.426 1 94 321 GLN A O 1
ATOM 2568 N N . PRO A 1 322 ? 18.188 -12.086 -3.619 1 94.56 322 PRO A N 1
ATOM 2569 C CA . PRO A 1 322 ? 18.094 -10.703 -4.094 1 94.56 322 PRO A CA 1
ATOM 2570 C C . PRO A 1 322 ? 19.438 -9.977 -4.023 1 94.56 322 PRO A C 1
ATOM 2572 O O . PRO A 1 322 ? 20.375 -10.438 -3.357 1 94.56 322 PRO A O 1
ATOM 2575 N N . PRO A 1 323 ? 19.484 -8.859 -4.797 1 94.62 323 PRO A N 1
ATOM 2576 C CA . PRO A 1 323 ? 20.719 -8.07 -4.625 1 94.62 323 PRO A CA 1
ATOM 2577 C C . PRO A 1 323 ? 20.969 -7.684 -3.168 1 94.62 323 PRO A C 1
ATOM 2579 O O . PRO A 1 323 ? 20.031 -7.352 -2.441 1 94.62 323 PRO A O 1
ATOM 2582 N N . MET A 1 324 ? 22.25 -7.723 -2.807 1 92.38 324 MET A N 1
ATOM 2583 C CA . MET A 1 324 ? 22.609 -7.535 -1.408 1 92.38 324 MET A CA 1
ATOM 2584 C C . MET A 1 324 ? 23.375 -6.227 -1.217 1 92.38 324 MET A C 1
ATOM 2586 O O . MET A 1 324 ? 24.109 -5.797 -2.107 1 92.38 324 MET A O 1
ATOM 2590 N N . ALA A 1 325 ? 23.172 -5.68 -0.062 1 90.19 325 ALA A N 1
ATOM 2591 C CA . ALA A 1 325 ? 24.125 -4.66 0.361 1 90.19 325 ALA A CA 1
ATOM 2592 C C . ALA A 1 325 ? 25.5 -5.262 0.587 1 90.19 325 ALA A C 1
ATOM 2594 O O . ALA A 1 325 ? 25.625 -6.453 0.89 1 90.19 325 ALA A O 1
ATOM 2595 N N . PRO A 1 326 ? 26.5 -4.453 0.395 1 82.5 326 PRO A N 1
ATOM 2596 C CA . PRO A 1 326 ? 27.859 -4.984 0.593 1 82.5 326 PRO A CA 1
ATOM 2597 C C . PRO A 1 326 ? 28.094 -5.469 2.021 1 82.5 326 PRO A C 1
ATOM 2599 O O . PRO A 1 326 ? 27.594 -4.859 2.973 1 82.5 326 PRO A O 1
ATOM 2602 N N . ASN A 1 327 ? 28.703 -6.664 2.121 1 75.81 327 ASN A N 1
ATOM 2603 C CA . ASN A 1 327 ? 29.125 -7.176 3.42 1 75.81 327 ASN A CA 1
ATOM 2604 C C . ASN A 1 327 ? 30.594 -6.891 3.684 1 75.81 327 ASN A C 1
ATOM 2606 O O . ASN A 1 327 ? 31.469 -7.504 3.068 1 75.81 327 ASN A O 1
ATOM 2610 N N . ARG A 1 328 ? 30.953 -5.949 4.32 1 64.31 328 ARG A N 1
ATOM 2611 C CA . ARG A 1 328 ? 32.344 -5.59 4.512 1 64.31 328 ARG A CA 1
ATOM 2612 C C . ARG A 1 328 ? 33 -6.445 5.598 1 64.31 328 ARG A C 1
ATOM 2614 O O . ARG A 1 328 ? 34.219 -6.461 5.746 1 64.31 328 ARG A O 1
ATOM 2621 N N . GLU A 1 329 ? 32.188 -7.043 6.402 1 58.41 329 GLU A N 1
ATOM 2622 C CA . GLU A 1 329 ? 32.844 -7.91 7.383 1 58.41 329 GLU A CA 1
ATOM 2623 C C . GLU A 1 329 ? 33.531 -9.086 6.703 1 58.41 329 GLU A C 1
ATOM 2625 O O . GLU A 1 329 ? 34.531 -9.594 7.207 1 58.41 329 GLU A O 1
ATOM 2630 N N . ASP A 1 330 ? 33 -9.562 5.703 1 50.16 330 ASP A N 1
ATOM 2631 C CA . ASP A 1 330 ? 33.656 -10.688 5.043 1 50.16 330 ASP A CA 1
ATOM 2632 C C . ASP A 1 330 ? 34.938 -10.25 4.328 1 50.16 330 ASP A C 1
ATOM 2634 O O . ASP A 1 330 ? 35.719 -11.086 3.861 1 50.16 330 ASP A O 1
ATOM 2638 N N . LEU A 1 331 ? 35.094 -8.977 3.965 1 49.16 331 LEU A N 1
ATOM 2639 C CA . LEU A 1 331 ? 36.344 -8.562 3.311 1 49.16 331 LEU A CA 1
ATOM 2640 C C . LEU A 1 331 ? 37.531 -8.711 4.254 1 49.16 331 LEU A C 1
ATOM 2642 O O . LEU A 1 331 ? 38.688 -8.75 3.807 1 49.16 331 LEU A O 1
ATOM 2646 N N . ASP A 1 332 ? 37.25 -8.445 5.391 1 41 332 ASP A N 1
ATOM 2647 C CA . ASP A 1 332 ? 38.438 -8.523 6.242 1 41 332 ASP A CA 1
ATOM 2648 C C . ASP A 1 332 ? 38.969 -9.953 6.301 1 41 332 ASP A C 1
ATOM 2650 O O . ASP A 1 332 ? 40.094 -10.195 6.797 1 41 332 ASP A O 1
ATOM 2654 N N . LEU A 1 333 ? 38.281 -10.898 5.988 1 37.72 333 LEU A N 1
ATOM 2655 C CA . LEU A 1 333 ? 38.875 -12.211 6.18 1 37.72 333 LEU A CA 1
ATOM 2656 C C . LEU A 1 333 ? 39.688 -12.609 4.953 1 37.72 333 LEU A C 1
ATOM 2658 O O . LEU A 1 333 ? 40.344 -13.664 4.953 1 37.72 333 LEU A O 1
ATOM 2662 N N . GLY A 1 334 ? 39.594 -11.898 3.916 1 32.72 334 GLY A N 1
ATOM 2663 C CA . GLY A 1 334 ? 40.594 -12.242 2.92 1 32.72 334 GLY A CA 1
ATOM 2664 C C . GLY A 1 334 ? 41.875 -11.453 3.07 1 32.72 334 GLY A C 1
ATOM 2665 O O . GLY A 1 334 ? 41.875 -10.375 3.67 1 32.72 334 GLY A O 1
ATOM 2666 N N . MET B 1 1 ? -32.188 1.452 -23.641 1 31.11 1 MET B N 1
ATOM 2667 C CA . MET B 1 1 ? -32.531 1.576 -22.234 1 31.11 1 MET B CA 1
ATOM 2668 C C . MET B 1 1 ? -31.516 2.432 -21.484 1 31.11 1 MET B C 1
ATOM 2670 O O . MET B 1 1 ? -30.312 2.184 -21.562 1 31.11 1 MET B O 1
ATOM 2674 N N . SER B 1 2 ? -31.469 3.67 -21.25 1 38.88 2 SER B N 1
ATOM 2675 C CA . SER B 1 2 ? -30.531 4.66 -20.719 1 38.88 2 SER B CA 1
ATOM 2676 C C . SER B 1 2 ? -29.859 4.152 -19.453 1 38.88 2 SER B C 1
ATOM 2678 O O . SER B 1 2 ? -30.516 3.848 -18.453 1 38.88 2 SER B O 1
ATOM 2680 N N . MET B 1 3 ? -28.953 3.258 -19.453 1 48.25 3 MET B N 1
ATOM 2681 C CA . MET B 1 3 ? -28.469 2.426 -18.359 1 48.25 3 MET B CA 1
ATOM 2682 C C . MET B 1 3 ? -28.266 3.258 -17.094 1 48.25 3 MET B C 1
ATOM 2684 O O . MET B 1 3 ? -27.547 4.258 -17.109 1 48.25 3 MET B O 1
ATOM 2688 N N . GLU B 1 4 ? -29.172 3.508 -16.156 1 63.12 4 GLU B N 1
ATOM 2689 C CA . GLU B 1 4 ? -29.266 4.199 -14.875 1 63.12 4 GLU B CA 1
ATOM 2690 C C . GLU B 1 4 ? -27.953 4.09 -14.094 1 63.12 4 GLU B C 1
ATOM 2692 O O . GLU B 1 4 ? -27.359 3.016 -14.023 1 63.12 4 GLU B O 1
ATOM 2697 N N . LYS B 1 5 ? -27.406 5.246 -13.844 1 80.31 5 LYS B N 1
ATOM 2698 C CA . LYS B 1 5 ? -26.203 5.379 -13.031 1 80.31 5 LYS B CA 1
ATOM 2699 C C . LYS B 1 5 ? -26.359 4.707 -11.68 1 80.31 5 LYS B C 1
ATOM 2701 O O . LYS B 1 5 ? -27.266 5.051 -10.914 1 80.31 5 LYS B O 1
ATOM 2706 N N . PRO B 1 6 ? -25.625 3.611 -11.477 1 85.38 6 PRO B N 1
ATOM 2707 C CA . PRO B 1 6 ? -25.766 2.947 -10.18 1 85.38 6 PRO B CA 1
ATOM 2708 C C . PRO B 1 6 ? -25.453 3.865 -9 1 85.38 6 PRO B C 1
ATOM 2710 O O . PRO B 1 6 ? -24.641 4.789 -9.141 1 85.38 6 PRO B O 1
ATOM 2713 N N . ASN B 1 7 ? -26.141 3.625 -7.926 1 89.5 7 ASN B N 1
ATOM 2714 C CA . ASN B 1 7 ? -25.828 4.355 -6.703 1 89.5 7 ASN B CA 1
ATOM 2715 C C . ASN B 1 7 ? -24.406 4.074 -6.227 1 89.5 7 ASN B C 1
ATOM 2717 O O . ASN B 1 7 ? -23.812 3.055 -6.59 1 89.5 7 ASN B O 1
ATOM 2721 N N . LEU B 1 8 ? -23.875 4.996 -5.453 1 94.81 8 LEU B N 1
ATOM 2722 C CA . LEU B 1 8 ? -22.562 4.777 -4.852 1 94.81 8 LEU B CA 1
ATOM 2723 C C . LEU B 1 8 ? -22.594 3.576 -3.91 1 94.81 8 LEU B C 1
ATOM 2725 O O . LEU B 1 8 ? -23.562 3.393 -3.158 1 94.81 8 LEU B O 1
ATOM 2729 N N . THR B 1 9 ? -21.594 2.773 -4.039 1 94.69 9 THR B N 1
ATOM 2730 C CA . THR B 1 9 ? -21.391 1.725 -3.043 1 94.69 9 THR B CA 1
ATOM 2731 C C . THR B 1 9 ? -20.844 2.307 -1.744 1 94.69 9 THR B C 1
ATOM 2733 O O . THR B 1 9 ? -20.359 3.438 -1.723 1 94.69 9 THR B O 1
ATOM 2736 N N . LEU B 1 10 ? -20.938 1.507 -0.689 1 94.94 10 LEU B N 1
ATOM 2737 C CA . LEU B 1 10 ? -20.344 1.91 0.577 1 94.94 10 LEU B CA 1
ATOM 2738 C C . LEU B 1 10 ? -18.859 2.209 0.402 1 94.94 10 LEU B C 1
ATOM 2740 O O . LEU B 1 10 ? -18.344 3.186 0.955 1 94.94 10 LEU B O 1
ATOM 2744 N N . ALA B 1 11 ? -18.172 1.382 -0.369 1 95.75 11 ALA B N 1
ATOM 2745 C CA . ALA B 1 11 ? -16.75 1.579 -0.618 1 95.75 11 ALA B CA 1
ATOM 2746 C C . ALA B 1 11 ? -16.484 2.914 -1.312 1 95.75 11 ALA B C 1
ATOM 2748 O O . ALA B 1 11 ? -15.562 3.643 -0.947 1 95.75 11 ALA B O 1
ATOM 2749 N N . GLU B 1 12 ? -17.297 3.24 -2.271 1 97.25 12 GLU B N 1
ATOM 2750 C CA . GLU B 1 12 ? -17.141 4.492 -3.01 1 97.25 12 GLU B CA 1
ATOM 2751 C C . GLU B 1 12 ? -17.453 5.695 -2.125 1 97.25 12 GLU B C 1
ATOM 2753 O O . GLU B 1 12 ? -16.734 6.699 -2.166 1 97.25 12 GLU B O 1
ATOM 2758 N N . MET B 1 13 ? -18.484 5.594 -1.252 1 97.12 13 MET B N 1
ATOM 2759 C CA . MET B 1 13 ? -18.812 6.66 -0.308 1 97.12 13 MET B CA 1
ATOM 2760 C C . MET B 1 13 ? -17.641 6.926 0.634 1 97.12 13 MET B C 1
ATOM 2762 O O . MET B 1 13 ? -17.266 8.078 0.852 1 97.12 13 MET B O 1
ATOM 2766 N N . GLY B 1 14 ? -17.125 5.828 1.115 1 97 14 GLY B N 1
ATOM 2767 C CA . GLY B 1 14 ? -16.016 5.949 2.039 1 97 14 GLY B CA 1
ATOM 2768 C C . GLY B 1 14 ? -14.773 6.562 1.407 1 97 14 GLY B C 1
ATOM 2769 O O . GLY B 1 14 ? -14.156 7.453 1.988 1 97 14 GLY B O 1
ATOM 2770 N N . LYS B 1 15 ? -14.43 6.109 0.224 1 97.94 15 LYS B N 1
ATOM 2771 C CA . LYS B 1 15 ? -13.211 6.582 -0.436 1 97.94 15 LYS B CA 1
ATOM 2772 C C . LYS B 1 15 ? -13.344 8.047 -0.852 1 97.94 15 LYS B C 1
ATOM 2774 O O . LYS B 1 15 ? -12.398 8.82 -0.708 1 97.94 15 LYS B O 1
ATOM 2779 N N . LEU B 1 16 ? -14.5 8.398 -1.329 1 98.5 16 LEU B N 1
ATOM 2780 C CA . LEU B 1 16 ? -14.727 9.805 -1.669 1 98.5 16 LEU B CA 1
ATOM 2781 C C . LEU B 1 16 ? -14.648 10.68 -0.425 1 98.5 16 LEU B C 1
ATOM 2783 O O . LEU B 1 16 ? -14.039 11.75 -0.451 1 98.5 16 LEU B O 1
ATOM 2787 N N . TRP B 1 17 ? -15.273 10.211 0.645 1 98.12 17 TRP B N 1
ATOM 2788 C CA . TRP B 1 17 ? -15.297 10.961 1.896 1 98.12 17 TRP B CA 1
ATOM 2789 C C . TRP B 1 17 ? -13.891 11.211 2.412 1 98.12 17 TRP B C 1
ATOM 2791 O O . TRP B 1 17 ? -13.516 12.352 2.691 1 98.12 17 TRP B O 1
ATOM 2801 N N . VAL B 1 18 ? -13.109 10.18 2.492 1 97.88 18 VAL B N 1
ATOM 2802 C CA . VAL B 1 18 ? -11.781 10.305 3.07 1 97.88 18 VAL B CA 1
ATOM 2803 C C . VAL B 1 18 ? -10.898 11.164 2.164 1 97.88 18 VAL B C 1
ATOM 2805 O O . VAL B 1 18 ? -10.039 11.906 2.645 1 97.88 18 VAL B O 1
ATOM 2808 N N . THR B 1 19 ? -11.039 11.047 0.846 1 98.56 19 THR B N 1
ATOM 2809 C CA . THR B 1 19 ? -10.305 11.875 -0.098 1 98.56 19 THR B CA 1
ATOM 2810 C C . THR B 1 19 ? -10.648 13.352 0.09 1 98.56 19 THR B C 1
ATOM 2812 O O . THR B 1 19 ? -9.766 14.211 0.064 1 98.56 19 THR B O 1
ATOM 2815 N N . TYR B 1 20 ? -11.945 13.602 0.277 1 98.62 20 TYR B N 1
ATOM 2816 C CA . TYR B 1 20 ? -12.391 14.969 0.527 1 98.62 20 TYR B CA 1
ATOM 2817 C C . TYR B 1 20 ? -11.773 15.516 1.809 1 98.62 20 TYR B C 1
ATOM 2819 O O . TYR B 1 20 ? -11.227 16.625 1.817 1 98.62 20 TYR B O 1
ATOM 2827 N N . MET B 1 21 ? -11.844 14.766 2.861 1 98.25 21 MET B N 1
ATOM 2828 C CA . MET B 1 21 ? -11.289 15.164 4.152 1 98.25 21 MET B CA 1
ATOM 2829 C C . MET B 1 21 ? -9.805 15.461 4.031 1 98.25 21 MET B C 1
ATOM 2831 O O . MET B 1 21 ? -9.336 16.5 4.504 1 98.25 21 MET B O 1
ATOM 2835 N N . GLY B 1 22 ? -9.102 14.539 3.412 1 98.12 22 GLY B N 1
ATOM 2836 C CA . GLY B 1 22 ? -7.664 14.695 3.271 1 98.12 22 GLY B CA 1
ATOM 2837 C C . GLY B 1 22 ? -7.273 15.922 2.461 1 98.12 22 GLY B C 1
ATOM 2838 O O . GLY B 1 22 ? -6.32 16.625 2.807 1 98.12 22 GLY B O 1
ATOM 2839 N N . ASN B 1 23 ? -7.977 16.141 1.421 1 98.69 23 ASN B N 1
ATOM 2840 C CA . ASN B 1 23 ? -7.602 17.25 0.54 1 98.69 23 ASN B CA 1
ATOM 2841 C C . ASN B 1 23 ? -8.016 18.594 1.12 1 98.69 23 ASN B C 1
ATOM 2843 O O . ASN B 1 23 ? -7.355 19.609 0.888 1 98.69 23 ASN B O 1
ATOM 2847 N N . THR B 1 24 ? -9.125 18.672 1.941 1 98.81 24 THR B N 1
ATOM 2848 C CA . THR B 1 24 ? -9.43 19.922 2.637 1 98.81 24 THR B CA 1
ATOM 2849 C C . THR B 1 24 ? -8.344 20.234 3.666 1 98.81 24 THR B C 1
ATOM 2851 O O . THR B 1 24 ? -8 21.406 3.865 1 98.81 24 THR B O 1
ATOM 2854 N N . MET B 1 25 ? -7.82 19.219 4.328 1 98.56 25 MET B N 1
ATOM 2855 C CA . MET B 1 25 ? -6.668 19.391 5.211 1 98.56 25 MET B CA 1
ATOM 2856 C C . MET B 1 25 ? -5.453 19.891 4.43 1 98.56 25 MET B C 1
ATOM 2858 O O . MET B 1 25 ? -4.789 20.844 4.836 1 98.56 25 MET B O 1
ATOM 2862 N N . GLY B 1 26 ? -5.191 19.203 3.289 1 98.44 26 GLY B N 1
ATOM 2863 C CA . GLY B 1 26 ? -4.082 19.594 2.428 1 98.44 26 GLY B CA 1
ATOM 2864 C C . GLY B 1 26 ? -4.18 21.016 1.921 1 98.44 26 GLY B C 1
ATOM 2865 O O . GLY B 1 26 ? -3.17 21.719 1.823 1 98.44 26 GLY B O 1
ATOM 2866 N N . LYS B 1 27 ? -5.363 21.406 1.633 1 98.56 27 LYS B N 1
ATOM 2867 C CA . LYS B 1 27 ? -5.578 22.766 1.146 1 98.56 27 LYS B CA 1
ATOM 2868 C C . LYS B 1 27 ? -5.137 23.797 2.18 1 98.56 27 LYS B C 1
ATOM 2870 O O . LYS B 1 27 ? -4.492 24.797 1.837 1 98.56 27 LYS B O 1
ATOM 2875 N N . CYS B 1 28 ? -5.496 23.594 3.441 1 98.62 28 CYS B N 1
ATOM 2876 C CA . CYS B 1 28 ? -5.09 24.5 4.512 1 98.62 28 CYS B CA 1
ATOM 2877 C C . CYS B 1 28 ? -3.572 24.562 4.621 1 98.62 28 CYS B C 1
ATOM 2879 O O . CYS B 1 28 ? -2.998 25.656 4.652 1 98.62 28 CYS B O 1
ATOM 2881 N N . ILE B 1 29 ? -2.902 23.453 4.621 1 98.5 29 ILE B N 1
ATOM 2882 C CA . ILE B 1 29 ? -1.459 23.375 4.809 1 98.5 29 ILE B CA 1
ATOM 2883 C C . ILE B 1 29 ? -0.743 24 3.615 1 98.5 29 ILE B C 1
ATOM 2885 O O . ILE B 1 29 ? 0.156 24.828 3.787 1 98.5 29 ILE B O 1
ATOM 2889 N N . LEU B 1 30 ? -1.162 23.625 2.424 1 98.56 30 LEU B N 1
ATOM 2890 C CA . LEU B 1 30 ? -0.521 24.109 1.204 1 98.56 30 LEU B CA 1
ATOM 2891 C C . LEU B 1 30 ? -0.727 25.609 1.037 1 98.56 30 LEU B C 1
ATOM 2893 O O . LEU B 1 30 ? 0.147 26.312 0.515 1 98.56 30 LEU B O 1
ATOM 2897 N N . SER B 1 31 ? -1.902 26.094 1.434 1 98.44 31 SER B N 1
ATOM 2898 C CA . SER B 1 31 ? -2.152 27.531 1.353 1 98.44 31 SER B CA 1
ATOM 2899 C C . SER B 1 31 ? -1.151 28.312 2.195 1 98.44 31 SER B C 1
ATOM 2901 O O . SER B 1 31 ? -0.663 29.375 1.772 1 98.44 31 SER B O 1
ATOM 2903 N N . TYR B 1 32 ? -0.861 27.812 3.309 1 98.56 32 TYR B N 1
ATOM 2904 C CA . TYR B 1 32 ? 0.114 28.453 4.184 1 98.56 32 TYR B CA 1
ATOM 2905 C C . TYR B 1 32 ? 1.509 28.406 3.57 1 98.56 32 TYR B C 1
ATOM 2907 O O . TYR B 1 32 ? 2.24 29.391 3.602 1 98.56 32 TYR B O 1
ATOM 2915 N N . TYR B 1 33 ? 1.899 27.234 3.053 1 98.62 33 TYR B N 1
ATOM 2916 C CA . TYR B 1 33 ? 3.207 27.109 2.418 1 98.62 33 TYR B CA 1
ATOM 2917 C C . TYR B 1 33 ? 3.336 28.062 1.24 1 98.62 33 TYR B C 1
ATOM 2919 O O . TYR B 1 33 ? 4.387 28.672 1.046 1 98.62 33 TYR B O 1
ATOM 2927 N N . ARG B 1 34 ? 2.324 28.219 0.476 1 97.5 34 ARG B N 1
ATOM 2928 C CA . ARG B 1 34 ? 2.311 29.078 -0.697 1 97.5 34 ARG B CA 1
ATOM 2929 C C . ARG B 1 34 ? 2.525 30.547 -0.304 1 97.5 34 ARG B C 1
ATOM 2931 O O . ARG B 1 34 ? 3.092 31.328 -1.073 1 97.5 34 ARG B O 1
ATOM 2938 N N . ARG B 1 35 ? 2.07 30.891 0.83 1 97.25 35 ARG B N 1
ATOM 2939 C CA . ARG B 1 35 ? 2.17 32.25 1.312 1 97.25 35 ARG B CA 1
ATOM 2940 C C . ARG B 1 35 ? 3.621 32.625 1.604 1 97.25 35 ARG B C 1
ATOM 2942 O O . ARG B 1 35 ? 4.008 33.812 1.471 1 97.25 35 ARG B O 1
ATOM 2949 N N . HIS B 1 36 ? 4.469 31.641 1.897 1 97.81 36 HIS B N 1
ATOM 2950 C CA . HIS B 1 36 ? 5.785 31.969 2.447 1 97.81 36 HIS B CA 1
ATOM 2951 C C . HIS B 1 36 ? 6.898 31.516 1.507 1 97.81 36 HIS B C 1
ATOM 2953 O O . HIS B 1 36 ? 8.062 31.844 1.717 1 97.81 36 HIS B O 1
ATOM 2959 N N . ILE B 1 37 ? 6.57 30.781 0.463 1 98.25 37 ILE B N 1
ATOM 2960 C CA . ILE B 1 37 ? 7.551 30.188 -0.432 1 98.25 37 ILE B CA 1
ATOM 2961 C C . ILE B 1 37 ? 8.352 31.281 -1.136 1 98.25 37 ILE B C 1
ATOM 2963 O O . ILE B 1 37 ? 7.785 32.281 -1.561 1 98.25 37 ILE B O 1
ATOM 2967 N N . GLU B 1 38 ? 9.688 31.094 -1.217 1 97.88 38 GLU B N 1
ATOM 2968 C CA . GLU B 1 38 ? 10.562 32.062 -1.861 1 97.88 38 GLU B CA 1
ATOM 2969 C C . GLU B 1 38 ? 11.258 31.469 -3.074 1 97.88 38 GLU B C 1
ATOM 2971 O O . GLU B 1 38 ? 11.5 32.156 -4.07 1 97.88 38 GLU B O 1
ATOM 2976 N N . ASP B 1 39 ? 11.625 30.203 -3.021 1 97.88 39 ASP B N 1
ATOM 2977 C CA . ASP B 1 39 ? 12.336 29.531 -4.102 1 97.88 39 ASP B CA 1
ATOM 2978 C C . ASP B 1 39 ? 11.406 29.25 -5.281 1 97.88 39 ASP B C 1
ATOM 2980 O O . ASP B 1 39 ? 10.445 28.484 -5.156 1 97.88 39 ASP B O 1
ATOM 2984 N N . PRO B 1 40 ? 11.695 29.734 -6.426 1 97.62 40 PRO B N 1
ATOM 2985 C CA . PRO B 1 40 ? 10.766 29.625 -7.551 1 97.62 40 PRO B CA 1
ATOM 2986 C C . PRO B 1 40 ? 10.578 28.172 -8.008 1 97.62 40 PRO B C 1
ATOM 2988 O O . PRO B 1 40 ? 9.5 27.797 -8.469 1 97.62 40 PRO B O 1
ATOM 2991 N N . ASP B 1 41 ? 11.633 27.422 -7.949 1 97.31 41 ASP B N 1
ATOM 2992 C CA . ASP B 1 41 ? 11.516 26.016 -8.352 1 97.31 41 ASP B CA 1
ATOM 2993 C C . ASP B 1 41 ? 10.562 25.266 -7.426 1 97.31 41 ASP B C 1
ATOM 2995 O O . ASP B 1 41 ? 9.711 24.5 -7.891 1 97.31 41 ASP B O 1
ATOM 2999 N N . ILE B 1 42 ? 10.742 25.516 -6.176 1 98.38 42 ILE B N 1
ATOM 3000 C CA . ILE B 1 42 ? 9.891 24.859 -5.191 1 98.38 42 ILE B CA 1
ATOM 3001 C C . ILE B 1 42 ? 8.469 25.406 -5.285 1 98.38 42 ILE B C 1
ATOM 3003 O O . ILE B 1 42 ? 7.5 24.672 -5.117 1 98.38 42 ILE B O 1
ATOM 3007 N N . GLN B 1 43 ? 8.359 26.656 -5.605 1 98.44 43 GLN B N 1
ATOM 3008 C CA . GLN B 1 43 ? 7.051 27.281 -5.785 1 98.44 43 GLN B CA 1
ATOM 3009 C C . GLN B 1 43 ? 6.258 26.594 -6.895 1 98.44 43 GLN B C 1
ATOM 3011 O O . GLN B 1 43 ? 5.047 26.406 -6.777 1 98.44 43 GLN B O 1
ATOM 3016 N N . SER B 1 44 ? 6.895 26.219 -7.949 1 98.06 44 SER B N 1
ATOM 3017 C CA . SER B 1 44 ? 6.207 25.594 -9.078 1 98.06 44 SER B CA 1
ATOM 3018 C C . SER B 1 44 ? 5.547 24.281 -8.672 1 98.06 44 SER B C 1
ATOM 3020 O O . SER B 1 44 ? 4.406 24.016 -9.047 1 98.06 44 SER B O 1
ATOM 3022 N N . VAL B 1 45 ? 6.266 23.469 -7.922 1 98.25 45 VAL B N 1
ATOM 3023 C CA . VAL B 1 45 ? 5.711 22.172 -7.52 1 98.25 45 VAL B CA 1
ATOM 3024 C C . VAL B 1 45 ? 4.641 22.391 -6.449 1 98.25 45 VAL B C 1
ATOM 3026 O O . VAL B 1 45 ? 3.641 21.672 -6.414 1 98.25 45 VAL B O 1
ATOM 3029 N N . LEU B 1 46 ? 4.84 23.328 -5.578 1 98.44 46 LEU B N 1
ATOM 3030 C CA . LEU B 1 46 ? 3.84 23.672 -4.57 1 98.44 46 LEU B CA 1
ATOM 3031 C C . LEU B 1 46 ? 2.545 24.141 -5.227 1 98.44 46 LEU B C 1
ATOM 3033 O O . LEU B 1 46 ? 1.453 23.766 -4.789 1 98.44 46 LEU B O 1
ATOM 3037 N N . GLU B 1 47 ? 2.637 24.953 -6.277 1 98.56 47 GLU B N 1
ATOM 3038 C CA . GLU B 1 47 ? 1.467 25.438 -7.004 1 98.56 47 GLU B CA 1
ATOM 3039 C C . GLU B 1 47 ? 0.733 24.297 -7.699 1 98.56 47 GLU B C 1
ATOM 3041 O O . GLU B 1 47 ? -0.498 24.281 -7.758 1 98.56 47 GLU B O 1
ATOM 3046 N N . TYR B 1 48 ? 1.5 23.406 -8.219 1 98.69 48 TYR B N 1
ATOM 3047 C CA . TYR B 1 48 ? 0.885 22.234 -8.836 1 98.69 48 TYR B CA 1
ATOM 3048 C C . TYR B 1 48 ? 0.097 21.422 -7.805 1 98.69 48 TYR B C 1
ATOM 3050 O O . TYR B 1 48 ? -1.054 21.062 -8.047 1 98.69 48 TYR B O 1
ATOM 3058 N N . ALA B 1 49 ? 0.719 21.172 -6.645 1 98.81 49 ALA B N 1
ATOM 3059 C CA . ALA B 1 49 ? 0.058 20.438 -5.566 1 98.81 49 ALA B CA 1
ATOM 3060 C C . ALA B 1 49 ? -1.227 21.141 -5.133 1 98.81 49 ALA B C 1
ATOM 3062 O O . ALA B 1 49 ? -2.258 20.484 -4.938 1 98.81 49 ALA B O 1
ATOM 3063 N N . TRP B 1 50 ? -1.142 22.406 -4.973 1 98.5 50 TRP B N 1
ATOM 3064 C CA . TRP B 1 50 ? -2.295 23.203 -4.574 1 98.5 50 TRP B CA 1
ATOM 3065 C C . TRP B 1 50 ? -3.412 23.109 -5.609 1 98.5 50 TRP B C 1
ATOM 3067 O O . TRP B 1 50 ? -4.582 22.969 -5.254 1 98.5 50 TRP B O 1
ATOM 3077 N N . THR B 1 51 ? -3.082 23.141 -6.859 1 98.69 51 THR B N 1
ATOM 3078 C CA . THR B 1 51 ? -4.055 23.109 -7.945 1 98.69 51 THR B CA 1
ATOM 3079 C C . THR B 1 51 ? -4.797 21.781 -7.977 1 98.69 51 THR B C 1
ATOM 3081 O O . THR B 1 51 ? -6.027 21.75 -8.055 1 98.69 51 THR B O 1
ATOM 3084 N N . ILE B 1 52 ? -4.059 20.719 -7.91 1 98.75 52 ILE B N 1
ATOM 3085 C CA . ILE B 1 52 ? -4.727 19.422 -8.016 1 98.75 52 ILE B CA 1
ATOM 3086 C C . ILE B 1 52 ? -5.559 19.156 -6.766 1 98.75 52 ILE B C 1
ATOM 3088 O O . ILE B 1 52 ? -6.641 18.578 -6.844 1 98.75 52 ILE B O 1
ATOM 3092 N N . THR B 1 53 ? -5.098 19.625 -5.621 1 98.75 53 THR B N 1
ATOM 3093 C CA . THR B 1 53 ? -5.844 19.484 -4.375 1 98.75 53 THR B CA 1
ATOM 3094 C C . THR B 1 53 ? -7.188 20.203 -4.477 1 98.75 53 THR B C 1
ATOM 3096 O O . THR B 1 53 ? -8.227 19.625 -4.152 1 98.75 53 THR B O 1
ATOM 3099 N N . ASN B 1 54 ? -7.199 21.391 -4.953 1 98.62 54 ASN B N 1
ATOM 3100 C CA . ASN B 1 54 ? -8.422 22.172 -5.105 1 98.62 54 ASN B CA 1
ATOM 3101 C C . ASN B 1 54 ? -9.352 21.547 -6.148 1 98.62 54 ASN B C 1
ATOM 3103 O O . ASN B 1 54 ? -10.578 21.562 -5.98 1 98.62 54 ASN B O 1
ATOM 3107 N N . ASN B 1 55 ? -8.766 21.078 -7.215 1 98.75 55 ASN B N 1
ATOM 3108 C CA . ASN B 1 55 ? -9.562 20.422 -8.242 1 98.75 55 ASN B CA 1
ATOM 3109 C C . ASN B 1 55 ? -10.273 19.172 -7.703 1 98.75 55 ASN B C 1
ATOM 3111 O O . ASN B 1 55 ? -11.422 18.922 -8.047 1 98.75 55 ASN B O 1
ATOM 3115 N N . TYR B 1 56 ? -9.57 18.391 -6.926 1 98.81 56 TYR B N 1
ATOM 3116 C CA . TYR B 1 56 ? -10.164 17.203 -6.34 1 98.81 56 TYR B CA 1
ATOM 3117 C C . TYR B 1 56 ? -11.344 17.562 -5.445 1 98.81 56 TYR B C 1
ATOM 3119 O O . TYR B 1 56 ? -12.406 16.938 -5.512 1 98.81 56 TYR B O 1
ATOM 3127 N N . ILE B 1 57 ? -11.148 18.578 -4.559 1 98.81 57 ILE B N 1
ATOM 3128 C CA . ILE B 1 57 ? -12.211 19.016 -3.666 1 98.81 57 ILE B CA 1
ATOM 3129 C C . ILE B 1 57 ? -13.43 19.438 -4.484 1 98.81 57 ILE B C 1
ATOM 3131 O O . ILE B 1 57 ? -14.562 19.047 -4.18 1 98.81 57 ILE B O 1
ATOM 3135 N N . LYS B 1 58 ? -13.203 20.203 -5.516 1 98.75 58 LYS B N 1
ATOM 3136 C CA . LYS B 1 58 ? -14.281 20.688 -6.375 1 98.75 58 LYS B CA 1
ATOM 3137 C C . LYS B 1 58 ? -15.023 19.531 -7.031 1 98.75 58 LYS B C 1
ATOM 3139 O O . LYS B 1 58 ? -16.25 19.516 -7.059 1 98.75 58 LYS B O 1
ATOM 3144 N N . GLU B 1 59 ? -14.312 18.609 -7.547 1 98.69 59 GLU B N 1
ATOM 3145 C CA . GLU B 1 59 ? -14.914 17.484 -8.266 1 98.69 59 GLU B CA 1
ATOM 3146 C C . GLU B 1 59 ? -15.703 16.578 -7.312 1 98.69 59 GLU B C 1
ATOM 3148 O O . GLU B 1 59 ? -16.781 16.109 -7.652 1 98.69 59 GLU B O 1
ATOM 3153 N N . ILE B 1 60 ? -15.156 16.312 -6.164 1 98.81 60 ILE B N 1
ATOM 3154 C CA . ILE B 1 60 ? -15.852 15.477 -5.195 1 98.81 60 ILE B CA 1
ATOM 3155 C C . ILE B 1 60 ? -17.109 16.188 -4.711 1 98.81 60 ILE B C 1
ATOM 3157 O O . ILE B 1 60 ? -18.156 15.555 -4.523 1 98.81 60 ILE B O 1
ATOM 3161 N N . THR B 1 61 ? -17.016 17.5 -4.465 1 98.69 61 THR B N 1
ATOM 3162 C CA . THR B 1 61 ? -18.188 18.281 -4.094 1 98.69 61 THR B CA 1
ATOM 3163 C C . THR B 1 61 ? -19.281 18.141 -5.145 1 98.69 61 THR B C 1
ATOM 3165 O O . THR B 1 61 ? -20.453 17.969 -4.805 1 98.69 61 THR B O 1
ATOM 3168 N N . HIS B 1 62 ? -18.891 18.219 -6.395 1 98.56 62 HIS B N 1
ATOM 3169 C CA . HIS B 1 62 ? -19.844 18.031 -7.488 1 98.56 62 HIS B CA 1
ATOM 3170 C C . HIS B 1 62 ? -20.484 16.641 -7.43 1 98.56 62 HIS B C 1
ATOM 3172 O O . HIS B 1 62 ? -21.703 16.516 -7.57 1 98.56 62 HIS B O 1
ATOM 3178 N N . ILE B 1 63 ? -19.703 15.602 -7.203 1 98 63 ILE B N 1
ATOM 3179 C CA . ILE B 1 63 ? -20.203 14.234 -7.102 1 98 63 ILE B CA 1
ATOM 3180 C C . ILE B 1 63 ? -21.188 14.133 -5.934 1 98 63 ILE B C 1
ATOM 3182 O O . ILE B 1 63 ? -22.266 13.562 -6.066 1 98 63 ILE B O 1
ATOM 3186 N N . PHE B 1 64 ? -20.828 14.68 -4.766 1 98 64 PHE B N 1
ATOM 3187 C CA . PHE B 1 64 ? -21.672 14.625 -3.578 1 98 64 PHE B CA 1
ATOM 3188 C C . PHE B 1 64 ? -23 15.328 -3.832 1 98 64 PHE B C 1
ATOM 3190 O O . PHE B 1 64 ? -24.062 14.828 -3.436 1 98 64 PHE B O 1
ATOM 3197 N N . ASN B 1 65 ? -22.938 16.469 -4.484 1 97.69 65 ASN B N 1
ATOM 3198 C CA . ASN B 1 65 ? -24.172 17.188 -4.812 1 97.69 65 ASN B CA 1
ATOM 3199 C C . ASN B 1 65 ? -25.062 16.359 -5.738 1 97.69 65 ASN B C 1
ATOM 3201 O O . ASN B 1 65 ? -26.266 16.25 -5.512 1 97.69 65 ASN B O 1
ATOM 3205 N N . GLU B 1 66 ? -24.484 15.758 -6.762 1 96.25 66 GLU B N 1
ATOM 3206 C CA . GLU B 1 66 ? -25.25 14.945 -7.715 1 96.25 66 GLU B CA 1
ATOM 3207 C C . GLU B 1 66 ? -25.875 13.742 -7.027 1 96.25 66 GLU B C 1
ATOM 3209 O O . GLU B 1 66 ? -26.984 13.32 -7.398 1 96.25 66 GLU B O 1
ATOM 3214 N N . GLU B 1 67 ? -25.219 13.289 -5.988 1 96.06 67 GLU B N 1
ATOM 3215 C CA . GLU B 1 67 ? -25.656 12.07 -5.316 1 96.06 67 GLU B CA 1
ATOM 3216 C C . GLU B 1 67 ? -26.484 12.398 -4.074 1 96.06 67 GLU B C 1
ATOM 3218 O O . GLU B 1 67 ? -26.922 11.5 -3.357 1 96.06 67 GLU B O 1
ATOM 3223 N N . ASN B 1 68 ? -26.688 13.672 -3.781 1 95.62 68 ASN B N 1
ATOM 3224 C CA . ASN B 1 68 ? -27.359 14.133 -2.57 1 95.62 68 ASN B CA 1
ATOM 3225 C C . ASN B 1 68 ? -26.672 13.609 -1.313 1 95.62 68 ASN B C 1
ATOM 3227 O O . ASN B 1 68 ? -27.328 13.164 -0.374 1 95.62 68 ASN B O 1
ATOM 3231 N N . PHE B 1 69 ? -25.406 13.438 -1.406 1 96.44 69 PHE B N 1
ATOM 3232 C CA . PHE B 1 69 ? -24.547 13.141 -0.273 1 96.44 69 PHE B CA 1
ATOM 3233 C C . PHE B 1 69 ? -24.141 14.414 0.449 1 96.44 69 PHE B C 1
ATOM 3235 O O . PHE B 1 69 ? -23.672 15.367 -0.18 1 96.44 69 PHE B O 1
ATOM 3242 N N . PRO B 1 70 ? -24.375 14.484 1.743 1 97.25 70 PRO B N 1
ATOM 3243 C CA . PRO B 1 70 ? -24.016 15.727 2.434 1 97.25 70 PRO B CA 1
ATOM 3244 C C . PRO B 1 70 ? -22.516 16.047 2.328 1 97.25 70 PRO B C 1
ATOM 3246 O O . PRO B 1 70 ? -21.688 15.148 2.506 1 97.25 70 PRO B O 1
ATOM 3249 N N . ILE B 1 71 ? -22.203 17.234 2.035 1 98.06 71 ILE B N 1
ATOM 3250 C CA . ILE B 1 71 ? -20.812 17.656 1.938 1 98.06 71 ILE B CA 1
ATOM 3251 C C . ILE B 1 71 ? -20.172 17.672 3.328 1 98.06 71 ILE B C 1
ATOM 3253 O O . ILE B 1 71 ? -20.656 18.375 4.223 1 98.06 71 ILE B O 1
ATOM 3257 N N . PRO B 1 72 ? -19.125 16.922 3.553 1 97.94 72 PRO B N 1
ATOM 3258 C CA . PRO B 1 72 ? -18.453 16.984 4.852 1 97.94 72 PRO B CA 1
ATOM 3259 C C . PRO B 1 72 ? -17.938 18.391 5.176 1 97.94 72 PRO B C 1
ATOM 3261 O O . PRO B 1 72 ? -17.609 19.156 4.266 1 97.94 72 PRO B O 1
ATOM 3264 N N . VAL B 1 73 ? -17.828 18.672 6.461 1 97.88 73 VAL B N 1
ATOM 3265 C CA . VAL B 1 73 ? -17.312 19.969 6.871 1 97.88 73 VAL B CA 1
ATOM 3266 C C . VAL B 1 73 ? -15.828 20.062 6.512 1 97.88 73 VAL B C 1
ATOM 3268 O O . VAL B 1 73 ? -15.375 21.078 5.973 1 97.88 73 VAL B O 1
ATOM 3271 N N . GLY B 1 74 ? -15.102 18.922 6.801 1 97.81 74 GLY B N 1
ATOM 3272 C CA . GLY B 1 74 ? -13.672 18.906 6.559 1 97.81 74 GLY B CA 1
ATOM 3273 C C . GLY B 1 74 ? -12.922 19.984 7.312 1 97.81 74 GLY B C 1
ATOM 3274 O O . GLY B 1 74 ? -13.203 20.234 8.484 1 97.81 74 GLY B O 1
ATOM 3275 N N . PHE B 1 75 ? -11.891 20.531 6.727 1 98.56 75 PHE B N 1
ATOM 3276 C CA . PHE B 1 75 ? -11.094 21.625 7.266 1 98.56 75 PHE B CA 1
ATOM 3277 C C . PHE B 1 75 ? -11.297 22.906 6.449 1 98.56 75 PHE B C 1
ATOM 3279 O O . PHE B 1 75 ? -11.477 22.844 5.23 1 98.56 75 PHE B O 1
ATOM 3286 N N . THR B 1 76 ? -11.297 23.984 7.125 1 97.75 76 THR B N 1
ATOM 3287 C CA . THR B 1 76 ? -11.672 25.25 6.508 1 97.75 76 THR B CA 1
ATOM 3288 C C . THR B 1 76 ? -10.617 26.328 6.777 1 97.75 76 THR B C 1
ATOM 3290 O O . THR B 1 76 ? -9.578 26.031 7.379 1 97.75 76 THR B O 1
ATOM 3293 N N . GLU B 1 77 ? -10.898 27.484 6.332 1 96.19 77 GLU B N 1
ATOM 3294 C CA . GLU B 1 77 ? -9.984 28.609 6.527 1 96.19 77 GLU B CA 1
ATOM 3295 C C . GLU B 1 77 ? -9.797 28.922 8.008 1 96.19 77 GLU B C 1
ATOM 3297 O O . GLU B 1 77 ? -8.828 29.562 8.398 1 96.19 77 GLU B O 1
ATOM 3302 N N . GLU B 1 78 ? -10.695 28.438 8.82 1 97.12 78 GLU B N 1
ATOM 3303 C CA . GLU B 1 78 ? -10.586 28.641 10.258 1 97.12 78 GLU B CA 1
ATOM 3304 C C . GLU B 1 78 ? -9.477 27.781 10.859 1 97.12 78 GLU B C 1
ATOM 3306 O O . GLU B 1 78 ? -9.047 28.016 11.992 1 97.12 78 GLU B O 1
ATOM 3311 N N . ASP B 1 79 ? -8.969 26.891 10.102 1 98.38 79 ASP B N 1
ATOM 3312 C CA . ASP B 1 79 ? -7.996 25.938 10.625 1 98.38 79 ASP B CA 1
ATOM 3313 C C . ASP B 1 79 ? -6.57 26.375 10.297 1 98.38 79 ASP B C 1
ATOM 3315 O O . ASP B 1 79 ? -5.613 25.656 10.602 1 98.38 79 ASP B O 1
ATOM 3319 N N . VAL B 1 80 ? -6.383 27.484 9.672 1 98.62 80 VAL B N 1
ATOM 3320 C CA . VAL B 1 80 ? -5.047 27.938 9.297 1 98.62 80 VAL B CA 1
ATOM 3321 C C . VAL B 1 80 ? -4.984 29.469 9.359 1 98.62 80 VAL B C 1
ATOM 3323 O O . VAL B 1 80 ? -5.938 30.156 8.984 1 98.62 80 VAL B O 1
ATOM 3326 N N . ASN B 1 81 ? -3.959 30 9.953 1 98.38 81 ASN B N 1
ATOM 3327 C CA . ASN B 1 81 ? -3.654 31.422 9.984 1 98.38 81 ASN B CA 1
ATOM 3328 C C . ASN B 1 81 ? -2.602 31.797 8.938 1 98.38 81 ASN B C 1
ATOM 3330 O O . ASN B 1 81 ? -1.402 31.672 9.195 1 98.38 81 ASN B O 1
ATOM 3334 N N . LEU B 1 82 ? -2.979 32.312 7.812 1 97.62 82 LEU B N 1
ATOM 3335 C CA . LEU B 1 82 ? -2.092 32.594 6.684 1 97.62 82 LEU B CA 1
ATOM 3336 C C . LEU B 1 82 ? -1.184 33.781 6.973 1 97.62 82 LEU B C 1
ATOM 3338 O O . LEU B 1 82 ? -0.187 34 6.277 1 97.62 82 LEU B O 1
ATOM 3342 N N . ASP B 1 83 ? -1.508 34.5 7.988 1 96.56 83 ASP B N 1
ATOM 3343 C CA . ASP B 1 83 ? -0.75 35.719 8.289 1 96.56 83 ASP B CA 1
ATOM 3344 C C . ASP B 1 83 ? 0.36 35.438 9.297 1 96.56 83 ASP B C 1
ATOM 3346 O O . ASP B 1 83 ? 1.189 36.312 9.578 1 96.56 83 ASP B O 1
ATOM 3350 N N . ALA B 1 84 ? 0.319 34.25 9.844 1 97.69 84 ALA B N 1
ATOM 3351 C CA . ALA B 1 84 ? 1.365 33.906 10.797 1 97.69 84 ALA B CA 1
ATOM 3352 C C . ALA B 1 84 ? 2.736 33.875 10.125 1 97.69 84 ALA B C 1
ATOM 3354 O O . ALA B 1 84 ? 2.84 33.656 8.914 1 97.69 84 ALA B O 1
ATOM 3355 N N . PRO B 1 85 ? 3.805 34.188 10.938 1 97.88 85 PRO B N 1
ATOM 3356 C CA . PRO B 1 85 ? 5.152 34.125 10.375 1 97.88 85 PRO B CA 1
ATOM 3357 C C . PRO B 1 85 ? 5.512 32.719 9.852 1 97.88 85 PRO B C 1
ATOM 3359 O O . PRO B 1 85 ? 4.859 31.75 10.211 1 97.88 85 PRO B O 1
ATOM 3362 N N . ARG B 1 86 ? 6.539 32.719 9.055 1 97.38 86 ARG B N 1
ATOM 3363 C CA . ARG B 1 86 ? 6.996 31.469 8.43 1 97.38 86 ARG B CA 1
ATOM 3364 C C . ARG B 1 86 ? 7.406 30.438 9.477 1 97.38 86 ARG B C 1
ATOM 3366 O O . ARG B 1 86 ? 8.195 30.75 10.375 1 97.38 86 ARG B O 1
ATOM 3373 N N . LEU B 1 87 ? 6.906 29.219 9.273 1 98 87 LEU B N 1
ATOM 3374 C CA . LEU B 1 87 ? 7.164 28.141 10.234 1 98 87 LEU B CA 1
ATOM 3375 C C . LEU B 1 87 ? 8.211 27.172 9.695 1 98 87 LEU B C 1
ATOM 3377 O O . LEU B 1 87 ? 8.938 26.547 10.469 1 98 87 LEU B O 1
ATOM 3381 N N . PHE B 1 88 ? 8.266 26.969 8.383 1 98.56 88 PHE B N 1
ATOM 3382 C CA . PHE B 1 88 ? 9.18 26.031 7.738 1 98.56 88 PHE B CA 1
ATOM 3383 C C . PHE B 1 88 ? 9.969 26.719 6.633 1 98.56 88 PHE B C 1
ATOM 3385 O O . PHE B 1 88 ? 9.438 27.562 5.918 1 98.56 88 PHE B O 1
ATOM 3392 N N . LYS B 1 89 ? 11.211 26.328 6.48 1 98.5 89 LYS B N 1
ATOM 3393 C CA . LYS B 1 89 ? 12.008 26.781 5.348 1 98.5 89 LYS B CA 1
ATOM 3394 C C . LYS B 1 89 ? 11.555 26.109 4.051 1 98.5 89 LYS B C 1
ATOM 3396 O O . LYS B 1 89 ? 10.914 25.062 4.074 1 98.5 89 LYS B O 1
ATOM 3401 N N . ASP B 1 90 ? 11.93 26.688 2.939 1 98.44 90 ASP B N 1
ATOM 3402 C CA . ASP B 1 90 ? 11.469 26.25 1.625 1 98.44 90 ASP B CA 1
ATOM 3403 C C . ASP B 1 90 ? 11.781 24.781 1.398 1 98.44 90 ASP B C 1
ATOM 3405 O O . ASP B 1 90 ? 10.953 24.047 0.845 1 98.44 90 ASP B O 1
ATOM 3409 N N . GLU B 1 91 ? 12.938 24.328 1.822 1 98.25 91 GLU B N 1
ATOM 3410 C CA . GLU B 1 91 ? 13.375 22.969 1.575 1 98.25 91 GLU B CA 1
ATOM 3411 C C . GLU B 1 91 ? 12.43 21.953 2.227 1 98.25 91 GLU B C 1
ATOM 3413 O O . GLU B 1 91 ? 12.227 20.859 1.701 1 98.25 91 GLU B O 1
ATOM 3418 N N . PHE B 1 92 ? 11.875 22.391 3.334 1 98.56 92 PHE B N 1
ATOM 3419 C CA . PHE B 1 92 ? 10.961 21.484 4.027 1 98.56 92 PHE B CA 1
ATOM 3420 C C . PHE B 1 92 ? 9.758 21.156 3.154 1 98.56 92 PHE B C 1
ATOM 3422 O O . PHE B 1 92 ? 9.234 20.047 3.197 1 98.56 92 PHE B O 1
ATOM 3429 N N . TYR B 1 93 ? 9.305 22.156 2.379 1 98.69 93 TYR B N 1
ATOM 3430 C CA . TYR B 1 93 ? 8.133 21.938 1.54 1 98.69 93 TYR B CA 1
ATOM 3431 C C . TYR B 1 93 ? 8.352 20.781 0.571 1 98.69 93 TYR B C 1
ATOM 3433 O O . TYR B 1 93 ? 7.41 20.062 0.24 1 98.69 93 TYR B O 1
ATOM 3441 N N . LEU B 1 94 ? 9.562 20.578 0.113 1 98.19 94 LEU B N 1
ATOM 3442 C CA . LEU B 1 94 ? 9.867 19.484 -0.801 1 98.19 94 LEU B CA 1
ATOM 3443 C C . LEU B 1 94 ? 9.703 18.125 -0.108 1 98.19 94 LEU B C 1
ATOM 3445 O O . LEU B 1 94 ? 9.117 17.203 -0.672 1 98.19 94 LEU B O 1
ATOM 3449 N N . TYR B 1 95 ? 10.242 18.047 1.102 1 98.12 95 TYR B N 1
ATOM 3450 C CA . TYR B 1 95 ? 10.133 16.812 1.854 1 98.12 95 TYR B CA 1
ATOM 3451 C C . TYR B 1 95 ? 8.68 16.5 2.195 1 98.12 95 TYR B C 1
ATOM 3453 O O . TYR B 1 95 ? 8.25 15.352 2.141 1 98.12 95 TYR B O 1
ATOM 3461 N N . TYR B 1 96 ? 7.969 17.562 2.512 1 98.56 96 TYR B N 1
ATOM 3462 C CA . TYR B 1 96 ? 6.547 17.406 2.803 1 98.56 96 TYR B CA 1
ATOM 3463 C C . TYR B 1 96 ? 5.789 16.922 1.57 1 98.56 96 TYR B C 1
ATOM 3465 O O . TYR B 1 96 ? 4.953 16.016 1.661 1 98.56 96 TYR B O 1
ATOM 3473 N N . LEU B 1 97 ? 6.082 17.5 0.433 1 98.62 97 LEU B N 1
ATOM 3474 C CA . LEU B 1 97 ? 5.41 17.125 -0.804 1 98.62 97 LEU B CA 1
ATOM 3475 C C . LEU B 1 97 ? 5.797 15.711 -1.226 1 98.62 97 LEU B C 1
ATOM 3477 O O . LEU B 1 97 ? 4.98 14.977 -1.794 1 98.62 97 LEU B O 1
ATOM 3481 N N . GLN B 1 98 ? 7.039 15.328 -1.014 1 97.62 98 GLN B N 1
ATOM 3482 C CA . GLN B 1 98 ? 7.449 13.945 -1.26 1 97.62 98 GLN B CA 1
ATOM 3483 C C . GLN B 1 98 ? 6.609 12.969 -0.442 1 97.62 98 GLN B C 1
ATOM 3485 O O . GLN B 1 98 ? 6.105 11.977 -0.975 1 97.62 98 GLN B O 1
ATOM 3490 N N . TYR B 1 99 ? 6.469 13.32 0.799 1 97.38 99 TYR B N 1
ATOM 3491 C CA . TYR B 1 99 ? 5.664 12.477 1.679 1 97.38 99 TYR B CA 1
ATOM 3492 C C . TYR B 1 99 ? 4.211 12.445 1.224 1 97.38 99 TYR B C 1
ATOM 3494 O O . TYR B 1 99 ? 3.629 11.367 1.065 1 97.38 99 TYR B O 1
ATOM 3502 N N . THR B 1 100 ? 3.607 13.562 1.029 1 97.75 100 THR B N 1
ATOM 3503 C CA . THR B 1 100 ? 2.186 13.617 0.705 1 97.75 100 THR B CA 1
ATOM 3504 C C . THR B 1 100 ? 1.922 13 -0.667 1 97.75 100 THR B C 1
ATOM 3506 O O . THR B 1 100 ? 0.865 12.406 -0.894 1 97.75 100 THR B O 1
ATOM 3509 N N . GLY B 1 101 ? 2.895 13.18 -1.614 1 97.44 101 GLY B N 1
ATOM 3510 C CA . GLY B 1 101 ? 2.775 12.484 -2.887 1 97.44 101 GLY B CA 1
ATOM 3511 C C . GLY B 1 101 ? 2.689 10.977 -2.736 1 97.44 101 GLY B C 1
ATOM 3512 O O . GLY B 1 101 ? 1.852 10.336 -3.369 1 97.44 101 GLY B O 1
ATOM 3513 N N . LYS B 1 102 ? 3.52 10.438 -1.883 1 97.06 102 LYS B N 1
ATOM 3514 C CA . LYS B 1 102 ? 3.494 9 -1.614 1 97.06 102 LYS B CA 1
ATOM 3515 C C . LYS B 1 102 ? 2.164 8.578 -0.993 1 97.06 102 LYS B C 1
ATOM 3517 O O . LYS B 1 102 ? 1.607 7.539 -1.353 1 97.06 102 LYS B O 1
ATOM 3522 N N . VAL B 1 103 ? 1.72 9.367 -0.101 1 96.69 103 VAL B N 1
ATOM 3523 C CA . VAL B 1 103 ? 0.454 9.094 0.571 1 96.69 103 VAL B CA 1
ATOM 3524 C C . VAL B 1 103 ? -0.684 9.102 -0.447 1 96.69 103 VAL B C 1
ATOM 3526 O O . VAL B 1 103 ? -1.499 8.18 -0.483 1 96.69 103 VAL B O 1
ATOM 3529 N N . GLY B 1 104 ? -0.733 10.172 -1.235 1 97.31 104 GLY B N 1
ATOM 3530 C CA . GLY B 1 104 ? -1.761 10.258 -2.262 1 97.31 104 GLY B CA 1
ATOM 3531 C C . GLY B 1 104 ? -1.756 9.07 -3.205 1 97.31 104 GLY B C 1
ATOM 3532 O O . GLY B 1 104 ? -2.811 8.508 -3.508 1 97.31 104 GLY B O 1
ATOM 3533 N N . MET B 1 105 ? -0.584 8.703 -3.633 1 97.38 105 MET B N 1
ATOM 3534 C CA . MET B 1 105 ? -0.465 7.555 -4.523 1 97.38 105 MET B CA 1
ATOM 3535 C C . MET B 1 105 ? -1.025 6.297 -3.867 1 97.38 105 MET B C 1
ATOM 3537 O O . MET B 1 105 ? -1.734 5.52 -4.508 1 97.38 105 MET B O 1
ATOM 3541 N N . SER B 1 106 ? -0.699 6.125 -2.631 1 95.88 106 SER B N 1
ATOM 3542 C CA . SER B 1 106 ? -1.19 4.977 -1.877 1 95.88 106 SER B CA 1
ATOM 3543 C C . SER B 1 106 ? -2.711 5 -1.762 1 95.88 106 SER B C 1
ATOM 3545 O O . SER B 1 106 ? -3.371 3.98 -1.973 1 95.88 106 SER B O 1
ATOM 3547 N N . ILE B 1 107 ? -3.268 6.117 -1.474 1 96.69 107 ILE B N 1
ATOM 3548 C CA . ILE B 1 107 ? -4.703 6.262 -1.24 1 96.69 107 ILE B CA 1
ATOM 3549 C C . ILE B 1 107 ? -5.461 6.066 -2.551 1 96.69 107 ILE B C 1
ATOM 3551 O O . ILE B 1 107 ? -6.445 5.324 -2.6 1 96.69 107 ILE B O 1
ATOM 3555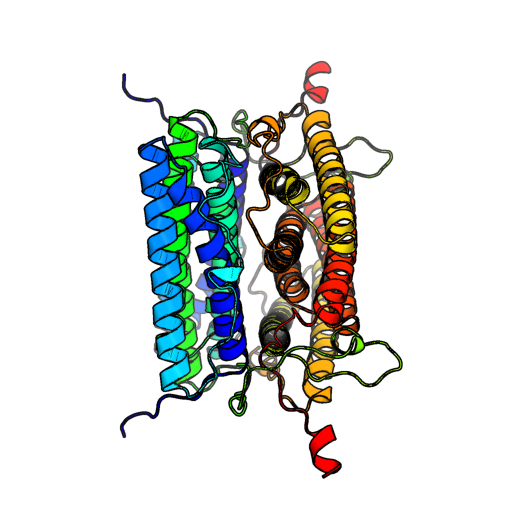 N N . TYR B 1 108 ? -5.016 6.617 -3.588 1 98.38 108 TYR B N 1
ATOM 3556 C CA . TYR B 1 108 ? -5.766 6.594 -4.84 1 98.38 108 TYR B CA 1
ATOM 3557 C C . TYR B 1 108 ? -5.633 5.238 -5.527 1 98.38 108 TYR B C 1
ATOM 3559 O O . TYR B 1 108 ? -6.582 4.762 -6.152 1 98.38 108 TYR B O 1
ATOM 3567 N N . SER B 1 109 ? -4.434 4.637 -5.422 1 97.62 109 SER B N 1
ATOM 3568 C CA . SER B 1 109 ? -4.32 3.271 -5.926 1 97.62 109 SER B CA 1
ATOM 3569 C C . SER B 1 109 ? -5.242 2.322 -5.168 1 97.62 109 SER B C 1
ATOM 3571 O O . SER B 1 109 ? -5.867 1.447 -5.77 1 97.62 109 SER B O 1
ATOM 3573 N N . SER B 1 110 ? -5.312 2.502 -3.902 1 96.38 110 SER B N 1
ATOM 3574 C CA . SER B 1 110 ? -6.203 1.682 -3.088 1 96.38 110 SER B CA 1
ATOM 3575 C C . SER B 1 110 ? -7.664 1.915 -3.459 1 96.38 110 SER B C 1
ATOM 3577 O O . SER B 1 110 ? -8.477 0.989 -3.416 1 96.38 110 SER B O 1
ATOM 3579 N N . ALA B 1 111 ? -7.977 3.131 -3.74 1 97.75 111 ALA B N 1
ATOM 3580 C CA . ALA B 1 111 ? -9.344 3.441 -4.16 1 97.75 111 ALA B CA 1
ATOM 3581 C C . ALA B 1 111 ? -9.68 2.75 -5.477 1 97.75 111 ALA B C 1
ATOM 3583 O O . ALA B 1 111 ? -10.742 2.145 -5.609 1 97.75 111 ALA B O 1
ATOM 3584 N N . ILE B 1 112 ? -8.789 2.789 -6.414 1 97.88 112 ILE B N 1
ATOM 3585 C CA . ILE B 1 112 ? -9 2.172 -7.719 1 97.88 112 ILE B CA 1
ATOM 3586 C C . ILE B 1 112 ? -9.289 0.682 -7.543 1 97.88 112 ILE B C 1
ATOM 3588 O O . ILE B 1 112 ? -10.094 0.107 -8.281 1 97.88 112 ILE B O 1
ATOM 3592 N N . SER B 1 113 ? -8.758 0.074 -6.555 1 95.69 113 SER B N 1
ATOM 3593 C CA . SER B 1 113 ? -8.883 -1.36 -6.32 1 95.69 113 SER B CA 1
ATOM 3594 C C . SER B 1 113 ? -10.305 -1.729 -5.91 1 95.69 113 SER B C 1
ATOM 3596 O O . SER B 1 113 ? -10.727 -2.879 -6.062 1 95.69 113 SER B O 1
ATOM 3598 N N . VAL B 1 114 ? -11.102 -0.717 -5.434 1 95 114 VAL B N 1
ATOM 3599 C CA . VAL B 1 114 ? -12.344 -1.153 -4.809 1 95 114 VAL B CA 1
ATOM 3600 C C . VAL B 1 114 ? -13.523 -0.428 -5.445 1 95 114 VAL B C 1
ATOM 3602 O O . VAL B 1 114 ? -14.68 -0.83 -5.266 1 95 114 VAL B O 1
ATOM 3605 N N . VAL B 1 115 ? -13.242 0.667 -6.133 1 95.75 115 VAL B N 1
ATOM 3606 C CA . VAL B 1 115 ? -14.352 1.393 -6.738 1 95.75 115 VAL B CA 1
ATOM 3607 C C . VAL B 1 115 ? -14.766 0.712 -8.039 1 95.75 115 VAL B C 1
ATOM 3609 O O . VAL B 1 115 ? -13.93 0.124 -8.734 1 95.75 115 VAL B O 1
ATOM 3612 N N . THR B 1 116 ? -16.031 0.826 -8.461 1 91.81 116 THR B N 1
ATOM 3613 C CA . THR B 1 116 ? -16.5 0.071 -9.617 1 91.81 116 THR B CA 1
ATOM 3614 C C . THR B 1 116 ? -17.25 0.98 -10.586 1 91.81 116 THR B C 1
ATOM 3616 O O . THR B 1 116 ? -17.297 0.708 -11.789 1 91.81 116 THR B O 1
ATOM 3619 N N . ARG B 1 117 ? -17.953 2 -10.055 1 94.12 117 ARG B N 1
ATOM 3620 C CA . ARG B 1 117 ? -18.641 2.908 -10.961 1 94.12 117 ARG B CA 1
ATOM 3621 C C . ARG B 1 117 ? -17.656 3.611 -11.891 1 94.12 117 ARG B C 1
ATOM 3623 O O . ARG B 1 117 ? -16.594 4.062 -11.453 1 94.12 117 ARG B O 1
ATOM 3630 N N . LYS B 1 118 ? -17.984 3.715 -13.117 1 94.56 118 LYS B N 1
ATOM 3631 C CA . LYS B 1 118 ? -17.062 4.141 -14.164 1 94.56 118 LYS B CA 1
ATOM 3632 C C . LYS B 1 118 ? -16.547 5.555 -13.898 1 94.56 118 LYS B C 1
ATOM 3634 O O . LYS B 1 118 ? -15.344 5.805 -13.984 1 94.56 118 LYS B O 1
ATOM 3639 N N . ASP B 1 119 ? -17.406 6.496 -13.609 1 96.44 119 ASP B N 1
ATOM 3640 C CA . ASP B 1 119 ? -16.984 7.883 -13.43 1 96.44 119 ASP B CA 1
ATOM 3641 C C . ASP B 1 119 ? -16.125 8.031 -12.172 1 96.44 119 ASP B C 1
ATOM 3643 O O . ASP B 1 119 ? -15.195 8.836 -12.148 1 96.44 119 ASP B O 1
ATOM 3647 N N . ILE B 1 120 ? -16.438 7.227 -11.133 1 97.62 120 ILE B N 1
ATOM 3648 C CA . ILE B 1 120 ? -15.641 7.262 -9.906 1 97.62 120 ILE B CA 1
ATOM 3649 C C . ILE B 1 120 ? -14.266 6.652 -10.172 1 97.62 120 ILE B C 1
ATOM 3651 O O . ILE B 1 120 ? -13.25 7.176 -9.711 1 97.62 120 ILE B O 1
ATOM 3655 N N . ASN B 1 121 ? -14.297 5.551 -10.883 1 97.31 121 ASN B N 1
ATOM 3656 C CA . ASN B 1 121 ? -13.023 4.945 -11.266 1 97.31 121 ASN B CA 1
ATOM 3657 C C . ASN B 1 121 ? -12.164 5.914 -12.07 1 97.31 121 ASN B C 1
ATOM 3659 O O . ASN B 1 121 ? -10.961 6.039 -11.82 1 97.31 121 ASN B O 1
ATOM 3663 N N . GLU B 1 122 ? -12.695 6.582 -13.016 1 97.81 122 GLU B N 1
ATOM 3664 C CA . GLU B 1 122 ? -11.977 7.543 -13.844 1 97.81 122 GLU B CA 1
ATOM 3665 C C . GLU B 1 122 ? -11.422 8.688 -13.008 1 97.81 122 GLU B C 1
ATOM 3667 O O . GLU B 1 122 ? -10.312 9.172 -13.258 1 97.81 122 GLU B O 1
ATOM 3672 N N . PHE B 1 123 ? -12.242 9.141 -12.047 1 98.62 123 PHE B N 1
ATOM 3673 C CA . PHE B 1 123 ? -11.789 10.172 -11.125 1 98.62 123 PHE B CA 1
ATOM 3674 C C . PHE B 1 123 ? -10.508 9.75 -10.414 1 98.62 123 PHE B C 1
ATOM 3676 O O . PHE B 1 123 ? -9.523 10.492 -10.398 1 98.62 123 PHE B O 1
ATOM 3683 N N . TYR B 1 124 ? -10.461 8.531 -9.914 1 98.75 124 TYR B N 1
ATOM 3684 C CA . TYR B 1 124 ? -9.32 8.086 -9.125 1 98.75 124 TYR B CA 1
ATOM 3685 C C . TYR B 1 124 ? -8.133 7.758 -10.016 1 98.75 124 TYR B C 1
ATOM 3687 O O . TYR B 1 124 ? -6.98 7.941 -9.617 1 98.75 124 TYR B O 1
ATOM 3695 N N . VAL B 1 125 ? -8.367 7.277 -11.203 1 98.56 125 VAL B N 1
ATOM 3696 C CA . VAL B 1 125 ? -7.273 7.066 -12.156 1 98.56 125 VAL B CA 1
ATOM 3697 C C . VAL B 1 125 ? -6.574 8.391 -12.445 1 98.56 125 VAL B C 1
ATOM 3699 O O . VAL B 1 125 ? -5.344 8.461 -12.445 1 98.56 125 VAL B O 1
ATOM 3702 N N . ARG B 1 126 ? -7.32 9.406 -12.594 1 98.5 126 ARG B N 1
ATOM 3703 C CA . ARG B 1 126 ? -6.738 10.727 -12.82 1 98.5 126 ARG B CA 1
ATOM 3704 C C . ARG B 1 126 ? -6 11.219 -11.578 1 98.5 126 ARG B C 1
ATOM 3706 O O . ARG B 1 126 ? -4.898 11.766 -11.68 1 98.5 126 ARG B O 1
ATOM 3713 N N . CYS B 1 127 ? -6.641 11.094 -10.398 1 98.81 127 CYS B N 1
ATOM 3714 C CA . CYS B 1 127 ? -5.973 11.469 -9.156 1 98.81 127 CYS B CA 1
ATOM 3715 C C . CYS B 1 127 ? -4.605 10.805 -9.055 1 98.81 127 CYS B C 1
ATOM 3717 O O . CYS B 1 127 ? -3.619 11.453 -8.703 1 98.81 127 CYS B O 1
ATOM 3719 N N . LEU B 1 128 ? -4.574 9.516 -9.383 1 98.69 128 LEU B N 1
ATOM 3720 C CA . LEU B 1 128 ? -3.326 8.766 -9.289 1 98.69 128 LEU B CA 1
ATOM 3721 C C . LEU B 1 128 ? -2.289 9.312 -10.266 1 98.69 128 LEU B C 1
ATOM 3723 O O . LEU B 1 128 ? -1.134 9.523 -9.898 1 98.69 128 LEU B O 1
ATOM 3727 N N . GLN B 1 129 ? -2.689 9.555 -11.469 1 98.44 129 GLN B N 1
ATOM 3728 C CA . GLN B 1 129 ? -1.779 10.055 -12.492 1 98.44 129 GLN B CA 1
ATOM 3729 C C . GLN B 1 129 ? -1.211 11.422 -12.102 1 98.44 129 GLN B C 1
ATOM 3731 O O . GLN B 1 129 ? -0.01 11.656 -12.234 1 98.44 129 GLN B O 1
ATOM 3736 N N . GLU B 1 130 ? -2.031 12.258 -11.602 1 98.81 130 GLU B N 1
ATOM 3737 C CA . GLU B 1 130 ? -1.609 13.602 -11.211 1 98.81 130 GLU B CA 1
ATOM 3738 C C . GLU B 1 130 ? -0.702 13.562 -9.984 1 98.81 130 GLU B C 1
ATOM 3740 O O . GLU B 1 130 ? 0.233 14.359 -9.875 1 98.81 130 GLU B O 1
ATOM 3745 N N . THR B 1 131 ? -0.967 12.68 -9.086 1 98.62 131 THR B N 1
ATOM 3746 C CA . THR B 1 131 ? -0.142 12.523 -7.895 1 98.62 131 THR B CA 1
ATOM 3747 C C . THR B 1 131 ? 1.229 11.961 -8.258 1 98.62 131 THR B C 1
ATOM 3749 O O . THR B 1 131 ? 2.242 12.352 -7.676 1 98.62 131 THR B O 1
ATOM 3752 N N . VAL B 1 132 ? 1.251 11.023 -9.195 1 98.5 132 VAL B N 1
ATOM 3753 C CA . VAL B 1 132 ? 2.516 10.492 -9.688 1 98.5 132 VAL B CA 1
ATOM 3754 C C . VAL B 1 132 ? 3.34 11.617 -10.312 1 98.5 132 VAL B C 1
ATOM 3756 O O . VAL B 1 132 ? 4.551 11.695 -10.094 1 98.5 132 VAL B O 1
ATOM 3759 N N . LYS B 1 133 ? 2.686 12.445 -11.086 1 98.38 133 LYS B N 1
ATOM 3760 C CA . LYS B 1 133 ? 3.365 13.602 -11.664 1 98.38 133 LYS B CA 1
ATOM 3761 C C . LYS B 1 133 ? 3.926 14.508 -10.57 1 98.38 133 LYS B C 1
ATOM 3763 O O . LYS B 1 133 ? 5.059 14.984 -10.672 1 98.38 133 LYS B O 1
ATOM 3768 N N . LEU B 1 134 ? 3.168 14.766 -9.523 1 98.56 134 LEU B N 1
ATOM 3769 C CA . LEU B 1 134 ? 3.621 15.562 -8.391 1 98.56 134 LEU B CA 1
ATOM 3770 C C . LEU B 1 134 ? 4.887 14.977 -7.781 1 98.56 134 LEU B C 1
ATOM 3772 O O . LEU B 1 134 ? 5.852 15.703 -7.523 1 98.56 134 LEU B O 1
ATOM 3776 N N . LEU B 1 135 ? 4.871 13.727 -7.559 1 97.81 135 LEU B N 1
ATOM 3777 C CA . LEU B 1 135 ? 6.012 13.047 -6.949 1 97.81 135 LEU B CA 1
ATOM 3778 C C . LEU B 1 135 ? 7.234 13.125 -7.852 1 97.81 135 LEU B C 1
ATOM 3780 O O . LEU B 1 135 ? 8.352 13.328 -7.375 1 97.81 135 LEU B O 1
ATOM 3784 N N . THR B 1 136 ? 7.016 12.953 -9.133 1 97 136 THR B N 1
ATOM 3785 C CA . THR B 1 136 ? 8.109 13.023 -10.094 1 97 136 THR B CA 1
ATOM 3786 C C . THR B 1 136 ? 8.719 14.422 -10.117 1 97 136 THR B C 1
ATOM 3788 O O . THR B 1 136 ? 9.945 14.57 -10.07 1 97 136 THR B O 1
ATOM 3791 N N . MET B 1 137 ? 7.883 15.445 -10.125 1 97.38 137 MET B N 1
ATOM 3792 C CA . MET B 1 137 ? 8.352 16.828 -10.078 1 97.38 137 MET B CA 1
ATOM 3793 C C . MET B 1 137 ? 9.164 17.078 -8.812 1 97.38 137 MET B C 1
ATOM 3795 O O . MET B 1 137 ? 10.227 17.688 -8.859 1 97.38 137 MET B O 1
ATOM 3799 N N . THR B 1 138 ? 8.625 16.625 -7.727 1 97.88 138 THR B N 1
ATOM 3800 C CA . THR B 1 138 ? 9.266 16.828 -6.43 1 97.88 138 THR B CA 1
ATOM 3801 C C . THR B 1 138 ? 10.633 16.172 -6.387 1 97.88 138 THR B C 1
ATOM 3803 O O . THR B 1 138 ? 11.609 16.766 -5.945 1 97.88 138 THR B O 1
ATOM 3806 N N . LYS B 1 139 ? 10.703 14.961 -6.891 1 95.5 139 LYS B N 1
ATOM 3807 C CA . LYS B 1 139 ? 11.953 14.211 -6.914 1 95.5 139 LYS B CA 1
ATOM 3808 C C . LYS B 1 139 ? 12.992 14.906 -7.793 1 95.5 139 LYS B C 1
ATOM 3810 O O . LYS B 1 139 ? 14.18 14.938 -7.449 1 95.5 139 LYS B O 1
ATOM 3815 N N . GLU B 1 140 ? 12.57 15.398 -8.875 1 95.62 140 GLU B N 1
ATOM 3816 C CA . GLU B 1 140 ? 13.477 16.094 -9.789 1 95.62 140 GLU B CA 1
ATOM 3817 C C . GLU B 1 140 ? 14.078 17.328 -9.141 1 95.62 140 GLU B C 1
ATOM 3819 O O . GLU B 1 140 ? 15.281 17.578 -9.273 1 95.62 140 GLU B O 1
ATOM 3824 N N . ILE B 1 141 ? 13.289 18.062 -8.43 1 97.19 141 ILE B N 1
ATOM 3825 C CA . ILE B 1 141 ? 13.773 19.281 -7.777 1 97.19 141 ILE B CA 1
ATOM 3826 C C . ILE B 1 141 ? 14.672 18.906 -6.598 1 97.19 141 ILE B C 1
ATOM 3828 O O . ILE B 1 141 ? 15.719 19.516 -6.391 1 97.19 141 ILE B O 1
ATOM 3832 N N . LEU B 1 142 ? 14.25 17.875 -5.816 1 96.69 142 LEU B N 1
ATOM 3833 C CA . LEU B 1 142 ? 15.094 17.391 -4.73 1 96.69 142 LEU B CA 1
ATOM 3834 C C . LEU B 1 142 ? 16.469 16.969 -5.254 1 96.69 142 LEU B C 1
ATOM 3836 O O . LEU B 1 142 ? 17.484 17.281 -4.637 1 96.69 142 LEU B O 1
ATOM 3840 N N . THR B 1 143 ? 16.469 16.281 -6.371 1 93.75 143 THR B N 1
ATOM 3841 C CA . THR B 1 143 ? 17.703 15.82 -6.988 1 93.75 143 THR B CA 1
ATOM 3842 C C . THR B 1 143 ? 18.547 17 -7.461 1 93.75 143 THR B C 1
ATOM 3844 O O . THR B 1 143 ? 19.75 17.078 -7.176 1 93.75 143 THR B O 1
ATOM 3847 N N . ALA B 1 144 ? 17.922 17.938 -8.148 1 94.94 144 ALA B N 1
ATOM 3848 C CA . ALA B 1 144 ? 18.609 19.094 -8.711 1 94.94 144 ALA B CA 1
ATOM 3849 C C . ALA B 1 144 ? 19.234 19.938 -7.605 1 94.94 144 ALA B C 1
ATOM 3851 O O . ALA B 1 144 ? 20.312 20.531 -7.797 1 94.94 144 ALA B O 1
ATOM 3852 N N . LYS B 1 145 ? 18.672 19.953 -6.414 1 96 145 LYS B N 1
ATOM 3853 C CA . LYS B 1 145 ? 19.141 20.812 -5.324 1 96 145 LYS B CA 1
ATOM 3854 C C . LYS B 1 145 ? 20.047 20.047 -4.371 1 96 145 LYS B C 1
ATOM 3856 O O . LYS B 1 145 ? 20.531 20.594 -3.379 1 96 145 LYS B O 1
ATOM 3861 N N . GLY B 1 146 ? 20.234 18.766 -4.676 1 93.62 146 GLY B N 1
ATOM 3862 C CA . GLY B 1 146 ? 21.109 17.953 -3.844 1 93.62 146 GLY B CA 1
ATOM 3863 C C . GLY B 1 146 ? 20.5 17.625 -2.494 1 93.62 146 GLY B C 1
ATOM 3864 O O . GLY B 1 146 ? 21.219 17.438 -1.51 1 93.62 146 GLY B O 1
ATOM 3865 N N . LEU B 1 147 ? 19.156 17.531 -2.453 1 95.12 147 LEU B N 1
ATOM 3866 C CA . LEU B 1 147 ? 18.453 17.344 -1.19 1 95.12 147 LEU B CA 1
ATOM 3867 C C . LEU B 1 147 ? 17.859 15.938 -1.103 1 95.12 147 LEU B C 1
ATOM 3869 O O . LEU B 1 147 ? 17.297 15.562 -0.072 1 95.12 147 LEU B O 1
ATOM 3873 N N . LEU B 1 148 ? 18.031 15.156 -2.184 1 91.06 148 LEU B N 1
ATOM 3874 C CA . LEU B 1 148 ? 17.453 13.82 -2.209 1 91.06 148 LEU B CA 1
ATOM 3875 C C . LEU B 1 148 ? 18.219 12.883 -1.27 1 91.06 148 LEU B C 1
ATOM 3877 O O . LEU B 1 148 ? 19.453 12.812 -1.315 1 91.06 148 LEU B O 1
ATOM 3881 N N . MET B 1 149 ? 17.484 12.25 -0.372 1 86.88 149 MET B N 1
ATOM 3882 C CA . MET B 1 149 ? 18.062 11.266 0.538 1 86.88 149 MET B CA 1
ATOM 3883 C C . MET B 1 149 ? 17.672 9.852 0.116 1 86.88 149 MET B C 1
ATOM 3885 O O . MET B 1 149 ? 16.656 9.32 0.57 1 86.88 149 MET B O 1
ATOM 3889 N N . ASN B 1 150 ? 18.438 9.219 -0.694 1 82.25 150 ASN B N 1
ATOM 3890 C CA . ASN B 1 150 ? 18.109 7.914 -1.267 1 82.25 150 ASN B CA 1
ATOM 3891 C C . ASN B 1 150 ? 19.094 6.84 -0.806 1 82.25 150 ASN B C 1
ATOM 3893 O O . ASN B 1 150 ? 20.141 7.156 -0.213 1 82.25 150 ASN B O 1
ATOM 3897 N N . ALA B 1 151 ? 18.625 5.613 -1.112 1 85.44 151 ALA B N 1
ATOM 3898 C CA . ALA B 1 151 ? 19.531 4.492 -0.853 1 85.44 151 ALA B CA 1
ATOM 3899 C C . ALA B 1 151 ? 20.797 4.613 -1.682 1 85.44 151 ALA B C 1
ATOM 3901 O O . ALA B 1 151 ? 20.766 5.098 -2.814 1 85.44 151 ALA B O 1
ATOM 3902 N N . PRO B 1 152 ? 21.875 4.195 -1.074 1 86.06 152 PRO B N 1
ATOM 3903 C CA . PRO B 1 152 ? 23.141 4.285 -1.817 1 86.06 152 PRO B CA 1
ATOM 3904 C C . PRO B 1 152 ? 23.25 3.24 -2.924 1 86.06 152 PRO B C 1
ATOM 3906 O O . PRO B 1 152 ? 22.406 2.33 -3.002 1 86.06 152 PRO B O 1
ATOM 3909 N N . GLY B 1 153 ? 24.219 3.498 -3.783 1 84.69 153 GLY B N 1
ATOM 3910 C CA . GLY B 1 153 ? 24.562 2.463 -4.746 1 84.69 153 GLY B CA 1
ATOM 3911 C C . GLY B 1 153 ? 25.484 1.401 -4.18 1 84.69 153 GLY B C 1
ATOM 3912 O O . GLY B 1 153 ? 26 1.542 -3.064 1 84.69 153 GLY B O 1
ATOM 3913 N N . THR B 1 154 ? 25.578 0.272 -4.844 1 83.88 154 THR B N 1
ATOM 3914 C CA . THR B 1 154 ? 26.531 -0.789 -4.559 1 83.88 154 THR B CA 1
ATOM 3915 C C . THR B 1 154 ? 27.062 -1.401 -5.852 1 83.88 154 THR B C 1
ATOM 3917 O O . THR B 1 154 ? 26.516 -1.17 -6.926 1 83.88 154 THR B O 1
ATOM 3920 N N . PRO B 1 155 ? 28.266 -1.974 -5.672 1 82.94 155 PRO B N 1
ATOM 3921 C CA . PRO B 1 155 ? 28.719 -2.705 -6.863 1 82.94 155 PRO B CA 1
ATOM 3922 C C . PRO B 1 155 ? 27.703 -3.74 -7.336 1 82.94 155 PRO B C 1
ATOM 3924 O O . PRO B 1 155 ? 27 -4.348 -6.516 1 82.94 155 PRO B O 1
ATOM 3927 N N . MET B 1 156 ? 27.672 -3.84 -8.648 1 88.25 156 MET B N 1
ATOM 3928 C CA . MET B 1 156 ? 26.766 -4.836 -9.227 1 88.25 156 MET B CA 1
ATOM 3929 C C . MET B 1 156 ? 27.203 -6.246 -8.852 1 88.25 156 MET B C 1
ATOM 3931 O O . MET B 1 156 ? 28.406 -6.535 -8.797 1 88.25 156 MET B O 1
ATOM 3935 N N . PRO B 1 157 ? 26.172 -7.086 -8.562 1 89.06 157 PRO B N 1
ATOM 3936 C CA . PRO B 1 157 ? 26.578 -8.484 -8.367 1 89.06 157 PRO B CA 1
ATOM 3937 C C . PRO B 1 157 ? 27.219 -9.094 -9.609 1 89.06 157 PRO B C 1
ATOM 3939 O O . PRO B 1 157 ? 26.859 -8.758 -10.734 1 89.06 157 PRO B O 1
ATOM 3942 N N . GLU B 1 158 ? 28.141 -10 -9.375 1 89.19 158 GLU B N 1
ATOM 3943 C CA . GLU B 1 158 ? 28.875 -10.594 -10.484 1 89.19 158 GLU B CA 1
ATOM 3944 C C . GLU B 1 158 ? 28.078 -11.727 -11.125 1 89.19 158 GLU B C 1
ATOM 3946 O O . GLU B 1 158 ? 28.219 -11.984 -12.32 1 89.19 158 GLU B O 1
ATOM 3951 N N . GLU B 1 159 ? 27.344 -12.414 -10.297 1 92.69 159 GLU B N 1
ATOM 3952 C CA . GLU B 1 159 ? 26.578 -13.555 -10.797 1 92.69 159 GLU B CA 1
ATOM 3953 C C . GLU B 1 159 ? 25.312 -13.766 -9.977 1 92.69 159 GLU B C 1
ATOM 3955 O O . GLU B 1 159 ? 25.172 -13.195 -8.891 1 92.69 159 GLU B O 1
ATOM 3960 N N . VAL B 1 160 ? 24.469 -14.508 -10.57 1 94.06 160 VAL B N 1
ATOM 3961 C CA . VAL B 1 160 ? 23.266 -14.922 -9.852 1 94.06 160 VAL B CA 1
ATOM 3962 C C . VAL B 1 160 ? 23.641 -15.922 -8.758 1 94.06 160 VAL B C 1
ATOM 3964 O O . VAL B 1 160 ? 24.453 -16.828 -8.984 1 94.06 160 VAL B O 1
ATOM 3967 N N . GLN B 1 161 ? 23.062 -15.719 -7.598 1 90.94 161 GLN B N 1
ATOM 3968 C CA . GLN B 1 161 ? 23.312 -16.625 -6.48 1 90.94 161 GLN B CA 1
ATOM 3969 C C . GLN B 1 161 ? 22.016 -17.141 -5.879 1 90.94 161 GLN B C 1
ATOM 3971 O O . GLN B 1 161 ? 20.984 -16.453 -5.941 1 90.94 161 GLN B O 1
ATOM 3976 N N . PHE B 1 162 ? 22.094 -18.344 -5.418 1 93.69 162 PHE B N 1
ATOM 3977 C CA . PHE B 1 162 ? 20.969 -18.938 -4.688 1 93.69 162 PHE B CA 1
ATOM 3978 C C . PHE B 1 162 ? 21.281 -19.047 -3.203 1 93.69 162 PHE B C 1
ATOM 3980 O O . PHE B 1 162 ? 22.422 -19.344 -2.826 1 93.69 162 PHE B O 1
ATOM 3987 N N . VAL B 1 163 ? 20.297 -18.781 -2.398 1 90.56 163 VAL B N 1
ATOM 3988 C CA . VAL B 1 163 ? 20.469 -18.812 -0.949 1 90.56 163 VAL B CA 1
ATOM 3989 C C . VAL B 1 163 ? 20.734 -20.234 -0.483 1 90.56 163 VAL B C 1
ATOM 3991 O O . VAL B 1 163 ? 20 -21.156 -0.841 1 90.56 163 VAL B O 1
ATOM 3994 N N . LYS B 1 164 ? 21.797 -20.453 0.322 1 82.88 164 LYS B N 1
ATOM 3995 C CA . LYS B 1 164 ? 22.219 -21.797 0.708 1 82.88 164 LYS B CA 1
ATOM 3996 C C . LYS B 1 164 ? 21.922 -22.062 2.18 1 82.88 164 LYS B C 1
ATOM 3998 O O . LYS B 1 164 ? 21.781 -23.219 2.592 1 82.88 164 LYS B O 1
ATOM 4003 N N . ASN B 1 165 ? 21.984 -21.062 2.965 1 74.56 165 ASN B N 1
ATOM 4004 C CA . ASN B 1 165 ? 21.797 -21.391 4.375 1 74.56 165 ASN B CA 1
ATOM 4005 C C . ASN B 1 165 ? 20.594 -20.641 4.965 1 74.56 165 ASN B C 1
ATOM 4007 O O . ASN B 1 165 ? 20.219 -19.578 4.469 1 74.56 165 ASN B O 1
ATOM 4011 N N . LYS B 1 166 ? 20.125 -21.391 5.898 1 65.31 166 LYS B N 1
ATOM 4012 C CA . LYS B 1 166 ? 18.938 -20.891 6.602 1 65.31 166 LYS B CA 1
ATOM 4013 C C . LYS B 1 166 ? 19.25 -19.594 7.344 1 65.31 166 LYS B C 1
ATOM 4015 O O . LYS B 1 166 ? 18.328 -18.859 7.707 1 65.31 166 LYS B O 1
ATOM 4020 N N . SER B 1 167 ? 20.484 -19.406 7.418 1 65.94 167 SER B N 1
ATOM 4021 C CA . SER B 1 167 ? 20.828 -18.188 8.141 1 65.94 167 SER B CA 1
ATOM 4022 C C . SER B 1 167 ? 20.422 -16.953 7.359 1 65.94 167 SER B C 1
ATOM 4024 O O . SER B 1 167 ? 20.438 -15.836 7.898 1 65.94 167 SER B O 1
ATOM 4026 N N . PHE B 1 168 ? 20.047 -17.188 6.195 1 71.5 168 PHE B N 1
ATOM 4027 C CA . PHE B 1 168 ? 19.594 -16.062 5.371 1 71.5 168 PHE B CA 1
ATOM 4028 C C . PHE B 1 168 ? 18.391 -15.383 5.984 1 71.5 168 PHE B C 1
ATOM 4030 O O . PHE B 1 168 ? 18.234 -14.164 5.867 1 71.5 168 PHE B O 1
ATOM 4037 N N . SER B 1 169 ? 17.672 -16.266 6.566 1 64.81 169 SER B N 1
ATOM 4038 C CA . SER B 1 169 ? 16.469 -15.734 7.195 1 64.81 169 SER B CA 1
ATOM 4039 C C . SER B 1 169 ? 16.719 -15.336 8.641 1 64.81 169 SER B C 1
ATOM 4041 O O . SER B 1 169 ? 15.906 -14.656 9.266 1 64.81 169 SER B O 1
ATOM 4043 N N . SER B 1 170 ? 17.875 -15.969 9.258 1 60.16 170 SER B N 1
ATOM 4044 C CA . SER B 1 170 ? 18.141 -15.953 10.695 1 60.16 170 SER B CA 1
ATOM 4045 C C . SER B 1 170 ? 18.797 -14.641 11.109 1 60.16 170 SER B C 1
ATOM 4047 O O . SER B 1 170 ? 19.953 -14.375 10.75 1 60.16 170 SER B O 1
ATOM 4049 N N . GLY B 1 171 ? 18.188 -13.586 11.062 1 58.47 171 GLY B N 1
ATOM 4050 C CA . GLY B 1 171 ? 18.672 -12.414 11.781 1 58.47 171 GLY B CA 1
ATOM 4051 C C . GLY B 1 171 ? 18.438 -12.5 13.281 1 58.47 171 GLY B C 1
ATOM 4052 O O . GLY B 1 171 ? 18 -11.531 13.898 1 58.47 171 GLY B O 1
ATOM 4053 N N . GLY B 1 172 ? 18.562 -13.758 13.82 1 51.75 172 GLY B N 1
ATOM 4054 C CA . GLY B 1 172 ? 18.25 -13.961 15.227 1 51.75 172 GLY B CA 1
ATOM 4055 C C . GLY B 1 172 ? 19.031 -13.031 16.141 1 51.75 172 GLY B C 1
ATOM 4056 O O . GLY B 1 172 ? 19.938 -12.32 15.703 1 51.75 172 GLY B O 1
ATOM 4057 N N . PHE B 1 173 ? 18.562 -12.875 17.422 1 52.69 173 PHE B N 1
ATOM 4058 C CA . PHE B 1 173 ? 19.094 -11.953 18.406 1 52.69 173 PHE B CA 1
ATOM 4059 C C . PHE B 1 173 ? 20.547 -12.297 18.75 1 52.69 173 PHE B C 1
ATOM 4061 O O . PHE B 1 173 ? 21.328 -11.422 19.094 1 52.69 173 PHE B O 1
ATOM 4068 N N . LEU B 1 174 ? 20.984 -13.523 18.469 1 51.09 174 LEU B N 1
ATOM 4069 C CA . LEU B 1 174 ? 22.297 -13.891 19 1 51.09 174 LEU B CA 1
ATOM 4070 C C . LEU B 1 174 ? 23.281 -14.211 17.891 1 51.09 174 LEU B C 1
ATOM 4072 O O . LEU B 1 174 ? 24.5 -14.141 18.094 1 51.09 174 LEU B O 1
ATOM 4076 N N . GLY B 1 175 ? 22.766 -14.414 16.688 1 61.47 175 GLY B N 1
ATOM 4077 C CA . GLY B 1 175 ? 23.719 -14.891 15.68 1 61.47 175 GLY B CA 1
ATOM 4078 C C . GLY B 1 175 ? 24.078 -13.836 14.656 1 61.47 175 GLY B C 1
ATOM 4079 O O . GLY B 1 175 ? 23.641 -12.688 14.758 1 61.47 175 GLY B O 1
ATOM 4080 N N . LYS B 1 176 ? 25.156 -14.156 13.914 1 70.44 176 LYS B N 1
ATOM 4081 C CA . LYS B 1 176 ? 25.609 -13.25 12.859 1 70.44 176 LYS B CA 1
ATOM 4082 C C . LYS B 1 176 ? 24.484 -12.953 11.875 1 70.44 176 LYS B C 1
ATOM 4084 O O . LYS B 1 176 ? 23.797 -13.867 11.422 1 70.44 176 LYS B O 1
ATOM 4089 N N . LYS B 1 177 ? 24.297 -11.625 11.656 1 82.75 177 LYS B N 1
ATOM 4090 C CA . LYS B 1 177 ? 23.25 -11.18 10.758 1 82.75 177 LYS B CA 1
ATOM 4091 C C . LYS B 1 177 ? 23.797 -10.891 9.359 1 82.75 177 LYS B C 1
ATOM 4093 O O . LYS B 1 177 ? 24.891 -10.336 9.219 1 82.75 177 LYS B O 1
ATOM 4098 N N . ARG B 1 178 ? 23.062 -11.406 8.414 1 86 178 ARG B N 1
ATOM 4099 C CA . ARG B 1 178 ? 23.453 -11.031 7.059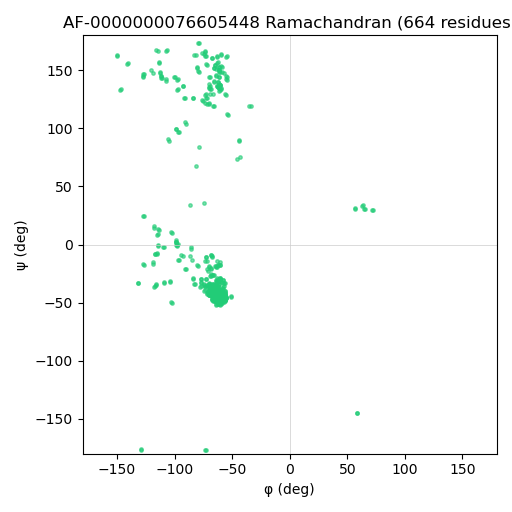 1 86 178 ARG B CA 1
ATOM 4100 C C . ARG B 1 178 ? 23.203 -9.547 6.809 1 86 178 ARG B C 1
ATOM 4102 O O . ARG B 1 178 ? 22.391 -8.922 7.496 1 86 178 ARG B O 1
ATOM 4109 N N . ALA B 1 179 ? 23.906 -9.086 5.785 1 88.5 179 ALA B N 1
ATOM 4110 C CA . ALA B 1 179 ? 23.594 -7.738 5.316 1 88.5 179 ALA B CA 1
ATOM 4111 C C . ALA B 1 179 ? 22.172 -7.672 4.766 1 88.5 179 ALA B C 1
ATOM 4113 O O . ALA B 1 179 ? 21.656 -8.656 4.23 1 88.5 179 ALA B O 1
ATOM 4114 N N . PRO B 1 180 ? 21.531 -6.527 4.977 1 92.69 180 PRO B N 1
ATOM 4115 C CA . PRO B 1 180 ? 20.203 -6.414 4.359 1 92.69 180 PRO B CA 1
ATOM 4116 C C . PRO B 1 180 ? 20.25 -6.496 2.834 1 92.69 180 PRO B C 1
ATOM 4118 O O . PRO B 1 180 ? 21.203 -6.012 2.217 1 92.69 180 PRO B O 1
ATOM 4121 N N . HIS B 1 181 ? 19.281 -7.195 2.281 1 94.19 181 HIS B N 1
ATOM 4122 C CA . HIS B 1 181 ? 19.219 -7.188 0.824 1 94.19 181 HIS B CA 1
ATOM 4123 C C . HIS B 1 181 ? 18.578 -5.902 0.308 1 94.19 181 HIS B C 1
ATOM 4125 O O . HIS B 1 181 ? 18.062 -5.102 1.092 1 94.19 181 HIS B O 1
ATOM 4131 N N . ALA B 1 182 ? 18.578 -5.715 -0.959 1 95.56 182 ALA B N 1
ATOM 4132 C CA . ALA B 1 182 ? 18.281 -4.449 -1.625 1 95.56 182 ALA B CA 1
ATOM 4133 C C . ALA B 1 182 ? 16.859 -3.98 -1.291 1 95.56 182 ALA B C 1
ATOM 4135 O O . ALA B 1 182 ? 16.641 -2.789 -1.078 1 95.56 182 ALA B O 1
ATOM 4136 N N . LEU B 1 183 ? 15.875 -4.879 -1.25 1 96.5 183 LEU B N 1
ATOM 4137 C CA . LEU B 1 183 ? 14.492 -4.516 -0.97 1 96.5 183 LEU B CA 1
ATOM 4138 C C . LEU B 1 183 ? 14.328 -4.074 0.48 1 96.5 183 LEU B C 1
ATOM 4140 O O . LEU B 1 183 ? 13.562 -3.156 0.772 1 96.5 183 LEU B O 1
ATOM 4144 N N . GLU B 1 184 ? 15.008 -4.723 1.382 1 96.44 184 GLU B N 1
ATOM 4145 C CA . GLU B 1 184 ? 15 -4.305 2.781 1 96.44 184 GLU B CA 1
ATOM 4146 C C . GLU B 1 184 ? 15.547 -2.891 2.939 1 96.44 184 GLU B C 1
ATOM 4148 O O . GLU B 1 184 ? 14.93 -2.053 3.602 1 96.44 184 GLU B O 1
ATOM 4153 N N . VAL B 1 185 ? 16.672 -2.65 2.27 1 96.12 185 VAL B N 1
ATOM 4154 C CA . VAL B 1 185 ? 17.297 -1.335 2.328 1 96.12 185 VAL B CA 1
ATOM 4155 C C . VAL B 1 185 ? 16.344 -0.283 1.757 1 96.12 185 VAL B C 1
ATOM 4157 O O . VAL B 1 185 ? 16.188 0.792 2.338 1 96.12 185 VAL B O 1
ATOM 4160 N N . ALA B 1 186 ? 15.727 -0.615 0.655 1 96.19 186 ALA B N 1
ATOM 4161 C CA . ALA B 1 186 ? 14.82 0.315 -0.007 1 96.19 186 ALA B CA 1
ATOM 4162 C C . ALA B 1 186 ? 13.711 0.76 0.938 1 96.19 186 ALA B C 1
ATOM 4164 O O . ALA B 1 186 ? 13.422 1.954 1.05 1 96.19 186 ALA B O 1
ATOM 4165 N N . HIS B 1 187 ? 13.117 -0.125 1.659 1 96.75 187 HIS B N 1
ATOM 4166 C CA . HIS B 1 187 ? 11.953 0.199 2.477 1 96.75 187 HIS B CA 1
ATOM 4167 C C . HIS B 1 187 ? 12.375 0.783 3.822 1 96.75 187 HIS B C 1
ATOM 4169 O O . HIS B 1 187 ? 11.641 1.59 4.406 1 96.75 187 HIS B O 1
ATOM 4175 N N . ILE B 1 188 ? 13.539 0.387 4.301 1 96.94 188 ILE B N 1
ATOM 4176 C CA . ILE B 1 188 ? 14.07 1.043 5.492 1 96.94 188 ILE B CA 1
ATOM 4177 C C . ILE B 1 188 ? 14.297 2.525 5.207 1 96.94 188 ILE B C 1
ATOM 4179 O O . ILE B 1 188 ? 13.898 3.387 5.992 1 96.94 188 ILE B O 1
ATOM 4183 N N . PHE B 1 189 ? 14.867 2.834 4.086 1 95.25 189 PHE B N 1
ATOM 4184 C CA . PHE B 1 189 ? 15.109 4.223 3.705 1 95.25 189 PHE B CA 1
ATOM 4185 C C . PHE B 1 189 ? 13.797 4.977 3.541 1 95.25 189 PHE B C 1
ATOM 4187 O O . PHE B 1 189 ? 13.68 6.129 3.961 1 95.25 189 PHE B O 1
ATOM 4194 N N . ASP B 1 190 ? 12.875 4.375 2.898 1 95.81 190 ASP B N 1
ATOM 4195 C CA . ASP B 1 190 ? 11.578 5.004 2.688 1 95.81 190 ASP B CA 1
ATOM 4196 C C . ASP B 1 190 ? 10.914 5.363 4.02 1 95.81 190 ASP B C 1
ATOM 4198 O O . ASP B 1 190 ? 10.406 6.473 4.184 1 95.81 190 ASP B O 1
ATOM 4202 N N . ASN B 1 191 ? 10.922 4.453 4.941 1 97.5 191 ASN B N 1
ATOM 4203 C CA . ASN B 1 191 ? 10.32 4.68 6.254 1 97.5 191 ASN B CA 1
ATOM 4204 C C . ASN B 1 191 ? 11.086 5.734 7.043 1 97.5 191 ASN B C 1
ATOM 4206 O O . ASN B 1 191 ? 10.484 6.559 7.73 1 97.5 191 ASN B O 1
ATOM 4210 N N . LEU B 1 192 ? 12.398 5.699 6.914 1 97.75 192 LEU B N 1
ATOM 4211 C CA . LEU B 1 192 ? 13.219 6.699 7.582 1 97.75 192 LEU B CA 1
ATOM 4212 C C . LEU B 1 192 ? 12.891 8.102 7.07 1 97.75 192 LEU B C 1
ATOM 4214 O O . LEU B 1 192 ? 12.734 9.031 7.859 1 97.75 192 LEU B O 1
ATOM 4218 N N . ASN B 1 193 ? 12.773 8.188 5.801 1 96.56 193 ASN B N 1
ATOM 4219 C CA . ASN B 1 193 ? 12.43 9.477 5.223 1 96.56 193 ASN B CA 1
ATOM 4220 C C . ASN B 1 193 ? 11.086 9.984 5.742 1 96.56 193 ASN B C 1
ATOM 4222 O O . ASN B 1 193 ? 10.945 11.172 6.047 1 96.56 193 ASN B O 1
ATOM 4226 N N . ASN B 1 194 ? 10.141 9.117 5.809 1 97.31 194 ASN B N 1
ATOM 4227 C CA . ASN B 1 194 ? 8.828 9.477 6.324 1 97.31 194 ASN B CA 1
ATOM 4228 C C . ASN B 1 194 ? 8.898 9.93 7.781 1 97.31 194 ASN B C 1
ATOM 4230 O O . ASN B 1 194 ? 8.281 10.93 8.156 1 97.31 194 ASN B O 1
ATOM 4234 N N . ASP B 1 195 ? 9.641 9.195 8.562 1 98.38 195 ASP B N 1
ATOM 4235 C CA . ASP B 1 195 ? 9.734 9.484 9.992 1 98.38 195 ASP B CA 1
ATOM 4236 C C . ASP B 1 195 ? 10.477 10.797 10.242 1 98.38 195 ASP B C 1
ATOM 4238 O O . ASP B 1 195 ? 10.109 11.562 11.133 1 98.38 195 ASP B O 1
ATOM 4242 N N . VAL B 1 196 ? 11.508 11.023 9.469 1 98.44 196 VAL B N 1
ATOM 4243 C CA . VAL B 1 196 ? 12.281 12.258 9.578 1 98.44 196 VAL B CA 1
ATOM 4244 C C . VAL B 1 196 ? 11.391 13.453 9.25 1 98.44 196 VAL B C 1
ATOM 4246 O O . VAL B 1 196 ? 11.383 14.445 9.984 1 98.44 196 VAL B O 1
ATOM 4249 N N . THR B 1 197 ? 10.656 13.367 8.227 1 98.44 197 THR B N 1
ATOM 4250 C CA . THR B 1 197 ? 9.742 14.43 7.832 1 98.44 197 THR B CA 1
ATOM 4251 C C . THR B 1 197 ? 8.648 14.617 8.875 1 98.44 197 THR B C 1
ATOM 4253 O O . THR B 1 197 ? 8.297 15.75 9.219 1 98.44 197 THR B O 1
ATOM 4256 N N . SER B 1 198 ? 8.117 13.508 9.359 1 98.69 198 SER B N 1
ATOM 4257 C CA . SER B 1 198 ? 7.07 13.547 10.375 1 98.69 198 SER B CA 1
ATOM 4258 C C . SER B 1 198 ? 7.551 14.25 11.641 1 98.69 198 SER B C 1
ATOM 4260 O O . SER B 1 198 ? 6.828 15.055 12.219 1 98.69 198 SER B O 1
ATOM 4262 N N . LYS B 1 199 ? 8.719 13.914 12.055 1 98.81 199 LYS B N 1
ATOM 4263 C CA . LYS B 1 199 ? 9.281 14.516 13.258 1 98.81 199 LYS B CA 1
ATOM 4264 C C . LYS B 1 199 ? 9.414 16.031 13.109 1 98.81 199 LYS B C 1
ATOM 4266 O O . LYS B 1 199 ? 9.016 16.781 14 1 98.81 199 LYS B O 1
ATOM 4271 N N . ALA B 1 200 ? 9.953 16.438 12 1 98.75 200 ALA B N 1
ATOM 4272 C CA . ALA B 1 200 ? 10.109 17.875 11.75 1 98.75 200 ALA B CA 1
ATOM 4273 C C . ALA B 1 200 ? 8.758 18.578 11.742 1 98.75 200 ALA B C 1
ATOM 4275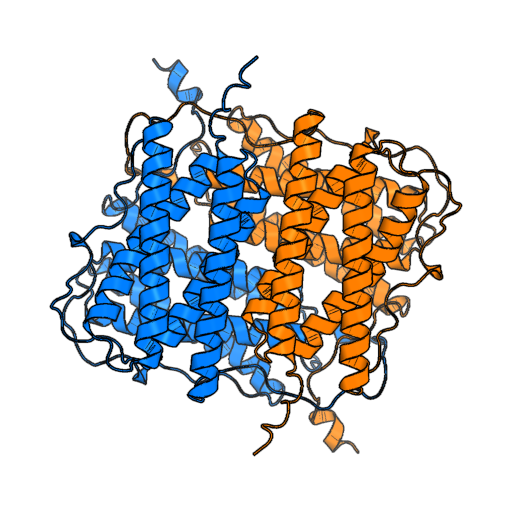 O O . ALA B 1 200 ? 8.625 19.688 12.289 1 98.75 200 ALA B O 1
ATOM 4276 N N . LEU B 1 201 ? 7.824 17.984 11.117 1 98.81 201 LEU B N 1
ATOM 4277 C CA . LEU B 1 201 ? 6.488 18.562 11.062 1 98.81 201 LEU B CA 1
ATOM 4278 C C . LEU B 1 201 ? 5.906 18.703 12.469 1 98.81 201 LEU B C 1
ATOM 4280 O O . LEU B 1 201 ? 5.297 19.734 12.781 1 98.81 201 LEU B O 1
ATOM 4284 N N . ILE B 1 202 ? 6.082 17.703 13.312 1 98.81 202 ILE B N 1
ATOM 4285 C CA . ILE B 1 202 ? 5.562 17.734 14.68 1 98.81 202 ILE B CA 1
ATOM 4286 C C . ILE B 1 202 ? 6.23 18.859 15.461 1 98.81 202 ILE B C 1
ATOM 4288 O O . ILE B 1 202 ? 5.578 19.531 16.266 1 98.81 202 ILE B O 1
ATOM 4292 N N . ILE B 1 203 ? 7.516 19.016 15.242 1 98.69 203 ILE B N 1
ATOM 4293 C CA . ILE B 1 203 ? 8.227 20.094 15.906 1 98.69 203 ILE B CA 1
ATOM 4294 C C . ILE B 1 203 ? 7.57 21.438 15.547 1 98.69 203 ILE B C 1
ATOM 4296 O O . ILE B 1 203 ? 7.301 22.25 16.422 1 98.69 203 ILE B O 1
ATOM 4300 N N . GLY B 1 204 ? 7.277 21.625 14.297 1 98.56 204 GLY B N 1
ATOM 4301 C CA . GLY B 1 204 ? 6.594 22.844 13.875 1 98.56 204 GLY B CA 1
ATOM 4302 C C . GLY B 1 204 ? 5.219 23 14.492 1 98.56 204 GLY B C 1
ATOM 4303 O O . GLY B 1 204 ? 4.867 24.078 14.977 1 98.56 204 GLY B O 1
ATOM 4304 N N . PHE B 1 205 ? 4.426 21.938 14.477 1 98.62 205 PHE B N 1
ATOM 4305 C CA . PHE B 1 205 ? 3.09 21.953 15.062 1 98.62 205 PHE B CA 1
ATOM 4306 C C . PHE B 1 205 ? 3.156 22.266 16.562 1 98.62 205 PHE B C 1
ATOM 4308 O O . PHE B 1 205 ? 2.375 23.062 17.062 1 98.62 205 PHE B O 1
ATOM 4315 N N . TYR B 1 206 ? 4.066 21.625 17.203 1 98.12 206 TYR B N 1
ATOM 4316 C CA . TYR B 1 206 ? 4.227 21.703 18.641 1 98.12 206 TYR B CA 1
ATOM 4317 C C . TYR B 1 206 ? 4.449 23.156 19.078 1 98.12 206 TYR B C 1
ATOM 4319 O O . TYR B 1 206 ? 3.953 23.562 20.125 1 98.12 206 TYR B O 1
ATOM 4327 N N . GLN B 1 207 ? 5.152 23.938 18.297 1 97.19 207 GLN B N 1
ATOM 4328 C CA . GLN B 1 207 ? 5.535 25.312 18.609 1 97.19 207 GLN B CA 1
ATOM 4329 C C . GLN B 1 207 ? 4.312 26.219 18.688 1 97.19 207 GLN B C 1
ATOM 4331 O O . GLN B 1 207 ? 4.316 27.203 19.422 1 97.19 207 GLN B O 1
ATOM 4336 N N . GLY B 1 208 ? 3.244 25.844 17.984 1 95.75 208 GLY B N 1
ATOM 4337 C CA . GLY B 1 208 ? 2.094 26.734 17.922 1 95.75 208 GLY B CA 1
ATOM 4338 C C . GLY B 1 208 ? 0.861 26.156 18.594 1 95.75 208 GLY B C 1
ATOM 4339 O O . GLY B 1 208 ? -0.179 26.828 18.656 1 95.75 208 GLY B O 1
ATOM 4340 N N . THR B 1 209 ? 0.931 24.953 19.125 1 97.25 209 THR B N 1
ATOM 4341 C CA . THR B 1 209 ? -0.217 24.266 19.703 1 97.25 209 THR B CA 1
ATOM 4342 C C . THR B 1 209 ? -0.645 24.953 21 1 97.25 209 THR B C 1
ATOM 4344 O O . THR B 1 209 ? 0.197 25.438 21.766 1 97.25 209 THR B O 1
ATOM 4347 N N . GLN B 1 210 ? -1.966 25 21.266 1 96.06 210 GLN B N 1
ATOM 4348 C CA . GLN B 1 210 ? -2.486 25.688 22.453 1 96.06 210 GLN B CA 1
ATOM 4349 C C . GLN B 1 210 ? -3.166 24.703 23.406 1 96.06 210 GLN B C 1
ATOM 4351 O O . GLN B 1 210 ? -3.141 24.906 24.625 1 96.06 210 GLN B O 1
ATOM 4356 N N . ASP B 1 211 ? -3.783 23.734 22.922 1 96.56 211 ASP B N 1
ATOM 4357 C CA . ASP B 1 211 ? -4.457 22.734 23.734 1 96.56 211 ASP B CA 1
ATOM 4358 C C . ASP B 1 211 ? -3.445 21.812 24.422 1 96.56 211 ASP B C 1
ATOM 4360 O O . ASP B 1 211 ? -2.58 21.234 23.75 1 96.56 211 ASP B O 1
ATOM 4364 N N . LYS B 1 212 ? -3.615 21.656 25.719 1 97.12 212 LYS B N 1
ATOM 4365 C CA . LYS B 1 212 ? -2.643 20.891 26.5 1 97.12 212 LYS B CA 1
ATOM 4366 C C . LYS B 1 212 ? -2.623 19.422 26.078 1 97.12 212 LYS B C 1
ATOM 4368 O O . LYS B 1 212 ? -1.559 18.812 26 1 97.12 212 LYS B O 1
ATOM 4373 N N . LYS B 1 213 ? -3.746 18.844 25.875 1 97.81 213 LYS B N 1
ATOM 4374 C CA . LYS B 1 213 ? -3.822 17.438 25.469 1 97.81 213 LYS B CA 1
ATOM 4375 C C . LYS B 1 213 ? -3.205 17.234 24.094 1 97.81 213 LYS B C 1
ATOM 4377 O O . LYS B 1 213 ? -2.523 16.234 23.859 1 97.81 213 LYS B O 1
ATOM 4382 N N . VAL B 1 214 ? -3.457 18.141 23.234 1 98.5 214 VAL B N 1
ATOM 4383 C CA . VAL B 1 214 ? -2.883 18.062 21.891 1 98.5 214 VAL B CA 1
ATOM 4384 C C . VAL B 1 214 ? -1.366 18.234 21.969 1 98.5 214 VAL B C 1
ATOM 4386 O O . VAL B 1 214 ? -0.622 17.547 21.266 1 98.5 214 VAL B O 1
ATOM 4389 N N . LYS B 1 215 ? -0.939 19.125 22.797 1 98.31 215 LYS B N 1
ATOM 4390 C CA . LYS B 1 215 ? 0.492 19.344 22.984 1 98.31 215 LYS B CA 1
ATOM 4391 C C . LYS B 1 215 ? 1.184 18.062 23.453 1 98.31 215 LYS B C 1
ATOM 4393 O O . LYS B 1 215 ? 2.234 17.703 22.922 1 98.31 215 LYS B O 1
ATOM 4398 N N . GLU B 1 216 ? 0.615 17.406 24.422 1 98.56 216 GLU B N 1
ATOM 4399 C CA . GLU B 1 216 ? 1.158 16.156 24.922 1 98.56 216 GLU B CA 1
ATOM 4400 C C . GLU B 1 216 ? 1.146 15.086 23.828 1 98.56 216 GLU B C 1
ATOM 4402 O O . GLU B 1 216 ? 2.088 14.297 23.703 1 98.56 216 GLU B O 1
ATOM 4407 N N . PHE B 1 217 ? 0.087 15.047 23.141 1 98.75 217 PHE B N 1
ATOM 4408 C CA . PHE B 1 217 ? -0.051 14.117 22.016 1 98.75 217 PHE B CA 1
ATOM 4409 C C . PHE B 1 217 ? 1.063 14.32 21 1 98.75 217 PHE B C 1
ATOM 4411 O O . PHE B 1 217 ? 1.69 13.359 20.562 1 98.75 217 PHE B O 1
ATOM 4418 N N . LEU B 1 218 ? 1.3 15.539 20.625 1 98.81 218 LEU B N 1
ATOM 4419 C CA . LEU B 1 218 ? 2.342 15.852 19.656 1 98.81 218 LEU B CA 1
ATOM 4420 C C . LEU B 1 218 ? 3.717 15.469 20.203 1 98.81 218 LEU B C 1
ATOM 4422 O O . LEU B 1 218 ? 4.551 14.938 19.453 1 98.81 218 LEU B O 1
ATOM 4426 N N . GLU B 1 219 ? 3.947 15.727 21.422 1 98.69 219 GLU B N 1
ATOM 4427 C CA . GLU B 1 219 ? 5.219 15.367 22.047 1 98.69 219 GLU B CA 1
ATOM 4428 C C . GLU B 1 219 ? 5.449 13.859 22 1 98.69 219 GLU B C 1
ATOM 4430 O O . GLU B 1 219 ? 6.562 13.406 21.734 1 98.69 219 GLU B O 1
ATOM 4435 N N . ARG B 1 220 ? 4.453 13.109 22.281 1 98.69 220 ARG B N 1
ATOM 4436 C CA . ARG B 1 220 ? 4.559 11.656 22.203 1 98.69 220 ARG B CA 1
ATOM 4437 C C . ARG B 1 220 ? 4.859 11.211 20.781 1 98.69 220 ARG B C 1
ATOM 4439 O O . ARG B 1 220 ? 5.648 10.281 20.562 1 98.69 220 ARG B O 1
ATOM 4446 N N . GLY B 1 221 ? 4.184 11.836 19.797 1 98.75 221 GLY B N 1
ATOM 4447 C CA . GLY B 1 221 ? 4.465 11.516 18.406 1 98.75 221 GLY B CA 1
ATOM 4448 C C . GLY B 1 221 ? 5.902 11.789 18 1 98.75 221 GLY B C 1
ATOM 4449 O O . GLY B 1 221 ? 6.512 10.992 17.281 1 98.75 221 GLY B O 1
ATOM 4450 N N . LYS B 1 222 ? 6.414 12.93 18.484 1 98.75 222 LYS B N 1
ATOM 4451 C CA . LYS B 1 222 ? 7.816 13.258 18.25 1 98.75 222 LYS B CA 1
ATOM 4452 C C . LYS B 1 222 ? 8.742 12.18 18.797 1 98.75 222 LYS B C 1
ATOM 4454 O O . LYS B 1 222 ? 9.688 11.766 18.125 1 98.75 222 LYS B O 1
ATOM 4459 N N . ASN B 1 223 ? 8.453 11.711 19.953 1 98.69 223 ASN B N 1
ATOM 4460 C CA . ASN B 1 223 ? 9.273 10.695 20.609 1 98.69 223 ASN B CA 1
ATOM 4461 C C . ASN B 1 223 ? 9.18 9.344 19.891 1 98.69 223 ASN B C 1
ATOM 4463 O O . ASN B 1 223 ? 10.164 8.609 19.797 1 98.69 223 ASN B O 1
ATOM 4467 N N . ILE B 1 224 ? 8.016 9.008 19.406 1 98.81 224 ILE B N 1
ATOM 4468 C CA . ILE B 1 224 ? 7.84 7.781 18.641 1 98.81 224 ILE B CA 1
ATOM 4469 C C . ILE B 1 224 ? 8.68 7.848 17.359 1 98.81 224 ILE B C 1
ATOM 4471 O O . ILE B 1 224 ? 9.391 6.895 17.031 1 98.81 224 ILE B O 1
ATOM 4475 N N . ASN B 1 225 ? 8.609 9 16.703 1 98.75 225 ASN B N 1
ATOM 4476 C CA . ASN B 1 225 ? 9.43 9.172 15.516 1 98.75 225 ASN B CA 1
ATOM 4477 C C . ASN B 1 225 ? 10.922 9.023 15.828 1 98.75 225 ASN B C 1
ATOM 4479 O O . ASN B 1 225 ? 11.656 8.375 15.086 1 98.75 225 ASN B O 1
ATOM 4483 N N . LYS B 1 226 ? 11.359 9.68 16.891 1 98.62 226 LYS B N 1
ATOM 4484 C CA . LYS B 1 226 ? 12.758 9.578 17.297 1 98.62 226 LYS B CA 1
ATOM 4485 C C . LYS B 1 226 ? 13.172 8.125 17.516 1 98.62 226 LYS B C 1
ATOM 4487 O O . LYS B 1 226 ? 14.227 7.699 17.047 1 98.62 226 LYS B O 1
ATOM 4492 N N . LYS B 1 227 ? 12.359 7.422 18.203 1 98.62 227 LYS B N 1
ATOM 4493 C CA . LYS B 1 227 ? 12.609 6.016 18.484 1 98.62 227 LYS B CA 1
ATOM 4494 C C . LYS B 1 227 ? 12.695 5.203 17.188 1 98.62 227 LYS B C 1
ATOM 4496 O O . LYS B 1 227 ? 13.602 4.387 17.016 1 98.62 227 LYS B O 1
ATOM 4501 N N . HIS B 1 228 ? 11.734 5.332 16.297 1 98.75 228 HIS B N 1
ATOM 4502 C CA . HIS B 1 228 ? 11.711 4.602 15.047 1 98.75 228 HIS B CA 1
ATOM 4503 C C . HIS B 1 228 ? 12.922 4.941 14.18 1 98.75 228 HIS B C 1
ATOM 4505 O O . HIS B 1 228 ? 13.523 4.055 13.57 1 98.75 228 HIS B O 1
ATOM 4511 N N . ILE B 1 229 ? 13.25 6.23 14.109 1 98.56 229 ILE B N 1
ATOM 4512 C CA . ILE B 1 229 ? 14.43 6.668 13.359 1 98.56 229 ILE B CA 1
ATOM 4513 C C . ILE B 1 229 ? 15.672 5.969 13.898 1 98.56 229 ILE B C 1
ATOM 4515 O O . ILE B 1 229 ? 16.484 5.457 13.125 1 98.56 229 ILE B O 1
ATOM 4519 N N . GLU B 1 230 ? 15.797 5.926 15.203 1 98.38 230 GLU B N 1
ATOM 4520 C CA . GLU B 1 230 ? 16.953 5.281 15.82 1 98.38 230 GLU B CA 1
ATOM 4521 C C . GLU B 1 230 ? 17.016 3.795 15.477 1 98.38 230 GLU B C 1
ATOM 4523 O O . GLU B 1 230 ? 18.062 3.273 15.109 1 98.38 230 GLU B O 1
ATOM 4528 N N . LEU B 1 231 ? 15.922 3.09 15.609 1 98 231 LEU B N 1
ATOM 4529 C CA . LEU B 1 231 ? 15.852 1.656 15.344 1 98 231 LEU B CA 1
ATOM 4530 C C . LEU B 1 231 ? 16.25 1.348 13.906 1 98 231 LEU B C 1
ATOM 4532 O O . LEU B 1 231 ? 17.062 0.457 13.656 1 98 231 LEU B O 1
ATOM 4536 N N . LEU B 1 232 ? 15.711 2.062 12.984 1 97.75 232 LEU B N 1
ATOM 4537 C CA . LEU B 1 232 ? 15.945 1.792 11.57 1 97.75 232 LEU B CA 1
ATOM 4538 C C . LEU B 1 232 ? 17.344 2.244 11.156 1 97.75 232 LEU B C 1
ATOM 4540 O O . LEU B 1 232 ? 18 1.58 10.352 1 97.75 232 LEU B O 1
ATOM 4544 N N . THR B 1 233 ? 17.75 3.391 11.688 1 97.5 233 THR B N 1
ATOM 4545 C CA . THR B 1 233 ? 19.109 3.875 11.422 1 97.5 233 THR B CA 1
ATOM 4546 C C . THR B 1 233 ? 20.141 2.854 11.883 1 97.5 233 THR B C 1
ATOM 4548 O O . THR B 1 233 ? 21.141 2.629 11.195 1 97.5 233 THR B O 1
ATOM 4551 N N . ASN B 1 234 ? 19.906 2.238 13.016 1 96.12 234 ASN B N 1
ATOM 4552 C CA . ASN B 1 234 ? 20.844 1.255 13.547 1 96.12 234 ASN B CA 1
ATOM 4553 C C . ASN B 1 234 ? 20.984 0.052 12.625 1 96.12 234 ASN B C 1
ATOM 4555 O O . ASN B 1 234 ? 22.078 -0.52 12.5 1 96.12 234 ASN B O 1
ATOM 4559 N N . ILE B 1 235 ? 19.953 -0.378 11.953 1 94.12 235 ILE B N 1
ATOM 4560 C CA . ILE B 1 235 ? 20.016 -1.483 11.008 1 94.12 235 ILE B CA 1
ATOM 4561 C C . ILE B 1 235 ? 20.969 -1.123 9.859 1 94.12 235 ILE B C 1
ATOM 4563 O O . ILE B 1 235 ? 21.797 -1.932 9.461 1 94.12 235 ILE B O 1
ATOM 4567 N N . LEU B 1 236 ? 20.828 0.093 9.312 1 94 236 LEU B N 1
ATOM 4568 C CA . LEU B 1 236 ? 21.672 0.546 8.203 1 94 236 LEU B CA 1
ATOM 4569 C C . LEU B 1 236 ? 23.125 0.684 8.648 1 94 236 LEU B C 1
ATOM 4571 O O . LEU B 1 236 ? 24.031 0.201 7.969 1 94 236 LEU B O 1
ATOM 4575 N N . ASN B 1 237 ? 23.297 1.261 9.797 1 92.94 237 ASN B N 1
ATOM 4576 C CA . ASN B 1 237 ? 24.641 1.491 10.297 1 92.94 237 ASN B CA 1
ATOM 4577 C C . ASN B 1 237 ? 25.375 0.179 10.57 1 92.94 237 ASN B C 1
ATOM 4579 O O . ASN B 1 237 ? 26.578 0.078 10.344 1 92.94 237 ASN B O 1
ATOM 4583 N N . ASP B 1 238 ? 24.656 -0.771 11.078 1 89.31 238 ASP B N 1
ATOM 4584 C CA . ASP B 1 238 ? 25.234 -2.086 11.344 1 89.31 238 ASP B CA 1
ATOM 4585 C C . ASP B 1 238 ? 25.75 -2.732 10.055 1 89.31 238 ASP B C 1
ATOM 4587 O O . ASP B 1 238 ? 26.562 -3.652 10.102 1 89.31 238 ASP B O 1
ATOM 4591 N N . SER B 1 239 ? 25.312 -2.248 8.938 1 87.81 239 SER B N 1
ATOM 4592 C CA . SER B 1 239 ? 25.719 -2.779 7.645 1 87.81 239 SER B CA 1
ATOM 4593 C C . SER B 1 239 ? 26.547 -1.755 6.863 1 87.81 239 SER B C 1
ATOM 4595 O O . SER B 1 239 ? 26.625 -1.826 5.637 1 87.81 239 SER B O 1
ATOM 4597 N N . ASP B 1 240 ? 26.969 -0.697 7.562 1 89.94 240 ASP B N 1
ATOM 4598 C CA . ASP B 1 240 ? 27.844 0.351 7.039 1 89.94 240 ASP B CA 1
ATOM 4599 C C . ASP B 1 240 ? 27.156 1.137 5.926 1 89.94 240 ASP B C 1
ATOM 4601 O O . ASP B 1 240 ? 27.781 1.485 4.926 1 89.94 240 ASP B O 1
ATOM 4605 N N . LEU B 1 241 ? 25.891 1.21 6.039 1 92.75 241 LEU B N 1
ATOM 4606 C CA . LEU B 1 241 ? 25.125 2.035 5.105 1 92.75 241 LEU B CA 1
ATOM 4607 C C . LEU B 1 241 ? 24.766 3.371 5.742 1 92.75 241 LEU B C 1
ATOM 4609 O O . LEU B 1 241 ? 24.5 3.441 6.945 1 92.75 241 LEU B O 1
ATOM 4613 N N . PRO B 1 242 ? 24.766 4.395 4.93 1 92.56 242 PRO B N 1
ATOM 4614 C CA . PRO B 1 242 ? 24.359 5.691 5.469 1 92.56 242 PRO B CA 1
ATOM 4615 C C . PRO B 1 242 ? 22.859 5.777 5.719 1 92.56 242 PRO B C 1
ATOM 4617 O O . PRO B 1 242 ? 22.078 5.027 5.121 1 92.56 242 PRO B O 1
ATOM 4620 N N . ALA B 1 243 ? 22.438 6.621 6.617 1 94.38 243 ALA B N 1
ATOM 4621 C CA . ALA B 1 243 ? 21.047 6.945 6.875 1 94.38 243 ALA B CA 1
ATOM 4622 C C . ALA B 1 243 ? 20.734 8.398 6.512 1 94.38 243 ALA B C 1
ATOM 4624 O O . ALA B 1 243 ? 21.641 9.227 6.434 1 94.38 243 ALA B O 1
ATOM 4625 N N . PRO B 1 244 ? 19.422 8.695 6.234 1 94.25 244 PRO B N 1
ATOM 4626 C CA . PRO B 1 244 ? 19.062 10.086 5.953 1 94.25 244 PRO B CA 1
ATOM 4627 C C . PRO B 1 244 ? 19.344 11.016 7.133 1 94.25 244 PRO B C 1
ATOM 4629 O O . PRO B 1 244 ? 19.297 10.586 8.289 1 94.25 244 PRO B O 1
ATOM 4632 N N . THR B 1 245 ? 19.625 12.234 6.777 1 93.94 245 THR B N 1
ATOM 4633 C CA . THR B 1 245 ? 19.859 13.242 7.805 1 93.94 245 THR B CA 1
ATOM 4634 C C . THR B 1 245 ? 18.531 13.758 8.367 1 93.94 245 THR B C 1
ATOM 4636 O O . THR B 1 245 ? 17.516 13.75 7.672 1 93.94 245 THR B O 1
ATOM 4639 N N . LEU B 1 246 ? 18.625 14.125 9.633 1 97.31 246 LEU B N 1
ATOM 4640 C CA . LEU B 1 246 ? 17.484 14.812 10.219 1 97.31 246 LEU B CA 1
ATOM 4641 C C . LEU B 1 246 ? 17.266 16.172 9.547 1 97.31 246 LEU B C 1
ATOM 4643 O O . LEU B 1 246 ? 18.203 16.766 9.031 1 97.31 246 LEU B O 1
ATOM 4647 N N . ILE B 1 247 ? 16.031 16.672 9.586 1 98.19 247 ILE B N 1
ATOM 4648 C CA . ILE B 1 247 ? 15.758 17.938 8.906 1 98.19 247 ILE B CA 1
ATOM 4649 C C . ILE B 1 247 ? 15.086 18.906 9.883 1 98.19 247 ILE B C 1
ATOM 4651 O O . ILE B 1 247 ? 14.344 19.797 9.461 1 98.19 247 ILE B O 1
ATOM 4655 N N . ASP B 1 248 ? 15.289 18.719 11.148 1 97.88 248 ASP B N 1
ATOM 4656 C CA . ASP B 1 248 ? 14.68 19.547 12.188 1 97.88 248 ASP B CA 1
ATOM 4657 C C . ASP B 1 248 ? 15.102 21 12.039 1 97.88 248 ASP B C 1
ATOM 4659 O O . ASP B 1 248 ? 14.359 21.906 12.43 1 97.88 248 ASP B O 1
ATOM 4663 N N . HIS B 1 249 ? 16.281 21.25 11.5 1 97.69 249 HIS B N 1
ATOM 4664 C CA . HIS B 1 249 ? 16.812 22.594 11.352 1 97.69 249 HIS B CA 1
ATOM 4665 C C . HIS B 1 249 ? 16.016 23.406 10.344 1 97.69 249 HIS B C 1
ATOM 4667 O O . HIS B 1 249 ? 16.172 24.625 10.258 1 97.69 249 HIS B O 1
ATOM 4673 N N . LEU B 1 250 ? 15.125 22.75 9.625 1 98.44 250 LEU B N 1
ATOM 4674 C CA . LEU B 1 250 ? 14.305 23.422 8.633 1 98.44 250 LEU B CA 1
ATOM 4675 C C . LEU B 1 250 ? 13.055 24.031 9.273 1 98.44 250 LEU B C 1
ATOM 4677 O O . LEU B 1 250 ? 12.273 24.703 8.602 1 98.44 250 LEU B O 1
ATOM 4681 N N . VAL B 1 251 ? 12.844 23.812 10.555 1 98.56 251 VAL B N 1
ATOM 4682 C CA . VAL B 1 251 ? 11.766 24.438 11.32 1 98.56 251 VAL B CA 1
ATOM 4683 C C . VAL B 1 251 ? 12.25 25.734 11.945 1 98.56 251 VAL B C 1
ATOM 4685 O O . VAL B 1 251 ? 13.297 25.766 12.594 1 98.56 251 VAL B O 1
ATOM 4688 N N . THR B 1 252 ? 11.555 26.781 11.695 1 98.19 252 THR B N 1
ATOM 4689 C CA . THR B 1 252 ? 11.945 28.062 12.273 1 98.19 252 THR B CA 1
ATOM 4690 C C . THR B 1 252 ? 11.633 28.094 13.766 1 98.19 252 THR B C 1
ATOM 4692 O O . THR B 1 252 ? 11.086 27.141 14.312 1 98.19 252 THR B O 1
ATOM 4695 N N . ASP B 1 253 ? 11.875 29.25 14.422 1 96.81 253 ASP B N 1
ATOM 4696 C CA . ASP B 1 253 ? 11.672 29.344 15.867 1 96.81 253 ASP B CA 1
ATOM 4697 C C . ASP B 1 253 ? 10.367 30.078 16.188 1 96.81 253 ASP B C 1
ATOM 4699 O O . ASP B 1 253 ? 10.141 30.469 17.344 1 96.81 253 ASP B O 1
ATOM 4703 N N . SER B 1 254 ? 9.531 30.312 15.188 1 97.69 254 SER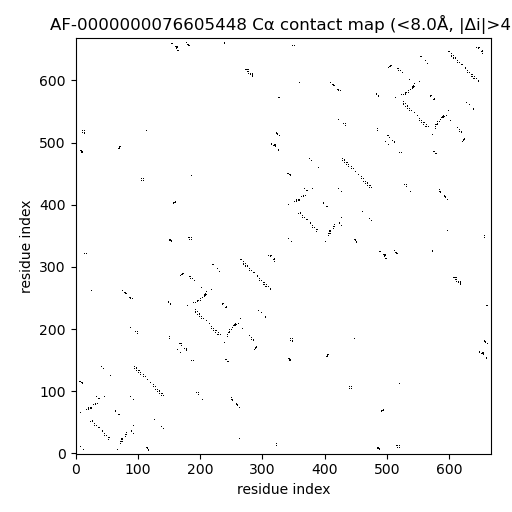 B N 1
ATOM 4704 C CA . SER B 1 254 ? 8.258 30.969 15.43 1 97.69 254 SER B CA 1
ATOM 4705 C C . SER B 1 254 ? 7.379 30.156 16.375 1 97.69 254 SER B C 1
ATOM 4707 O O . SER B 1 254 ? 7.305 28.938 16.266 1 97.69 254 SER B O 1
ATOM 4709 N N . THR B 1 255 ? 6.738 30.766 17.281 1 96.69 255 THR B N 1
ATOM 4710 C CA . THR B 1 255 ? 5.832 30.094 18.203 1 96.69 255 THR B CA 1
ATOM 4711 C C . THR B 1 255 ? 4.395 30.547 18 1 96.69 255 THR B C 1
ATOM 4713 O O . THR B 1 255 ? 3.51 30.234 18.781 1 96.69 255 THR B O 1
ATOM 4716 N N . THR B 1 256 ? 4.215 31.312 16.906 1 97.56 256 THR B N 1
ATOM 4717 C CA . THR B 1 256 ? 2.879 31.781 16.578 1 97.56 256 THR B CA 1
ATOM 4718 C C . THR B 1 256 ? 1.993 30.625 16.109 1 97.56 256 THR B C 1
ATOM 4720 O O . THR B 1 256 ? 2.441 29.766 15.359 1 97.56 256 THR B O 1
ATOM 4723 N N . LYS B 1 257 ? 0.786 30.641 16.578 1 96.56 257 LYS B N 1
ATOM 4724 C CA . LYS B 1 257 ? -0.168 29.609 16.156 1 96.56 257 LYS B CA 1
ATOM 4725 C C . LYS B 1 257 ? -0.493 29.75 14.664 1 96.56 257 LYS B C 1
ATOM 4727 O O . LYS B 1 257 ? -1.043 30.766 14.242 1 96.56 257 LYS B O 1
ATOM 4732 N N . VAL B 1 258 ? -0.185 28.734 13.898 1 98.31 258 VAL B N 1
ATOM 4733 C CA . VAL B 1 258 ? -0.45 28.75 12.461 1 98.31 258 VAL B CA 1
ATOM 4734 C C . VAL B 1 258 ? -1.686 27.891 12.164 1 98.31 258 VAL B C 1
ATOM 4736 O O . VAL B 1 258 ? -2.574 28.328 11.422 1 98.31 258 VAL B O 1
ATOM 4739 N N . PHE B 1 259 ? -1.703 26.688 12.695 1 98.62 259 PHE B N 1
ATOM 4740 C CA . PHE B 1 259 ? -2.746 25.703 12.422 1 98.62 259 PHE B CA 1
ATOM 4741 C C . PHE B 1 259 ? -3.588 25.453 13.672 1 98.62 259 PHE B C 1
ATOM 4743 O O . PHE B 1 259 ? -3.082 25.516 14.789 1 98.62 259 PHE B O 1
ATOM 4750 N N . SER B 1 260 ? -4.871 25.219 13.5 1 98.5 260 SER B N 1
ATOM 4751 C CA . SER B 1 260 ? -5.711 24.859 14.641 1 98.5 260 SER B CA 1
ATOM 4752 C C . SER B 1 260 ? -5.238 23.562 15.289 1 98.5 260 SER B C 1
ATOM 4754 O O . SER B 1 260 ? -4.613 22.734 14.633 1 98.5 260 SER B O 1
ATOM 4756 N N . ASP B 1 261 ? -5.516 23.422 16.578 1 98.5 261 ASP B N 1
ATOM 4757 C CA . ASP B 1 261 ? -5.211 22.156 17.266 1 98.5 261 ASP B CA 1
ATOM 4758 C C . ASP B 1 261 ? -5.906 20.984 16.578 1 98.5 261 ASP B C 1
ATOM 4760 O O . ASP B 1 261 ? -5.352 19.891 16.484 1 98.5 261 ASP B O 1
ATOM 4764 N N . LYS B 1 262 ? -7.082 21.266 16.031 1 98.19 262 LYS B N 1
ATOM 4765 C CA . LYS B 1 262 ? -7.863 20.266 15.312 1 98.19 262 LYS B CA 1
ATOM 4766 C C . LYS B 1 262 ? -7.105 19.719 14.109 1 98.19 262 LYS B C 1
ATOM 4768 O O . LYS B 1 262 ? -6.965 18.516 13.945 1 98.19 262 LYS B O 1
ATOM 4773 N N . ILE B 1 263 ? -6.625 20.594 13.273 1 98.5 263 ILE B N 1
ATOM 4774 C CA . ILE B 1 263 ? -5.988 20.141 12.039 1 98.5 263 ILE B CA 1
ATOM 4775 C C . ILE B 1 263 ? -4.645 19.5 12.359 1 98.5 263 ILE B C 1
ATOM 4777 O O . ILE B 1 263 ? -4.234 18.547 11.688 1 98.5 263 ILE B O 1
ATOM 4781 N N . MET B 1 264 ? -3.9 19.984 13.359 1 98.69 264 MET B N 1
ATOM 4782 C CA . MET B 1 264 ? -2.633 19.359 13.742 1 98.69 264 MET B CA 1
ATOM 4783 C C . MET B 1 264 ? -2.846 17.938 14.211 1 98.69 264 MET B C 1
ATOM 4785 O O . MET B 1 264 ? -2.117 17.031 13.805 1 98.69 264 MET B O 1
ATOM 4789 N N . LEU B 1 265 ? -3.863 17.781 15.031 1 98.44 265 LEU B N 1
ATOM 4790 C CA . LEU B 1 265 ? -4.184 16.469 15.555 1 98.44 265 LEU B CA 1
ATOM 4791 C C . LEU B 1 265 ? -4.629 15.531 14.438 1 98.44 265 LEU B C 1
ATOM 4793 O O . LEU B 1 265 ? -4.133 14.406 14.328 1 98.44 265 LEU B O 1
ATOM 4797 N N . ALA B 1 266 ? -5.523 15.969 13.625 1 98.31 266 ALA B N 1
ATOM 4798 C CA . ALA B 1 266 ? -6.039 15.164 12.516 1 98.31 266 ALA B CA 1
ATOM 4799 C C . ALA B 1 266 ? -4.914 14.766 11.562 1 98.31 266 ALA B C 1
ATOM 4801 O O . ALA B 1 266 ? -4.875 13.633 11.078 1 98.31 266 ALA B O 1
ATOM 4802 N N . HIS B 1 267 ? -4.07 15.703 11.281 1 98.56 267 HIS B N 1
ATOM 4803 C CA . HIS B 1 267 ? -2.951 15.453 10.375 1 98.56 267 HIS B CA 1
ATOM 4804 C C . HIS B 1 267 ? -2.051 14.344 10.906 1 98.56 267 HIS B C 1
ATOM 4806 O O . HIS B 1 267 ? -1.659 13.445 10.156 1 98.56 267 HIS B O 1
ATOM 4812 N N . LYS B 1 268 ? -1.759 14.398 12.125 1 98.62 268 LYS B N 1
ATOM 4813 C CA . LYS B 1 268 ? -0.824 13.422 12.664 1 98.62 268 LYS B CA 1
ATOM 4814 C C . LYS B 1 268 ? -1.486 12.055 12.812 1 98.62 268 LYS B C 1
ATOM 4816 O O . LYS B 1 268 ? -0.842 11.023 12.609 1 98.62 268 LYS B O 1
ATOM 4821 N N . ILE B 1 269 ? -2.785 12.047 13.148 1 97.94 269 ILE B N 1
ATOM 4822 C CA . ILE B 1 269 ? -3.506 10.773 13.109 1 97.94 269 ILE B CA 1
ATOM 4823 C C . ILE B 1 269 ? -3.398 10.164 11.719 1 97.94 269 ILE B C 1
ATOM 4825 O O . ILE B 1 269 ? -3.043 8.992 11.578 1 97.94 269 ILE B O 1
ATOM 4829 N N . ASP B 1 270 ? -3.641 10.977 10.758 1 97.62 270 ASP B N 1
ATOM 4830 C CA . ASP B 1 270 ? -3.602 10.523 9.367 1 97.62 270 ASP B CA 1
ATOM 4831 C C . ASP B 1 270 ? -2.203 10.039 8.992 1 97.62 270 ASP B C 1
ATOM 4833 O O . ASP B 1 270 ? -2.051 8.969 8.398 1 97.62 270 ASP B O 1
ATOM 4837 N N . MET B 1 271 ? -1.186 10.812 9.281 1 98.31 271 MET B N 1
ATOM 4838 C CA . MET B 1 271 ? 0.188 10.484 8.914 1 98.31 271 MET B CA 1
ATOM 4839 C C . MET B 1 271 ? 0.641 9.195 9.586 1 98.31 271 MET B C 1
ATOM 4841 O O . MET B 1 271 ? 1.303 8.367 8.969 1 98.31 271 MET B O 1
ATOM 4845 N N . PHE B 1 272 ? 0.302 9.039 10.844 1 98.44 272 PHE B N 1
ATOM 4846 C CA . PHE B 1 272 ? 0.703 7.832 11.555 1 98.44 272 PHE B CA 1
ATOM 4847 C C . PHE B 1 272 ? -0.106 6.629 11.078 1 98.44 272 PHE B C 1
ATOM 4849 O O . PHE B 1 272 ? 0.391 5.5 11.078 1 98.44 272 PHE B O 1
ATOM 4856 N N . SER B 1 273 ? -1.334 6.848 10.641 1 97.56 273 SER B N 1
ATOM 4857 C CA . SER B 1 273 ? -2.086 5.773 10 1 97.56 273 SER B CA 1
ATOM 4858 C C . SER B 1 273 ? -1.388 5.285 8.734 1 97.56 273 SER B C 1
ATOM 4860 O O . SER B 1 273 ? -1.303 4.078 8.492 1 97.56 273 SER B O 1
ATOM 4862 N N . MET B 1 274 ? -0.875 6.203 7.996 1 96.88 274 MET B N 1
ATOM 4863 C CA . MET B 1 274 ? -0.188 5.863 6.754 1 96.88 274 MET B CA 1
ATOM 4864 C C . MET B 1 274 ? 1.117 5.129 7.035 1 96.88 274 MET B C 1
ATOM 4866 O O . MET B 1 274 ? 1.58 4.336 6.215 1 96.88 274 MET B O 1
ATOM 4870 N N . LYS B 1 275 ? 1.688 5.41 8.219 1 97.81 275 LYS B N 1
ATOM 4871 C CA . LYS B 1 275 ? 2.91 4.707 8.594 1 97.81 275 LYS B CA 1
ATOM 4872 C C . LYS B 1 275 ? 2.654 3.211 8.75 1 97.81 275 LYS B C 1
ATOM 4874 O O . LYS B 1 275 ? 3.533 2.393 8.477 1 97.81 275 LYS B O 1
ATOM 4879 N N . ILE B 1 276 ? 1.439 2.863 9.164 1 97.62 276 ILE B N 1
ATOM 4880 C CA . ILE B 1 276 ? 1.092 1.449 9.266 1 97.62 276 ILE B CA 1
ATOM 4881 C C . ILE B 1 276 ? 1.243 0.78 7.902 1 97.62 276 ILE B C 1
ATOM 4883 O O . ILE B 1 276 ? 1.828 -0.3 7.793 1 97.62 276 ILE B O 1
ATOM 4887 N N . ARG B 1 277 ? 0.744 1.457 6.918 1 96.69 277 ARG B N 1
ATOM 4888 C CA . ARG B 1 277 ? 0.839 0.934 5.559 1 96.69 277 ARG B CA 1
ATOM 4889 C C . ARG B 1 277 ? 2.295 0.812 5.121 1 96.69 277 ARG B C 1
ATOM 4891 O O . ARG B 1 277 ? 2.686 -0.188 4.516 1 96.69 277 ARG B O 1
ATOM 4898 N N . SER B 1 278 ? 3.066 1.821 5.449 1 97.31 278 SER B N 1
ATOM 4899 C CA . SER B 1 278 ? 4.461 1.839 5.027 1 97.31 278 SER B CA 1
ATOM 4900 C C . SER B 1 278 ? 5.262 0.737 5.715 1 97.31 278 SER B C 1
ATOM 4902 O O . SER B 1 278 ? 6.066 0.055 5.074 1 97.31 278 SER B O 1
ATOM 4904 N N . TYR B 1 279 ? 5.051 0.56 6.977 1 97.56 279 TYR B N 1
ATOM 4905 C CA . TYR B 1 279 ? 5.707 -0.526 7.695 1 97.56 279 TYR B CA 1
ATOM 4906 C C . TYR B 1 279 ? 5.254 -1.882 7.168 1 97.56 279 TYR B C 1
ATOM 4908 O O . TYR B 1 279 ? 6.047 -2.822 7.09 1 97.56 279 TYR B O 1
ATOM 4916 N N . GLY B 1 280 ? 3.965 -1.924 6.844 1 96.5 280 GLY B N 1
ATOM 4917 C CA . GLY B 1 280 ? 3.463 -3.143 6.227 1 96.5 280 GLY B CA 1
ATOM 4918 C C . GLY B 1 280 ? 4.145 -3.471 4.914 1 96.5 280 GLY B C 1
ATOM 4919 O O . GLY B 1 280 ? 4.484 -4.629 4.652 1 96.5 280 GLY B O 1
ATOM 4920 N N . LYS B 1 281 ? 4.359 -2.502 4.109 1 96.31 281 LYS B N 1
ATOM 4921 C CA . LYS B 1 281 ? 5.074 -2.693 2.85 1 96.31 281 LYS B CA 1
ATOM 4922 C C . LYS B 1 281 ? 6.48 -3.227 3.094 1 96.31 281 LYS B C 1
ATOM 4924 O O . LYS B 1 281 ? 6.918 -4.172 2.434 1 96.31 281 LYS B O 1
ATOM 4929 N N . GLY B 1 282 ? 7.16 -2.574 4.027 1 96.62 282 GLY B N 1
ATOM 4930 C CA . GLY B 1 282 ? 8.5 -3.033 4.367 1 96.62 282 GLY B CA 1
ATOM 4931 C C . GLY B 1 282 ? 8.523 -4.461 4.883 1 96.62 282 GLY B C 1
ATOM 4932 O O . GLY B 1 282 ? 9.375 -5.254 4.484 1 96.62 282 GLY B O 1
ATOM 4933 N N . SER B 1 283 ? 7.566 -4.777 5.676 1 96.38 283 SER B N 1
ATOM 4934 C CA . SER B 1 283 ? 7.48 -6.113 6.258 1 96.38 283 SER B CA 1
ATOM 4935 C C . SER B 1 283 ? 7.219 -7.164 5.188 1 96.38 283 SER B C 1
ATOM 4937 O O . SER B 1 283 ? 7.707 -8.297 5.289 1 96.38 283 SER B O 1
ATOM 4939 N N . SER B 1 284 ? 6.465 -6.828 4.199 1 96 284 SER B N 1
ATOM 4940 C CA . SER B 1 284 ? 6.043 -7.773 3.17 1 96 284 SER B CA 1
ATOM 4941 C C . SER B 1 284 ? 7.223 -8.211 2.307 1 96 284 SER B C 1
ATOM 4943 O O . SER B 1 284 ? 7.172 -9.266 1.674 1 96 284 SER B O 1
ATOM 4945 N N . LEU B 1 285 ? 8.312 -7.441 2.262 1 94.38 285 LEU B N 1
ATOM 4946 C CA . LEU B 1 285 ? 9.438 -7.758 1.388 1 94.38 285 LEU B CA 1
ATOM 4947 C C . LEU B 1 285 ? 10.703 -8.016 2.201 1 94.38 285 LEU B C 1
ATOM 4949 O O . LEU B 1 285 ? 11.812 -7.965 1.665 1 94.38 285 LEU B O 1
ATOM 4953 N N . ASN B 1 286 ? 10.461 -8.227 3.494 1 93.94 286 ASN B N 1
ATOM 4954 C CA . ASN B 1 286 ? 11.57 -8.477 4.41 1 93.94 286 ASN B CA 1
ATOM 4955 C C . ASN B 1 286 ? 11.758 -9.969 4.656 1 93.94 286 ASN B C 1
ATOM 4957 O O . ASN B 1 286 ? 10.789 -10.719 4.738 1 93.94 286 ASN B O 1
ATOM 4961 N N . GLY B 1 287 ? 13.016 -10.398 4.75 1 90.44 287 GLY B N 1
ATOM 4962 C CA . GLY B 1 287 ? 13.297 -11.789 5.055 1 90.44 287 GLY B CA 1
ATOM 4963 C C . GLY B 1 287 ? 13.992 -11.984 6.391 1 90.44 287 GLY B C 1
ATOM 4964 O O . GLY B 1 287 ? 14.133 -13.109 6.867 1 90.44 287 GLY B O 1
ATOM 4965 N N . ARG B 1 288 ? 14.383 -10.922 7.027 1 92.06 288 ARG B N 1
ATOM 4966 C CA . ARG B 1 288 ? 15.086 -11 8.305 1 92.06 288 ARG B CA 1
ATOM 4967 C C . ARG B 1 288 ? 14.109 -10.922 9.477 1 92.06 288 ARG B C 1
ATOM 4969 O O . ARG B 1 288 ? 13.273 -10.016 9.531 1 92.06 288 ARG B O 1
ATOM 4976 N N . THR B 1 289 ? 14.359 -11.766 10.406 1 90.94 289 THR B N 1
ATOM 4977 C CA . THR B 1 289 ? 13.445 -11.867 11.539 1 90.94 289 THR B CA 1
ATOM 4978 C C . THR B 1 289 ? 13.562 -10.641 12.43 1 90.94 289 THR B C 1
ATOM 4980 O O . THR B 1 289 ? 12.555 -10.156 12.969 1 90.94 289 THR B O 1
ATOM 4983 N N . ASP B 1 290 ? 14.695 -10.117 12.68 1 92.81 290 ASP B N 1
ATOM 4984 C CA . ASP B 1 290 ? 14.859 -8.961 13.555 1 92.81 290 ASP B CA 1
ATOM 4985 C C . ASP B 1 290 ? 14.234 -7.711 12.945 1 92.81 290 ASP B C 1
ATOM 4987 O O . ASP B 1 290 ? 13.625 -6.902 13.648 1 92.81 290 ASP B O 1
ATOM 4991 N N . ILE B 1 291 ? 14.438 -7.578 11.641 1 95.12 291 ILE B N 1
ATOM 4992 C CA . ILE B 1 291 ? 13.812 -6.445 10.969 1 95.12 291 ILE B CA 1
ATOM 4993 C C . ILE B 1 291 ? 12.297 -6.566 11.039 1 95.12 291 ILE B C 1
ATOM 4995 O O . ILE B 1 291 ? 11.594 -5.582 11.289 1 95.12 291 ILE B O 1
ATOM 4999 N N . GLY B 1 292 ? 11.82 -7.773 10.812 1 94.88 292 GLY B N 1
ATOM 5000 C CA . GLY B 1 292 ? 10.391 -8.023 10.969 1 94.88 292 GLY B CA 1
ATOM 5001 C C . GLY B 1 292 ? 9.867 -7.66 12.344 1 94.88 292 GLY B C 1
ATOM 5002 O O . GLY B 1 292 ? 8.797 -7.066 12.469 1 94.88 292 GLY B O 1
ATOM 5003 N N . ALA B 1 293 ? 10.594 -8.016 13.359 1 94.25 293 ALA B N 1
ATOM 5004 C CA . ALA B 1 293 ? 10.211 -7.699 14.734 1 94.25 293 ALA B CA 1
ATOM 5005 C C . ALA B 1 293 ? 10.18 -6.191 14.961 1 94.25 293 ALA B C 1
ATOM 5007 O O . ALA B 1 293 ? 9.312 -5.684 15.672 1 94.25 293 ALA B O 1
ATOM 5008 N N . ILE B 1 294 ? 11.094 -5.516 14.398 1 96.44 294 ILE B N 1
ATOM 5009 C CA . ILE B 1 294 ? 11.148 -4.066 14.523 1 96.44 294 ILE B CA 1
ATOM 5010 C C . ILE B 1 294 ? 9.922 -3.443 13.859 1 96.44 294 ILE B C 1
ATOM 5012 O O . ILE B 1 294 ? 9.273 -2.568 14.438 1 96.44 294 ILE B O 1
ATOM 5016 N N . TYR B 1 295 ? 9.562 -3.9 12.656 1 97.25 295 TYR B N 1
ATOM 5017 C CA . TYR B 1 295 ? 8.367 -3.383 11.992 1 97.25 295 TYR B CA 1
ATOM 5018 C C . TYR B 1 295 ? 7.117 -3.672 12.805 1 97.25 295 TYR B C 1
ATOM 5020 O O . TYR B 1 295 ? 6.219 -2.83 12.898 1 97.25 295 TYR B O 1
ATOM 5028 N N . ALA B 1 296 ? 7.066 -4.84 13.383 1 95.69 296 ALA B N 1
ATOM 5029 C CA . ALA B 1 296 ? 5.926 -5.168 14.234 1 95.69 296 ALA B CA 1
ATOM 5030 C C . ALA B 1 296 ? 5.828 -4.211 15.422 1 95.69 296 ALA B C 1
ATOM 5032 O O . ALA B 1 296 ? 4.738 -3.748 15.766 1 95.69 296 ALA B O 1
ATOM 5033 N N . ARG B 1 297 ? 6.898 -3.939 16.016 1 96.75 297 ARG B N 1
ATOM 5034 C CA . ARG B 1 297 ? 6.941 -3 17.125 1 96.75 297 ARG B CA 1
ATOM 5035 C C . ARG B 1 297 ? 6.52 -1.604 16.688 1 96.75 297 ARG B C 1
ATOM 5037 O O . ARG B 1 297 ? 5.762 -0.927 17.391 1 96.75 297 ARG B O 1
ATOM 5044 N N . CYS B 1 298 ? 7.039 -1.17 15.555 1 98.12 298 CYS B N 1
ATOM 5045 C CA . CYS B 1 298 ? 6.684 0.144 15.031 1 98.12 298 CYS B CA 1
ATOM 5046 C C . CYS B 1 298 ? 5.184 0.247 14.789 1 98.12 298 CYS B C 1
ATOM 5048 O O . CYS B 1 298 ? 4.562 1.251 15.141 1 98.12 298 CYS B O 1
ATOM 5050 N N . ILE B 1 299 ? 4.594 -0.777 14.227 1 97.44 299 ILE B N 1
ATOM 5051 C CA . ILE B 1 299 ? 3.16 -0.798 13.945 1 97.44 299 ILE B CA 1
ATOM 5052 C C . ILE B 1 299 ? 2.377 -0.723 15.25 1 97.44 299 ILE B C 1
ATOM 5054 O O . ILE B 1 299 ? 1.387 0.007 15.352 1 97.44 299 ILE B O 1
ATOM 5058 N N . ALA B 1 300 ? 2.842 -1.422 16.266 1 95.88 300 ALA B N 1
ATOM 5059 C CA . ALA B 1 300 ? 2.172 -1.396 17.562 1 95.88 300 ALA B CA 1
ATOM 5060 C C . ALA B 1 300 ? 2.213 0.002 18.172 1 95.88 300 ALA B C 1
ATOM 5062 O O . ALA B 1 300 ? 1.193 0.507 18.656 1 95.88 300 ALA B O 1
ATOM 5063 N N . ASP B 1 301 ? 3.393 0.667 18.125 1 97.44 301 ASP B N 1
ATOM 5064 C CA . ASP B 1 301 ? 3.549 2.029 18.641 1 97.44 301 ASP B CA 1
ATOM 5065 C C . ASP B 1 301 ? 2.562 2.98 17.953 1 97.44 301 ASP B C 1
ATOM 5067 O O . ASP B 1 301 ? 1.876 3.752 18.625 1 97.44 301 ASP B O 1
ATOM 5071 N N . VAL B 1 302 ? 2.508 2.865 16.703 1 97.94 302 VAL B N 1
ATOM 5072 C CA . VAL B 1 302 ? 1.719 3.783 15.883 1 97.94 302 VAL B CA 1
ATOM 5073 C C . VAL B 1 302 ? 0.231 3.535 16.125 1 97.94 302 VAL B C 1
ATOM 5075 O O . VAL B 1 302 ? -0.56 4.48 16.188 1 97.94 302 VAL B O 1
ATOM 5078 N N . SER B 1 303 ? -0.156 2.287 16.266 1 96.38 303 SER B N 1
ATOM 5079 C CA . SER B 1 303 ? -1.559 1.945 16.469 1 96.38 303 SER B CA 1
ATOM 5080 C C . SER B 1 303 ? -2.082 2.539 17.781 1 96.38 303 SER B C 1
ATOM 5082 O O . SER B 1 303 ? -3.178 3.102 17.812 1 96.38 303 SER B O 1
ATOM 5084 N N . LEU B 1 304 ? -1.29 2.436 18.812 1 95.56 304 LEU B N 1
ATOM 5085 C CA . LEU B 1 304 ? -1.678 3 20.109 1 95.56 304 LEU B CA 1
ATOM 5086 C C . LEU B 1 304 ? -1.734 4.523 20.031 1 95.56 304 LEU B C 1
ATOM 5088 O O . LEU B 1 304 ? -2.615 5.141 20.641 1 95.56 304 LEU B O 1
ATOM 5092 N N . TYR B 1 305 ? -0.819 5.105 19.359 1 98 305 TYR B N 1
ATOM 5093 C CA . TYR B 1 305 ? -0.766 6.551 19.172 1 98 305 TYR B CA 1
ATOM 5094 C C . TYR B 1 305 ? -2.008 7.055 18.453 1 98 305 TYR B C 1
ATOM 5096 O O . TYR B 1 305 ? -2.621 8.039 18.859 1 98 305 TYR B O 1
ATOM 5104 N N . ILE B 1 306 ? -2.398 6.348 17.406 1 97.31 306 ILE B N 1
ATOM 5105 C CA . ILE B 1 306 ? -3.564 6.719 16.609 1 97.31 306 ILE B CA 1
ATOM 5106 C C . ILE B 1 306 ? -4.824 6.637 17.469 1 97.31 306 ILE B C 1
ATOM 5108 O O . ILE B 1 306 ? -5.68 7.523 17.422 1 97.31 306 ILE B O 1
ATOM 5112 N N . LYS B 1 307 ? -4.957 5.609 18.25 1 94.31 307 LYS B N 1
ATOM 5113 C CA . LYS B 1 307 ? -6.113 5.434 19.125 1 94.31 307 LYS B CA 1
ATOM 5114 C C . LYS B 1 307 ? -6.246 6.602 20.094 1 94.31 307 LYS B C 1
ATOM 5116 O O . LYS B 1 307 ? -7.34 7.133 20.297 1 94.31 307 LYS B O 1
ATOM 5121 N N . SER B 1 308 ? -5.156 6.961 20.688 1 95.56 308 SER B N 1
ATOM 5122 C CA . SER B 1 308 ? -5.172 8.078 21.625 1 95.56 308 SER B CA 1
ATOM 5123 C C . SER B 1 308 ? -5.586 9.375 20.938 1 95.56 308 SER B C 1
ATOM 5125 O O . SER B 1 308 ? -6.293 10.195 21.531 1 95.56 308 SER B O 1
ATOM 5127 N N . GLY B 1 309 ? -5.051 9.586 19.734 1 96.75 309 GLY B N 1
ATOM 5128 C CA . GLY B 1 309 ? -5.449 10.766 18.969 1 96.75 309 GLY B CA 1
ATOM 5129 C C . GLY B 1 309 ? -6.93 10.797 18.656 1 96.75 309 GLY B C 1
ATOM 5130 O O . GLY B 1 309 ? -7.57 11.844 18.766 1 96.75 309 GLY B O 1
ATOM 5131 N N . ALA B 1 310 ? -7.473 9.664 18.281 1 94.81 310 ALA B N 1
ATOM 5132 C CA . ALA B 1 310 ? -8.898 9.562 17.984 1 94.81 310 ALA B CA 1
ATOM 5133 C C . ALA B 1 310 ? -9.734 9.898 19.219 1 94.81 310 ALA B C 1
ATOM 5135 O O . ALA B 1 310 ? -10.773 10.555 19.109 1 94.81 310 ALA B O 1
ATOM 5136 N N . ASP B 1 311 ? -9.289 9.461 20.344 1 94.31 311 ASP B N 1
ATOM 5137 C CA . ASP B 1 311 ? -9.984 9.766 21.594 1 94.31 311 ASP B CA 1
ATOM 5138 C C . ASP B 1 311 ? -10.047 11.273 21.828 1 94.31 311 ASP B C 1
ATOM 5140 O O . ASP B 1 311 ? -11.086 11.797 22.234 1 94.31 311 ASP B O 1
ATOM 5144 N N . ILE B 1 312 ? -8.969 11.953 21.609 1 96.62 312 ILE B N 1
ATOM 5145 C CA . ILE B 1 312 ? -8.922 13.398 21.797 1 96.62 312 ILE B CA 1
ATOM 5146 C C . ILE B 1 312 ? -9.859 14.086 20.812 1 96.62 312 ILE B C 1
ATOM 5148 O O . ILE B 1 312 ? -10.586 15.016 21.172 1 96.62 312 ILE B O 1
ATOM 5152 N N . MET B 1 313 ? -9.867 13.617 19.578 1 96.56 313 MET B N 1
ATOM 5153 C CA . MET B 1 313 ? -10.773 14.164 18.562 1 96.56 313 MET B CA 1
ATOM 5154 C C . MET B 1 313 ? -12.227 14.047 19.016 1 96.56 313 MET B C 1
ATOM 5156 O O . MET B 1 313 ? -13.008 14.984 18.875 1 96.56 313 MET B O 1
ATOM 5160 N N . ILE B 1 314 ? -12.586 12.906 19.484 1 94.31 314 ILE B N 1
ATOM 5161 C CA . ILE B 1 314 ? -13.953 12.625 19.906 1 94.31 314 ILE B CA 1
ATOM 5162 C C . ILE B 1 314 ? -14.32 13.508 21.094 1 94.31 314 ILE B C 1
ATOM 5164 O O . ILE B 1 314 ? -15.391 14.109 21.125 1 94.31 314 ILE B O 1
ATOM 5168 N N . GLN B 1 315 ? -13.414 13.57 22.031 1 94.12 315 GLN B N 1
ATOM 5169 C CA . GLN B 1 315 ? -13.656 14.352 23.25 1 94.12 315 GLN B CA 1
ATOM 5170 C C . GLN B 1 315 ? -13.891 15.82 22.922 1 94.12 315 GLN B C 1
ATOM 5172 O O . GLN B 1 315 ? -14.656 16.5 23.609 1 94.12 315 GLN B O 1
ATOM 5177 N N . ASN B 1 316 ? -13.312 16.312 21.859 1 95.31 316 ASN B N 1
ATOM 5178 C CA . ASN B 1 316 ? -13.414 17.719 21.484 1 95.31 316 ASN B CA 1
ATOM 5179 C C . ASN B 1 316 ? -14.469 17.938 20.406 1 95.31 316 ASN B C 1
ATOM 5181 O O . ASN B 1 316 ? -14.562 19.016 19.828 1 95.31 316 ASN B O 1
ATOM 5185 N N . ASP B 1 317 ? -15.18 16.875 19.969 1 95.06 317 ASP B N 1
ATOM 5186 C CA . ASP B 1 317 ? -16.203 16.906 18.938 1 95.06 317 ASP B CA 1
ATOM 5187 C C . ASP B 1 317 ? -15.617 17.312 17.594 1 95.06 317 ASP B C 1
ATOM 5189 O O . ASP B 1 317 ? -16.234 18.094 16.844 1 95.06 317 ASP B O 1
ATOM 5193 N N . TRP B 1 318 ? -14.375 16.891 17.375 1 96.62 318 TRP B N 1
ATOM 5194 C CA . TRP B 1 318 ? -13.672 17.266 16.141 1 96.62 318 TRP B CA 1
ATOM 5195 C C . TRP B 1 318 ? -13.789 16.156 15.102 1 96.62 318 TRP B C 1
ATOM 5197 O O . TRP B 1 318 ? -13.5 16.359 13.922 1 96.62 318 TRP B O 1
ATOM 5207 N N . MET B 1 319 ? -14.219 14.93 15.453 1 95.62 319 MET B N 1
ATOM 5208 C CA . MET B 1 319 ? -14.18 13.781 14.555 1 95.62 319 MET B CA 1
ATOM 5209 C C . MET B 1 319 ? -15.477 13.664 13.766 1 95.62 319 MET B C 1
ATOM 5211 O O . MET B 1 319 ? -16.516 13.273 14.312 1 95.62 319 MET B O 1
ATOM 5215 N N . GLU B 1 320 ? -15.406 14.016 12.523 1 95.62 320 GLU B N 1
ATOM 5216 C CA . GLU B 1 320 ? -16.531 13.789 11.633 1 95.62 320 GLU B CA 1
ATOM 5217 C C . GLU B 1 320 ? -16.734 12.305 11.367 1 95.62 320 GLU B C 1
ATOM 5219 O O . GLU B 1 320 ? -15.773 11.57 11.156 1 95.62 320 GLU B O 1
ATOM 5224 N N . GLN B 1 321 ? -17.938 11.875 11.453 1 94 321 GLN B N 1
ATOM 5225 C CA . GLN B 1 321 ? -18.266 10.461 11.273 1 94 321 GLN B CA 1
ATOM 5226 C C . GLN B 1 321 ? -18.219 10.07 9.797 1 94 321 GLN B C 1
ATOM 5228 O O . GLN B 1 321 ? -18.875 10.711 8.969 1 94 321 GLN B O 1
ATOM 5233 N N . PRO B 1 322 ? -17.391 9.055 9.484 1 94.56 322 PRO B N 1
ATOM 5234 C CA . PRO B 1 322 ? -17.469 8.547 8.117 1 94.56 322 PRO B CA 1
ATOM 5235 C C . PRO B 1 322 ? -18.828 7.941 7.785 1 94.56 322 PRO B C 1
ATOM 5237 O O . PRO B 1 322 ? -19.609 7.66 8.688 1 94.56 322 PRO B O 1
ATOM 5240 N N . PRO B 1 323 ? -19.062 7.832 6.453 1 94.56 323 PRO B N 1
ATOM 5241 C CA . PRO B 1 323 ? -20.297 7.121 6.125 1 94.56 323 PRO B CA 1
ATOM 5242 C C . PRO B 1 323 ? -20.375 5.738 6.77 1 94.56 323 PRO B C 1
ATOM 5244 O O . PRO B 1 323 ? -19.359 5.027 6.832 1 94.56 323 PRO B O 1
ATOM 5247 N N . MET B 1 324 ? -21.578 5.398 7.199 1 92.38 324 MET B N 1
ATOM 5248 C CA . MET B 1 324 ? -21.766 4.176 7.98 1 92.38 324 MET B CA 1
ATOM 5249 C C . MET B 1 324 ? -22.578 3.148 7.195 1 92.38 324 MET B C 1
ATOM 5251 O O . MET B 1 324 ? -23.453 3.51 6.41 1 92.38 324 MET B O 1
ATOM 5255 N N . ALA B 1 325 ? -22.25 1.919 7.457 1 90.25 325 ALA B N 1
ATOM 5256 C CA . ALA B 1 325 ? -23.203 0.882 7.07 1 90.25 325 ALA B CA 1
ATOM 5257 C C . ALA B 1 325 ? -24.484 0.996 7.879 1 90.25 325 ALA B C 1
ATOM 5259 O O . ALA B 1 325 ? -24.484 1.504 9.008 1 90.25 325 ALA B O 1
ATOM 5260 N N . PRO B 1 326 ? -25.562 0.561 7.289 1 82.38 326 PRO B N 1
ATOM 5261 C CA . PRO B 1 326 ? -26.828 0.65 8.023 1 82.38 326 PRO B CA 1
ATOM 5262 C C . PRO B 1 326 ? -26.812 -0.17 9.312 1 82.38 326 PRO B C 1
ATOM 5264 O O . PRO B 1 326 ? -26.234 -1.256 9.352 1 82.38 326 PRO B O 1
ATOM 5267 N N . ASN B 1 327 ? -27.312 0.463 10.367 1 75.81 327 ASN B N 1
ATOM 5268 C CA . ASN B 1 327 ? -27.516 -0.252 11.625 1 75.81 327 ASN B CA 1
ATOM 5269 C C . ASN B 1 327 ? -28.953 -0.74 11.773 1 75.81 327 ASN B C 1
ATOM 5271 O O . ASN B 1 327 ? -29.859 0.059 12 1 75.81 327 ASN B O 1
ATOM 5275 N N . ARG B 1 328 ? -29.266 -1.844 11.492 1 64.38 328 ARG B N 1
ATOM 5276 C CA . ARG B 1 328 ? -30.656 -2.318 11.531 1 64.38 328 ARG B CA 1
ATOM 5277 C C . ARG B 1 328 ? -31.078 -2.678 12.953 1 64.38 328 ARG B C 1
ATOM 5279 O O . ARG B 1 328 ? -32.25 -2.881 13.219 1 64.38 328 ARG B O 1
ATOM 5286 N N . GLU B 1 329 ? -30.109 -2.857 13.797 1 58.31 329 GLU B N 1
ATOM 5287 C CA . GLU B 1 329 ? -30.562 -3.125 15.156 1 58.31 329 GLU B CA 1
ATOM 5288 C C . GLU B 1 329 ? -31.281 -1.916 15.75 1 58.31 329 GLU B C 1
ATOM 5290 O O . GLU B 1 329 ? -32.156 -2.066 16.594 1 58.31 329 GLU B O 1
ATOM 5295 N N . ASP B 1 330 ? -30.875 -0.792 15.422 1 50.16 330 ASP B N 1
ATOM 5296 C CA . ASP B 1 330 ? -31.547 0.373 15.992 1 50.16 330 ASP B CA 1
ATOM 5297 C C . ASP B 1 330 ? -32.938 0.552 15.391 1 50.16 330 ASP B C 1
ATOM 5299 O O . ASP B 1 330 ? -33.719 1.378 15.859 1 50.16 330 ASP B O 1
ATOM 5303 N N . LEU B 1 331 ? -33.25 0.005 14.219 1 49.19 331 LEU B N 1
ATOM 5304 C CA . LEU B 1 331 ? -34.594 0.168 13.672 1 49.19 331 LEU B CA 1
ATOM 5305 C C . LEU B 1 331 ? -35.625 -0.545 14.547 1 49.19 331 LEU B C 1
ATOM 5307 O O . LEU B 1 331 ? -36.812 -0.253 14.469 1 49.19 331 LEU B O 1
ATOM 5311 N N . ASP B 1 332 ? -35.219 -1.573 15 1 40.84 332 ASP B N 1
ATOM 5312 C CA . ASP B 1 332 ? -36.25 -2.25 15.766 1 40.84 332 ASP B CA 1
ATOM 5313 C C . ASP B 1 332 ? -36.656 -1.424 16.984 1 40.84 332 ASP B C 1
ATOM 5315 O O . ASP B 1 332 ? -37.656 -1.729 17.641 1 40.84 332 ASP B O 1
ATOM 5319 N N . LEU B 1 333 ? -35.938 -0.545 17.422 1 37.88 333 LEU B N 1
ATOM 5320 C CA . LEU B 1 333 ? -36.406 0.104 18.625 1 37.88 333 LEU B CA 1
ATOM 5321 C C . LEU B 1 333 ? -37.375 1.242 18.297 1 37.88 333 LEU B C 1
ATOM 5323 O O . LEU B 1 333 ? -37.969 1.854 19.203 1 37.88 333 LEU B O 1
ATOM 5327 N N . GLY B 1 334 ? -37.438 1.628 17.094 1 32.34 334 GLY B N 1
ATOM 5328 C CA . GLY B 1 334 ? -38.562 2.545 16.891 1 32.34 334 GLY B CA 1
ATOM 5329 C C . GLY B 1 334 ? -39.844 1.844 16.516 1 32.34 334 GLY B C 1
ATOM 5330 O O . GLY B 1 334 ? -39.812 0.712 16.031 1 32.34 334 GLY B O 1
#

Foldseek 3Di:
DPPDQDAFDLLLLQLLQVLLQVLLLVLQVLLLLLLAADDVLLNVLSVLSNVVSVVSNVVSVVVCVVNVNDDDPHHDNVFFDSPADDFFASLLSLLVLLLVLVVQLVSLVVSLVPGDRPVSNVSSVVSNVSSVVSNVSSVVVCVVVVNDDAWDDDDDDPDDDDDDDPCQLEPDPPDDHDQFDPLLSRLLQVLLSLLLSLLLVLVSQLLAADDPLLNVLSVLSNVLSVVLNVVSQVSQVVNPTHHDDRDNVRTDNGSHHTGYSLSSLVVLLSSLVVSLVSLVSSLVPGRYPVSNVSSVVSNVSSVVSSVSSVVVCVVVVNDDDRDDDDDCVVVVVD/DPPDQDAFDLLLLQLLQVLLLVLLLVLQVLLLLLLQADDVLLNVLSVLSNVVSVVSNVVSVVVCVVNVNDDDPHHDNVFFDSPADDFFASLLSLLVLLLVLVVQLVSLVVSLVPGDRPVSNVSSVVSNVSSVVSNVSSVVVCVVVVNDDAWDDDDDDPDDDDDDDPLQLEPDPPDDHDQFDPLLSRLLQVLLSLLLSLLLVLVSQLLAADDPLLNVLSVLSNVLSVVLNVVSQVSQVVNPTHHDDRDNVRTDNGSHHTGYSLSSLVVLLSSLVVSLVSLVSSLVPGRYPVSNVSSVVSNVSSVVSSVSSVVVCVVVVNDDDRDDDDDCVVVVVD

InterPro domains:
  IPR012347 Ferritin-like [G3DSA:1.20.1260.10] (2-146)
  IPR012347 Ferritin-like [G3DSA:1.20.1260.10] (174-318)
  IPR021617 Protein of unknown function DUF3231 [PF11553] (4-159)
  IPR021617 Protein of unknown function DUF3231 [PF11553] (173-330)

Secondary structure (DSSP, 8-state):
-----PPPBHHHHHHHHHHHHHHHHHHHHHHHHHHH---HHHHHHHHHHHHHHHHHHHHHHHHHHHTTPPPP----GGGB-TTSPP-B-HHHHHHHHHHHHHHHHHHHHHHHTT--SHHHHHHHHHHHHHHHHHHHHHHHHHHHTT----PPB-PPPSS--B---GGGT---SSSPPPPPBHHHHHHHHHHHHHHHHHHHHHHHHHHH---HHHHHHHHHHHHHHHHHHHHHHHHHHTTT---PPP-GGGB----S--B-HHHHHHHHHHHHHHHHHHHHHHHHT---HHHHHHHHHHHHHHHHHHHHHHHHHHHTT--BPPPB----TTTTT-/-----PPPBHHHHHHHHHHHHHHHHHHHHHHHHHHH---HHHHHHHHHHHHHHHHHHHHHHHHHHHTTPPPP----GGGB-TTSPP-B-HHHHHHHHHHHHHHHHHHHHHHHTT--SHHHHHHHHHHHHHHHHHHHHHHHHHHHTT----PPB-PPPSS--B---GGGT---SSSPPPPPBHHHHHHHHHHHHHHHHHHHHHHHHHHH---HHHHHHHHHHHHHHHHHHHHHHHHHHTTT---PPP-GGGB----S--B-HHHHHHHHHHHHHHHHHHHHHHHHT---HHHHHHHHHHHHHHHHHHHHHHHHHHHTT--BPPPB----TTTTT-

Radius of gyration: 24.39 Å; Cα contacts (8 Å, |Δi|>4): 952; chains: 2; bounding box: 79×69×53 Å

Sequence (668 aa):
MSMEKPNLTLAEMGKLWVTYMGNTMGKCILSYYRRHIEDPDIQSVLEYAWTITNNYIKEITHIFNEENFPIPVGFTEEDVNLDAPRLFKDEFYLYYLQYTGKVGMSIYSSAISVVTRKDINEFYVRCLQETVKLLTMTKEILTAKGLLMNAPGTPMPEEVQFVKNKSFSSGGFLGKKRAPHALEVAHIFDNLNNDVTSKALIIGFYQGTQDKKVKEFLERGKNINKKHIELLTNILNDSDLPAPTLIDHLVTDSTTKVFSDKIMLAHKIDMFSMKIRSYGKGSSLNGRTDIGAIYARCIADVSLYIKSGADIMIQNDWMEQPPMAPNREDLDLGMSMEKPNLTLAEMGKLWVTYMGNTMGKCILSYYRRHIEDPDIQSVLEYAWTITNNYIKEITHIFNEENFPIPVGFTEEDVNLDAPRLFKDEFYLYYLQYTGKVGMSIYSSAISVVTRKDINEFYVRCLQETVKLLTMTKEILTAKGLLMNAPGTPMPEEVQFVKNKSFSSGGFLGKKRAPHALEVAHIFDNLNNDVTSKALIIGFYQGTQDKKVKEFLERGKNINKKHIELLTNILNDSDLPAPTLIDHLVTDSTTKVFSDKIMLAHKIDMFSMKIRSYGKGSSLNGRTDIGAIYARCIADVSLYIKSGADIMIQNDWMEQPPMAPNREDLDLG

Organism: NCBI:txid33932

pLDDT: mean 93.35, std 11.51, range [31.03, 98.81]